Protein AF-0000000066299983 (afdb_homodimer)

Foldseek 3Di:
DQLLVLCVVCLVVDDPLLVLLNCQCNVCVLQLLLDDLQRSCVSSVHDDSVSVVVNVVVVVDDDVNVVSQSSLVNVCPDPVCQAPVPDDPPDDPVRVVVSLVVLLVVQLVVLVVVWDVVLLVVVLVLQVQAQEEEFEDEDLSLVLSVVLQVLLVLLPHHYHYDHDLVVLVVVLVPDAQSHEYEYEDALLAPPSSLVSLQSCVVRNHAYEYEYQDCPHSSVVSHPGYRHGPHCCSRNHPPCDSSSVSSNVSSVVSSVVNCVVDVSSVVSNVVSVVVVCVVDD/DQLLVLCVVCLVVDDPLLVLLNCQCVVCVLQLLLDDLQRSCVSSVHDDSVSVVVNVVVVVDDDVNRVSQSSLVNVCPDPCCQAPVPDDPPDDPVRVVVSLVVLLVVQLVVLVVVWDVVLLVVVLVLQVQAQEEEFEDEDLSLVLSVVLQVLLVLLPHHYHYDHDLVVLVVVLVPDAQSHEYEYEDAQLAPPSSLVSLQSCVVRNHAYEYEYQDCPHSSVVSHPGYRHGPHPCSRRHPPCDSSSVSSNVSSVVSSVVNCVVDVSSVVSNVVSVVVVCVVDD

pLDDT: mean 91.36, std 10.84, range [41.91, 98.94]

InterPro domains:
  IPR000281 Helix-turn-helix protein RpiR [PF01418] (1-76)
  IPR000281 Helix-turn-helix protein RpiR [PS51071] (1-78)
  IPR001347 SIS domain [PF01380] (127-254)
  IPR001347 SIS domain [PS51464] (123-263)
  IPR009057 Homedomain-like superfamily [SSF46689] (1-76)
  IPR035472 RpiR-like, SIS domain [cd05013] (118-256)
  IPR036388 Winged helix-like DNA-binding domain superfamily [G3DSA:1.10.10.10] (1-78)
  IPR046348 SIS domain superfamily [SSF53697] (91-270)
  IPR047640 HTH-type transcriptional regulator RpiR-like [PTHR30514] (1-279)

Solvent-accessible surface area (backbone atoms only — not comparable to full-atom values): 28500 Å² total; per-residue (Å²): 123,50,46,64,60,49,49,65,74,43,45,85,75,44,51,73,64,40,42,33,42,49,51,45,38,72,73,36,52,69,61,47,42,45,44,48,65,62,51,49,18,57,74,30,68,45,93,38,53,63,58,52,52,52,44,45,42,72,72,72,40,91,24,61,39,37,48,34,54,32,42,48,58,53,66,49,85,47,73,47,41,51,75,36,75,87,44,55,78,80,51,50,72,64,56,45,42,50,50,48,54,49,50,40,41,48,30,43,52,46,18,63,75,64,49,58,60,67,52,51,52,53,47,43,52,49,60,71,66,31,65,34,38,38,28,31,21,55,70,59,29,25,22,45,23,46,32,47,33,53,54,45,38,36,40,66,45,49,54,41,68,45,74,43,70,68,58,43,49,56,51,57,72,72,56,51,51,51,28,28,41,37,41,35,32,58,66,20,33,45,44,68,60,34,52,52,35,48,52,33,47,76,57,58,21,50,26,39,31,40,22,45,32,78,80,22,68,33,39,74,46,33,79,37,69,50,51,48,46,39,71,43,65,27,77,27,85,70,58,60,56,51,48,49,42,52,44,50,53,51,49,33,46,51,49,52,52,38,54,72,27,73,65,19,44,54,33,34,52,53,43,50,55,60,54,21,73,52,26,70,124,52,46,64,60,50,49,64,72,42,45,87,75,42,52,73,63,41,40,34,42,50,52,46,39,73,72,37,51,69,61,49,38,49,43,48,66,60,50,48,20,58,72,31,68,43,94,39,53,62,56,52,52,52,44,44,42,73,73,73,39,91,23,63,38,37,48,34,55,33,42,47,58,53,66,49,84,47,74,46,42,49,75,37,76,85,45,56,75,82,52,48,72,65,55,45,42,50,50,48,54,51,51,40,42,48,30,43,52,46,18,63,75,62,50,56,61,67,50,52,52,54,48,45,52,49,60,71,67,30,64,33,38,39,28,32,21,56,70,60,29,25,23,46,24,48,32,47,34,54,53,46,37,37,39,64,45,48,56,41,69,47,73,43,70,69,58,44,50,55,53,58,73,72,56,50,52,52,30,29,41,38,41,35,32,60,66,20,32,44,44,68,61,34,51,51,36,46,52,35,47,76,56,58,21,49,27,39,30,42,22,47,32,77,79,20,69,33,39,74,47,34,78,37,70,49,52,46,45,40,74,46,68,26,76,24,84,71,58,61,56,50,48,50,42,52,44,50,52,51,50,34,47,51,50,52,51,40,50,72,28,74,66,19,42,53,33,33,51,53,43,51,53,60,54,21,73,53,26,70

Structure (mmCIF, N/CA/C/O backbone):
data_AF-0000000066299983-model_v1
#
loop_
_entity.id
_entity.type
_entity.pdbx_description
1 polymer 'Uncharacterized HTH-type transcriptional regulator TM_0326'
#
loop_
_atom_site.group_PDB
_atom_site.id
_atom_site.type_symbol
_atom_site.label_atom_id
_atom_site.label_alt_id
_atom_site.label_comp_id
_atom_site.label_asym_id
_atom_site.label_entity_id
_atom_site.label_seq_id
_atom_site.pdbx_PDB_ins_code
_atom_site.Cartn_x
_atom_site.Cartn_y
_atom_site.Cartn_z
_atom_site.occupancy
_atom_site.B_iso_or_equiv
_atom_site.auth_seq_id
_atom_site.auth_comp_id
_atom_site.auth_asym_id
_atom_site.auth_atom_id
_atom_site.pdbx_PDB_model_num
ATOM 1 N N . MET A 1 1 ? -15.492 -26.672 -10.977 1 78.12 1 MET A N 1
ATOM 2 C CA . MET A 1 1 ? -14.773 -27.922 -11.195 1 78.12 1 MET A CA 1
ATOM 3 C C . MET A 1 1 ? -13.961 -28.312 -9.969 1 78.12 1 MET A C 1
ATOM 5 O O . MET A 1 1 ? -13.281 -27.469 -9.375 1 78.12 1 MET A O 1
ATOM 9 N N . ASP A 1 2 ? -14.195 -29.5 -9.469 1 88.81 2 ASP A N 1
ATOM 10 C CA . ASP A 1 2 ? -13.367 -30.062 -8.414 1 88.81 2 ASP A CA 1
ATOM 11 C C . ASP A 1 2 ? -12.156 -30.797 -8.992 1 88.81 2 ASP A C 1
ATOM 13 O O . ASP A 1 2 ? -12.289 -31.922 -9.484 1 88.81 2 ASP A O 1
ATOM 17 N N . VAL A 1 3 ? -11.031 -30.219 -8.883 1 92.81 3 VAL A N 1
ATOM 18 C CA . VAL A 1 3 ? -9.844 -30.703 -9.562 1 92.81 3 VAL A CA 1
ATOM 19 C C . VAL A 1 3 ? -9.391 -32.031 -8.93 1 92.81 3 VAL A C 1
ATOM 21 O O . VAL A 1 3 ? -8.914 -32.906 -9.625 1 92.81 3 VAL A O 1
ATOM 24 N N . ILE A 1 4 ? -9.578 -32.156 -7.664 1 93.94 4 ILE A N 1
ATOM 25 C CA . ILE A 1 4 ? -9.18 -33.375 -6.984 1 93.94 4 ILE A CA 1
ATOM 26 C C . ILE A 1 4 ? -10.023 -34.531 -7.496 1 93.94 4 ILE A C 1
ATOM 28 O O . ILE A 1 4 ? -9.492 -35.594 -7.809 1 93.94 4 ILE A O 1
ATOM 32 N N . GLN A 1 5 ? -11.297 -34.281 -7.574 1 93.44 5 GLN A N 1
ATOM 33 C CA . GLN A 1 5 ? -12.203 -35.312 -8.094 1 93.44 5 GLN A CA 1
ATOM 34 C C . GLN A 1 5 ? -11.867 -35.656 -9.547 1 93.44 5 GLN A C 1
ATOM 36 O O . GLN A 1 5 ? -11.891 -36.812 -9.938 1 93.44 5 GLN A O 1
ATOM 41 N N . ARG A 1 6 ? -11.555 -34.719 -10.281 1 95.06 6 ARG A N 1
ATOM 42 C CA . ARG A 1 6 ? -11.219 -34.906 -11.688 1 95.06 6 ARG A CA 1
ATOM 43 C C . ARG A 1 6 ? -9.938 -35.719 -11.836 1 95.06 6 ARG A C 1
ATOM 45 O O . ARG A 1 6 ? -9.844 -36.594 -12.711 1 95.06 6 ARG A O 1
ATOM 52 N N . ILE A 1 7 ? -8.984 -35.438 -11 1 96.31 7 ILE A N 1
ATOM 53 C CA . ILE A 1 7 ? -7.719 -36.156 -11.008 1 96.31 7 ILE A CA 1
ATOM 54 C C . ILE A 1 7 ? -7.969 -37.625 -10.695 1 96.31 7 ILE A C 1
ATOM 56 O O . ILE A 1 7 ? -7.441 -38.5 -11.367 1 96.31 7 ILE A O 1
ATOM 60 N N . LYS A 1 8 ? -8.789 -37.875 -9.75 1 95.94 8 LYS A N 1
ATOM 61 C CA . LYS A 1 8 ? -9.102 -39.25 -9.352 1 95.94 8 LYS A CA 1
ATOM 62 C C . LYS A 1 8 ? -9.844 -40 -10.453 1 95.94 8 LYS A C 1
ATOM 64 O O . LYS A 1 8 ? -9.57 -41.188 -10.711 1 95.94 8 LYS A O 1
ATOM 69 N N . GLU A 1 9 ? -10.688 -39.344 -11.086 1 95.31 9 GLU A N 1
ATOM 70 C CA . GLU A 1 9 ? -11.5 -39.938 -12.148 1 95.31 9 GLU A CA 1
ATOM 71 C C . GLU A 1 9 ? -10.648 -40.281 -13.367 1 95.31 9 GLU A C 1
ATOM 73 O O . GLU A 1 9 ? -10.891 -41.281 -14.047 1 95.31 9 GLU A O 1
ATOM 78 N N . LYS A 1 10 ? -9.648 -39.5 -13.602 1 95.81 10 LYS A N 1
ATOM 79 C CA . LYS A 1 10 ? -8.852 -39.656 -14.812 1 95.81 10 LYS A CA 1
ATOM 80 C C . LYS A 1 10 ? -7.551 -40.406 -14.531 1 95.81 10 LYS A C 1
ATOM 82 O O . LYS A 1 10 ? -6.742 -40.625 -15.438 1 95.81 10 LYS A O 1
ATOM 87 N N . TYR A 1 11 ? -7.391 -40.812 -13.367 1 96.62 11 TYR A N 1
ATOM 88 C CA . TYR A 1 11 ? -6.105 -41.344 -12.914 1 96.62 11 TYR A CA 1
ATOM 89 C C . TYR A 1 11 ? -5.645 -42.5 -13.812 1 96.62 11 TYR A C 1
ATOM 91 O O . TYR A 1 11 ? -4.477 -42.562 -14.203 1 96.62 11 TYR A O 1
ATOM 99 N N . ASP A 1 12 ? -6.531 -43.344 -14.219 1 96.06 12 ASP A N 1
ATOM 100 C CA . ASP A 1 12 ? -6.176 -44.531 -14.969 1 96.06 12 ASP A CA 1
ATOM 101 C C . ASP A 1 12 ? -5.793 -44.188 -16.406 1 96.06 12 ASP A C 1
ATOM 103 O O . ASP A 1 12 ? -5.168 -45 -17.094 1 96.06 12 ASP A O 1
ATOM 107 N N . GLU A 1 13 ? -6.18 -43.031 -16.812 1 96.62 13 GLU A N 1
ATOM 108 C CA . GLU A 1 13 ? -5.879 -42.594 -18.172 1 96.62 13 GLU A CA 1
ATOM 109 C C . GLU A 1 13 ? -4.516 -41.906 -18.25 1 96.62 13 GLU A C 1
ATOM 111 O O . GLU A 1 13 ? -3.98 -41.688 -19.328 1 96.62 13 GLU A O 1
ATOM 116 N N . PHE A 1 14 ? -3.93 -41.719 -17.125 1 96.62 14 PHE A N 1
ATOM 117 C CA . PHE A 1 14 ? -2.699 -40.938 -17.062 1 96.62 14 PHE A CA 1
ATOM 118 C C . PHE A 1 14 ? -1.501 -41.781 -17.469 1 96.62 14 PHE A C 1
ATOM 120 O O . PHE A 1 14 ? -1.485 -43 -17.25 1 96.62 14 PHE A O 1
ATOM 127 N N . THR A 1 15 ? -0.572 -41.125 -18.156 1 95.94 15 THR A N 1
ATOM 128 C CA . THR A 1 15 ? 0.737 -41.719 -18.359 1 95.94 15 THR A CA 1
ATOM 129 C C . THR A 1 15 ? 1.479 -41.875 -17.047 1 95.94 15 THR A C 1
ATOM 131 O O . THR A 1 15 ? 1.013 -41.406 -16 1 95.94 15 THR A O 1
ATOM 134 N N . ASN A 1 16 ? 2.602 -42.594 -17.062 1 95.88 16 ASN A N 1
ATOM 135 C CA . ASN A 1 16 ? 3.387 -42.781 -15.852 1 95.88 16 ASN A CA 1
ATOM 136 C C . ASN A 1 16 ? 3.803 -41.438 -15.242 1 95.88 16 ASN A C 1
ATOM 138 O O . ASN A 1 16 ? 3.719 -41.25 -14.031 1 95.88 16 ASN A O 1
ATOM 142 N N . ALA A 1 17 ? 4.258 -40.562 -16.062 1 95.94 17 ALA A N 1
ATOM 143 C CA . ALA A 1 17 ? 4.656 -39.25 -15.602 1 95.94 17 ALA A CA 1
ATOM 144 C C . ALA A 1 17 ? 3.48 -38.5 -14.977 1 95.94 17 ALA A C 1
ATOM 146 O O . ALA A 1 17 ? 3.621 -37.875 -13.93 1 95.94 17 ALA A O 1
ATOM 147 N N . GLU A 1 18 ? 2.359 -38.594 -15.602 1 96.88 18 GLU A N 1
ATOM 148 C CA . GLU A 1 18 ? 1.162 -37.906 -15.117 1 96.88 18 GLU A CA 1
ATOM 149 C C . GLU A 1 18 ? 0.682 -38.531 -13.797 1 96.88 18 GLU A C 1
ATOM 151 O O . GLU A 1 18 ? 0.182 -37.812 -12.93 1 96.88 18 GLU A O 1
ATOM 156 N N . LYS A 1 19 ? 0.812 -39.812 -13.625 1 97.5 19 LYS A N 1
ATOM 157 C CA . LYS A 1 19 ? 0.452 -40.469 -12.367 1 97.5 19 LYS A CA 1
ATOM 158 C C . LYS A 1 19 ? 1.352 -39.969 -11.234 1 97.5 19 LYS A C 1
ATOM 160 O O . LYS A 1 19 ? 0.884 -39.781 -10.109 1 97.5 19 LYS A O 1
ATOM 165 N N . LYS A 1 20 ? 2.557 -39.812 -11.547 1 97.62 20 LYS A N 1
ATOM 166 C CA . LYS A 1 20 ? 3.479 -39.281 -10.539 1 97.62 20 LYS A CA 1
ATOM 167 C C . LYS A 1 20 ? 3.059 -37.875 -10.078 1 97.62 20 LYS A C 1
ATOM 169 O O . LYS A 1 20 ? 3.084 -37.594 -8.883 1 97.62 20 LYS A O 1
ATOM 174 N N . ILE A 1 21 ? 2.756 -37.062 -11.047 1 97.94 21 ILE A N 1
ATOM 175 C CA . ILE A 1 21 ? 2.309 -35.688 -10.75 1 97.94 21 ILE A CA 1
ATOM 176 C C . ILE A 1 21 ? 1.025 -35.75 -9.922 1 97.94 21 ILE A C 1
ATOM 178 O O . ILE A 1 21 ? 0.913 -35.062 -8.898 1 97.94 21 ILE A O 1
ATOM 182 N N . ALA A 1 22 ? 0.069 -36.562 -10.375 1 97.44 22 ALA A N 1
ATOM 183 C CA . ALA A 1 22 ? -1.199 -36.75 -9.672 1 97.44 22 ALA A CA 1
ATOM 184 C C . ALA A 1 22 ? -0.972 -37.188 -8.234 1 97.44 22 ALA A C 1
ATOM 186 O O . ALA A 1 22 ? -1.563 -36.625 -7.301 1 97.44 22 ALA A O 1
ATOM 187 N N . ASP A 1 23 ? -0.122 -38.156 -8.039 1 97.69 23 ASP A N 1
ATOM 188 C CA . ASP A 1 23 ? 0.171 -38.688 -6.711 1 97.69 23 ASP A CA 1
ATOM 189 C C . ASP A 1 23 ? 0.781 -37.594 -5.816 1 97.69 23 ASP A C 1
ATOM 191 O O . ASP A 1 23 ? 0.455 -37.5 -4.629 1 97.69 23 ASP A O 1
ATOM 195 N N . THR A 1 24 ? 1.665 -36.875 -6.418 1 97.38 24 THR A N 1
ATOM 196 C CA . THR A 1 24 ? 2.311 -35.781 -5.676 1 97.38 24 THR A CA 1
ATOM 197 C C . THR A 1 24 ? 1.284 -34.75 -5.223 1 97.38 24 THR A C 1
ATOM 199 O O . THR A 1 24 ? 1.322 -34.281 -4.082 1 97.38 24 THR A O 1
ATOM 202 N N . ILE A 1 25 ? 0.386 -34.344 -6.074 1 96.69 25 ILE A N 1
ATOM 203 C CA . ILE A 1 25 ? -0.655 -33.375 -5.781 1 96.69 25 ILE A CA 1
ATOM 204 C C . ILE A 1 25 ? -1.586 -33.906 -4.699 1 96.69 25 ILE A C 1
ATOM 206 O O . ILE A 1 25 ? -1.885 -33.219 -3.727 1 96.69 25 ILE A O 1
ATOM 210 N N . LEU A 1 26 ? -2.01 -35.156 -4.867 1 96.19 26 LEU A N 1
ATOM 211 C CA . LEU A 1 26 ? -2.98 -35.781 -3.961 1 96.19 26 LEU A CA 1
ATOM 212 C C . LEU A 1 26 ? -2.371 -36 -2.582 1 96.19 26 LEU A C 1
ATOM 214 O O . LEU A 1 26 ? -3.078 -35.969 -1.572 1 96.19 26 LEU A O 1
ATOM 218 N N . SER A 1 27 ? -1.091 -36.188 -2.533 1 95.81 27 SER A N 1
ATOM 219 C CA . SER A 1 27 ? -0.407 -36.438 -1.271 1 95.81 27 SER A CA 1
ATOM 220 C C . SER A 1 27 ? -0.272 -35.156 -0.441 1 95.81 27 SER A C 1
ATOM 222 O O . SER A 1 27 ? -0.23 -35.219 0.789 1 95.81 27 SER A O 1
ATOM 224 N N . ASP A 1 28 ? -0.124 -34 -1.1 1 93.81 28 ASP A N 1
ATOM 225 C CA . ASP A 1 28 ? 0.059 -32.75 -0.394 1 93.81 28 ASP A CA 1
ATOM 226 C C . ASP A 1 28 ? -0.515 -31.578 -1.196 1 93.81 28 ASP A C 1
ATOM 228 O O . ASP A 1 28 ? 0.221 -30.672 -1.611 1 93.81 28 ASP A O 1
ATOM 232 N N . PRO A 1 29 ? -1.835 -31.547 -1.311 1 91.25 29 PRO A N 1
ATOM 233 C CA . PRO A 1 29 ? -2.449 -30.484 -2.115 1 91.25 29 PRO A CA 1
ATOM 234 C C . PRO A 1 29 ? -2.127 -29.094 -1.596 1 91.25 29 PRO A C 1
ATOM 236 O O . PRO A 1 29 ? -1.908 -28.172 -2.387 1 91.25 29 PRO A O 1
ATOM 239 N N . LYS A 1 30 ? -2.033 -28.938 -0.341 1 85.06 30 LYS A N 1
ATOM 240 C CA . LYS A 1 30 ? -1.735 -27.625 0.236 1 85.06 30 LYS A CA 1
ATOM 241 C C . LYS A 1 30 ? -0.338 -27.156 -0.159 1 85.06 30 LYS A C 1
ATOM 243 O O . LYS A 1 30 ? -0.146 -26 -0.515 1 85.06 30 LYS A O 1
ATOM 248 N N . GLY A 1 31 ? 0.594 -28.094 -0.088 1 86.69 31 GLY A N 1
ATOM 249 C CA . GLY A 1 31 ? 1.954 -27.766 -0.492 1 86.69 31 GLY A CA 1
ATOM 250 C C . GLY A 1 31 ? 2.068 -27.391 -1.955 1 86.69 31 GLY A C 1
ATOM 251 O O . GLY A 1 31 ? 2.875 -26.531 -2.316 1 86.69 31 GLY A O 1
ATOM 252 N N . ILE A 1 32 ? 1.241 -27.984 -2.754 1 89.62 32 ILE A N 1
ATOM 253 C CA . ILE A 1 32 ? 1.291 -27.734 -4.188 1 89.62 32 ILE A CA 1
ATOM 254 C C . ILE A 1 32 ? 0.756 -26.328 -4.48 1 89.62 32 ILE A C 1
ATOM 256 O O . ILE A 1 32 ? 1.274 -25.625 -5.355 1 89.62 32 ILE A O 1
ATOM 260 N N . ILE A 1 33 ? -0.232 -25.969 -3.777 1 85.38 33 ILE A N 1
ATOM 261 C CA . ILE A 1 33 ? -0.812 -24.641 -3.955 1 85.38 33 ILE A CA 1
ATOM 262 C C . ILE A 1 33 ? 0.264 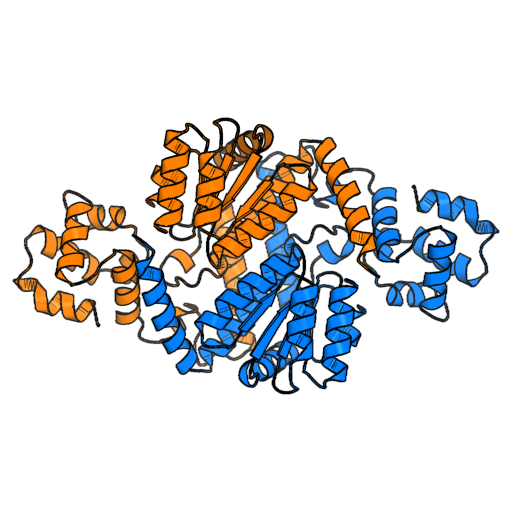-23.578 -3.748 1 85.38 33 ILE A C 1
ATOM 264 O O . ILE A 1 33 ? 0.267 -22.547 -4.426 1 85.38 33 ILE A O 1
ATOM 268 N N . GLU A 1 34 ? 1.255 -23.922 -3.014 1 80.12 34 GLU A N 1
ATOM 269 C CA . GLU A 1 34 ? 2.307 -22.969 -2.672 1 80.12 34 GLU A CA 1
ATOM 270 C C . GLU A 1 34 ? 3.529 -23.156 -3.566 1 80.12 34 GLU A C 1
ATOM 272 O O . GLU A 1 34 ? 4.5 -22.391 -3.463 1 80.12 34 GLU A O 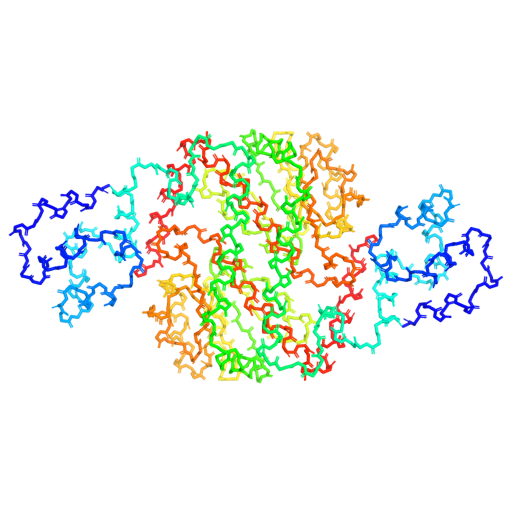1
ATOM 277 N N . SER A 1 35 ? 3.414 -24.031 -4.387 1 83.81 35 SER A N 1
ATOM 278 C CA . SER A 1 35 ? 4.586 -24.422 -5.164 1 83.81 35 SER A CA 1
ATOM 279 C C . SER A 1 35 ? 4.562 -23.781 -6.551 1 83.81 35 SER A C 1
ATOM 281 O O . SER A 1 35 ? 3.494 -23.438 -7.062 1 83.81 35 SER A O 1
ATOM 283 N N . SER A 1 36 ? 5.762 -23.594 -7.078 1 85 36 SER A N 1
ATOM 284 C CA . SER A 1 36 ? 5.879 -23.266 -8.492 1 85 36 SER A CA 1
ATOM 285 C C . SER A 1 36 ? 5.727 -24.5 -9.367 1 85 36 SER A C 1
ATOM 287 O O . SER A 1 36 ? 5.711 -25.625 -8.859 1 85 36 SER A O 1
ATOM 289 N N . ILE A 1 37 ? 5.578 -24.203 -10.617 1 89.38 37 ILE A N 1
ATOM 290 C CA . ILE A 1 37 ? 5.473 -25.328 -11.555 1 89.38 37 ILE A CA 1
ATOM 291 C C . ILE A 1 37 ? 6.773 -26.125 -11.555 1 89.38 37 ILE A C 1
ATOM 293 O O . ILE A 1 37 ? 6.754 -27.344 -11.695 1 89.38 37 ILE A O 1
ATOM 297 N N . SER A 1 38 ? 7.887 -25.438 -11.312 1 88.31 38 SER A N 1
ATOM 298 C CA . SER A 1 38 ? 9.18 -26.109 -11.219 1 88.31 38 SER A CA 1
ATOM 299 C C . SER A 1 38 ? 9.258 -26.984 -9.977 1 88.31 38 SER A C 1
ATOM 301 O O . SER A 1 38 ? 9.75 -28.125 -10.039 1 88.31 38 SER A O 1
ATOM 303 N N . ASP A 1 39 ? 8.758 -26.531 -8.898 1 89.75 39 ASP A N 1
ATOM 304 C CA . ASP A 1 39 ? 8.734 -27.297 -7.656 1 89.75 39 ASP A CA 1
ATOM 305 C C . ASP A 1 39 ? 7.918 -28.578 -7.82 1 89.75 39 ASP A C 1
ATOM 307 O O . ASP A 1 39 ? 8.32 -29.641 -7.348 1 89.75 39 ASP A O 1
ATOM 311 N N . LEU A 1 40 ? 6.766 -28.375 -8.445 1 93.56 40 LEU A N 1
ATOM 312 C CA . LEU A 1 40 ? 5.918 -29.531 -8.641 1 93.56 40 LEU A CA 1
ATOM 313 C C . LEU A 1 40 ? 6.602 -30.562 -9.531 1 93.56 40 LEU A C 1
ATOM 315 O O . LEU A 1 40 ? 6.547 -31.766 -9.258 1 93.56 40 LEU A O 1
ATOM 319 N N . SER A 1 41 ? 7.223 -30.094 -10.594 1 95.19 41 SER A N 1
ATOM 320 C CA . SER A 1 41 ? 7.953 -31 -11.484 1 95.19 41 SER A CA 1
ATOM 321 C C . SER A 1 41 ? 9.039 -31.75 -10.727 1 95.19 41 SER A C 1
ATOM 323 O O . SER A 1 41 ? 9.195 -32.969 -10.906 1 95.19 41 SER A O 1
ATOM 325 N N . GLU A 1 42 ? 9.734 -31.094 -9.906 1 94.25 42 GLU A N 1
ATOM 326 C CA . GLU A 1 42 ? 10.82 -31.688 -9.141 1 94.25 42 GLU A CA 1
ATOM 327 C C . GLU A 1 42 ? 10.289 -32.688 -8.102 1 94.25 42 GLU A C 1
ATOM 329 O O . GLU A 1 42 ? 10.797 -33.812 -7.984 1 94.25 42 GLU A O 1
ATOM 334 N N . LYS A 1 43 ? 9.281 -32.281 -7.402 1 94.88 43 LYS A N 1
ATOM 335 C CA . LYS A 1 43 ? 8.688 -33.125 -6.367 1 94.88 43 LYS A CA 1
ATOM 336 C C . LYS A 1 43 ? 8.109 -34.406 -6.969 1 94.88 43 LYS A C 1
ATOM 338 O O . LYS A 1 43 ? 8.164 -35.469 -6.344 1 94.88 43 LYS A O 1
ATOM 343 N N . ALA A 1 44 ? 7.559 -34.281 -8.148 1 96.5 44 ALA A N 1
ATOM 344 C CA . ALA A 1 44 ? 6.93 -35.406 -8.812 1 96.5 44 ALA A CA 1
ATOM 345 C C . ALA A 1 44 ? 7.969 -36.281 -9.492 1 96.5 44 ALA A C 1
ATOM 347 O O . ALA A 1 44 ? 7.676 -37.438 -9.875 1 96.5 44 ALA A O 1
ATOM 348 N N . GLY A 1 45 ? 9.164 -35.812 -9.633 1 95.56 45 GLY A N 1
ATOM 349 C CA . GLY A 1 45 ? 10.234 -36.594 -10.266 1 95.56 45 GLY A CA 1
ATOM 350 C C . GLY A 1 45 ? 10.031 -36.75 -11.758 1 95.56 45 GLY A C 1
ATOM 351 O O . GLY A 1 45 ? 10.328 -37.812 -12.312 1 95.56 45 GLY A O 1
ATOM 352 N N . VAL A 1 46 ? 9.477 -35.781 -12.305 1 94.44 46 VAL A N 1
ATOM 353 C CA . VAL A 1 46 ? 9.266 -35.875 -13.75 1 94.44 46 VAL A CA 1
ATOM 354 C C . VAL A 1 46 ? 10.32 -35.031 -14.469 1 94.44 46 VAL A C 1
ATOM 356 O O . VAL A 1 46 ? 11.055 -34.25 -13.844 1 94.44 46 VAL A O 1
ATOM 359 N N . LYS A 1 47 ? 10.406 -35.156 -15.688 1 86.56 47 LYS A N 1
ATOM 360 C CA . LYS A 1 47 ? 11.555 -34.719 -16.484 1 86.56 47 LYS A CA 1
ATOM 361 C C . LYS A 1 47 ? 11.586 -33.219 -16.594 1 86.56 47 LYS A C 1
ATOM 363 O O . LYS A 1 47 ? 12.664 -32.594 -16.641 1 86.56 47 LYS A O 1
ATOM 368 N N . SER A 1 48 ? 10.461 -32.656 -16.781 1 89.75 48 SER A N 1
ATOM 369 C CA . SER A 1 48 ? 10.477 -31.203 -17.031 1 89.75 48 SER A CA 1
ATOM 370 C C . SER A 1 48 ? 9.148 -30.562 -16.641 1 89.75 48 SER A C 1
ATOM 372 O O . SER A 1 48 ? 8.195 -31.266 -16.297 1 89.75 48 SER A O 1
ATOM 374 N N . GLU A 1 49 ? 9.141 -29.219 -16.625 1 92.38 49 GLU A N 1
ATOM 375 C CA . GLU A 1 49 ? 7.918 -28.453 -16.391 1 92.38 49 GLU A CA 1
ATOM 376 C C . GLU A 1 49 ? 6.867 -28.75 -17.469 1 92.38 49 GLU A C 1
ATOM 378 O O . GLU A 1 49 ? 5.668 -28.641 -17.203 1 92.38 49 GLU A O 1
ATOM 383 N N . ALA A 1 50 ? 7.316 -29.234 -18.641 1 93.25 50 ALA A N 1
ATOM 384 C CA . ALA A 1 50 ? 6.418 -29.578 -19.734 1 93.25 50 ALA A CA 1
ATOM 385 C C . ALA A 1 50 ? 5.473 -30.703 -19.344 1 93.25 50 ALA A C 1
ATOM 387 O O . ALA A 1 50 ? 4.316 -30.734 -19.781 1 93.25 50 ALA A O 1
ATOM 388 N N . SER A 1 51 ? 5.949 -31.625 -18.547 1 95.19 51 SER A N 1
ATOM 389 C CA . SER A 1 51 ? 5.109 -32.719 -18.078 1 95.19 51 SER A CA 1
ATOM 390 C C . SER A 1 51 ? 3.947 -32.219 -17.234 1 95.19 51 SER A C 1
ATOM 392 O O . SER A 1 51 ? 2.83 -32.719 -17.328 1 95.19 51 SER A O 1
ATOM 394 N N . VAL A 1 52 ? 4.25 -31.172 -16.469 1 96.12 52 VAL A N 1
ATOM 395 C CA . VAL A 1 52 ? 3.209 -30.562 -15.633 1 96.12 52 VAL A CA 1
ATOM 396 C C . VAL A 1 52 ? 2.209 -29.812 -16.516 1 96.12 52 VAL A C 1
ATOM 398 O O . VAL A 1 52 ? 1.004 -29.844 -16.25 1 96.12 52 VAL A O 1
ATOM 401 N N . VAL A 1 53 ? 2.732 -29.203 -17.562 1 94.75 53 VAL A N 1
ATOM 402 C CA . VAL A 1 53 ? 1.885 -28.484 -18.5 1 94.75 53 VAL A CA 1
ATOM 403 C C . VAL A 1 53 ? 0.918 -29.453 -19.172 1 94.75 53 VAL A C 1
ATOM 405 O O . VAL A 1 53 ? -0.284 -29.188 -19.25 1 94.75 53 VAL A O 1
ATOM 408 N N . LYS A 1 54 ? 1.431 -30.547 -19.578 1 95.31 54 LYS A N 1
ATOM 409 C CA . LYS A 1 54 ? 0.598 -31.562 -20.219 1 95.31 54 LYS A CA 1
ATOM 410 C C . LYS A 1 54 ? -0.448 -32.094 -19.25 1 95.31 54 LYS A C 1
ATOM 412 O O . LYS A 1 54 ? -1.587 -32.375 -19.641 1 95.31 54 LYS A O 1
ATOM 417 N N . PHE A 1 55 ? -0.076 -32.219 -18.078 1 96.38 55 PHE A N 1
ATOM 418 C CA . PHE A 1 55 ? -0.936 -32.781 -17.031 1 96.38 55 PHE A CA 1
ATOM 419 C C . PHE A 1 55 ? -2.164 -31.906 -16.812 1 96.38 55 PHE A C 1
ATOM 421 O O . PHE A 1 55 ? -3.297 -32.375 -16.891 1 96.38 55 PHE A O 1
ATOM 428 N N . TYR A 1 56 ? -1.892 -30.547 -16.547 1 94.94 56 TYR A N 1
ATOM 429 C CA . TYR A 1 56 ? -3.07 -29.75 -16.234 1 94.94 56 TYR A CA 1
ATOM 430 C C . TYR A 1 56 ? -3.885 -29.469 -17.484 1 94.94 56 TYR A C 1
ATOM 432 O O . TYR A 1 56 ? -5.09 -29.203 -17.406 1 94.94 56 TYR A O 1
ATOM 440 N N . LYS A 1 57 ? -3.26 -29.5 -18.703 1 94.88 57 LYS A N 1
ATOM 441 C CA . LYS A 1 57 ? -4.012 -29.375 -19.938 1 94.88 57 LYS A CA 1
ATOM 442 C C . LYS A 1 57 ? -4.961 -30.547 -20.141 1 94.88 57 LYS A C 1
ATOM 444 O O . LYS A 1 57 ? -6.07 -30.391 -20.641 1 94.88 57 LYS A O 1
ATOM 449 N N . LYS A 1 58 ? -4.5 -31.656 -19.766 1 95 58 LYS A N 1
ATOM 450 C CA . LYS A 1 58 ? -5.336 -32.844 -19.844 1 95 58 LYS A CA 1
ATOM 451 C C . LYS A 1 58 ? -6.562 -32.719 -18.953 1 95 58 LYS A C 1
ATOM 453 O O . LYS A 1 58 ? -7.598 -33.344 -19.219 1 95 58 LYS A O 1
ATOM 458 N N . LEU A 1 59 ? -6.402 -31.969 -17.938 1 95.44 59 LEU A N 1
ATOM 459 C CA . LEU A 1 59 ? -7.523 -31.719 -17.047 1 95.44 59 LEU A CA 1
ATOM 460 C C . LEU A 1 59 ? -8.406 -30.594 -17.562 1 95.44 59 LEU A C 1
ATOM 462 O O . LEU A 1 59 ? -9.406 -30.234 -16.953 1 95.44 59 LEU A O 1
ATOM 466 N N . GLY A 1 60 ? -7.984 -29.953 -18.688 1 93.06 60 GLY A N 1
ATOM 467 C CA . GLY A 1 60 ? -8.766 -28.906 -19.312 1 93.06 60 GLY A CA 1
ATOM 468 C C . GLY A 1 60 ? -8.422 -27.516 -18.797 1 93.06 60 GLY A C 1
ATOM 469 O O . GLY A 1 60 ? -9.234 -26.594 -18.891 1 93.06 60 GLY A O 1
ATOM 470 N N . LEU A 1 61 ? -7.281 -27.422 -18.203 1 94.06 61 LEU A N 1
ATOM 471 C CA . LEU A 1 61 ? -6.91 -26.141 -17.609 1 94.06 61 LEU A CA 1
ATOM 472 C C . LEU A 1 61 ? -5.879 -25.422 -18.469 1 94.06 61 LEU A C 1
ATOM 474 O O . LEU A 1 61 ? -5.109 -26.062 -19.188 1 94.06 61 LEU A O 1
ATOM 478 N N . ASN A 1 62 ? -5.828 -24.094 -18.328 1 90.81 62 ASN A N 1
ATOM 479 C CA . 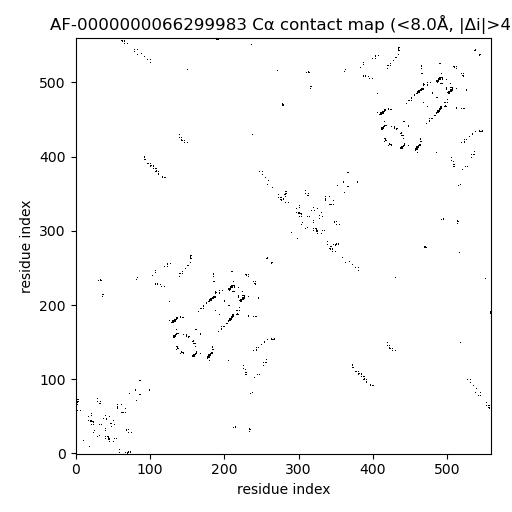ASN A 1 62 ? -5.043 -23.297 -19.266 1 90.81 62 ASN A CA 1
ATOM 480 C C . ASN A 1 62 ? -3.744 -22.812 -18.641 1 90.81 62 ASN A C 1
ATOM 482 O O . ASN A 1 62 ? -2.83 -22.375 -19.344 1 90.81 62 ASN A O 1
ATOM 486 N N . SER A 1 63 ? -3.727 -22.828 -17.359 1 91.94 63 SER A N 1
ATOM 487 C CA . SER A 1 63 ? -2.523 -22.359 -16.688 1 91.94 63 SER A CA 1
ATOM 488 C C . SER A 1 63 ? -2.322 -23.094 -15.359 1 91.94 63 SER A C 1
ATOM 490 O O . SER A 1 63 ? -3.26 -23.688 -14.82 1 91.94 63 SER A O 1
ATOM 492 N N . PHE A 1 64 ? -1.107 -23.125 -14.945 1 91.94 64 PHE A N 1
ATOM 493 C CA . PHE A 1 64 ? -0.825 -23.703 -13.641 1 91.94 64 PHE A CA 1
ATOM 494 C C . PHE A 1 64 ? -1.497 -22.906 -12.531 1 91.94 64 PHE A C 1
ATOM 496 O O . PHE A 1 64 ? -1.941 -23.469 -11.531 1 91.94 64 PHE A O 1
ATOM 503 N N . GLN A 1 65 ? -1.581 -21.578 -12.75 1 89.69 65 GLN A N 1
ATOM 504 C CA . GLN A 1 65 ? -2.26 -20.75 -11.758 1 89.69 65 GLN A CA 1
ATOM 505 C C . GLN A 1 65 ? -3.738 -21.109 -11.656 1 89.69 65 GLN A C 1
ATOM 507 O O . GLN A 1 65 ? -4.297 -21.141 -10.562 1 89.69 65 GLN A O 1
ATOM 512 N N . GLN A 1 66 ? -4.312 -21.281 -12.781 1 89.88 66 GLN A N 1
ATOM 513 C CA . GLN A 1 66 ? -5.703 -21.719 -12.766 1 89.88 66 GLN A CA 1
ATOM 514 C C . GLN A 1 66 ? -5.852 -23.047 -12.016 1 89.88 66 GLN A C 1
ATOM 516 O O . GLN A 1 66 ? -6.797 -23.219 -11.242 1 89.88 66 GLN A O 1
ATOM 521 N N . PHE A 1 67 ? -4.973 -23.984 -12.273 1 93.62 67 PHE A N 1
ATOM 522 C CA . PHE A 1 67 ? -4.973 -25.266 -11.57 1 93.62 67 PHE A CA 1
ATOM 523 C C . PHE A 1 67 ? -4.902 -25.047 -10.062 1 93.62 67 PHE A C 1
ATOM 525 O O . PHE A 1 67 ? -5.668 -25.656 -9.305 1 93.62 67 PHE A O 1
ATOM 532 N N . LYS A 1 68 ? -4.02 -24.156 -9.648 1 90.12 68 LYS A N 1
ATOM 533 C CA . LYS A 1 68 ? -3.822 -23.906 -8.227 1 90.12 68 LYS A CA 1
ATOM 534 C C . LYS A 1 68 ? -5.078 -23.297 -7.602 1 90.12 68 LYS A C 1
ATOM 536 O O . LYS A 1 68 ? -5.438 -23.641 -6.473 1 90.12 68 LYS A O 1
ATOM 541 N N . VAL A 1 69 ? -5.664 -22.391 -8.289 1 86.94 69 VAL A N 1
ATOM 542 C CA . VAL A 1 69 ? -6.883 -21.766 -7.789 1 86.94 69 VAL A CA 1
ATOM 543 C C . VAL A 1 69 ? -7.965 -22.812 -7.586 1 86.94 69 VAL A C 1
ATOM 545 O O . VAL A 1 69 ? -8.617 -22.844 -6.539 1 86.94 69 VAL A O 1
ATOM 548 N N . LEU A 1 70 ? -8.141 -23.672 -8.523 1 88.62 70 LEU A N 1
ATOM 549 C CA . LEU A 1 70 ? -9.156 -24.703 -8.445 1 88.62 70 LEU A CA 1
ATOM 550 C C . LEU A 1 70 ? -8.805 -25.734 -7.383 1 88.62 70 LEU A C 1
ATOM 552 O O . LEU A 1 70 ? -9.688 -26.266 -6.703 1 88.62 70 LEU A O 1
ATOM 556 N N . LEU A 1 71 ? -7.512 -26 -7.301 1 90.56 71 LEU A N 1
ATOM 557 C CA . LEU A 1 71 ? -7.059 -26.906 -6.258 1 90.56 71 LEU A CA 1
ATOM 558 C C . LEU A 1 71 ? -7.383 -26.359 -4.875 1 90.56 71 LEU A C 1
ATOM 560 O O . LEU A 1 71 ? -7.848 -27.094 -4 1 90.56 71 LEU A O 1
ATOM 564 N N . ALA A 1 72 ? -7.141 -25.125 -4.703 1 84.62 72 ALA A N 1
ATOM 565 C CA . ALA A 1 72 ? -7.445 -24.469 -3.43 1 84.62 72 ALA A CA 1
ATOM 566 C C . ALA A 1 72 ? -8.938 -24.547 -3.113 1 84.62 72 ALA A C 1
ATOM 568 O O . ALA A 1 72 ? -9.32 -24.75 -1.96 1 84.62 72 ALA A O 1
ATOM 569 N N . GLN A 1 73 ? -9.695 -24.344 -4.082 1 82.38 73 GLN A N 1
ATOM 570 C CA . GLN A 1 73 ? -11.141 -24.422 -3.906 1 82.38 73 GLN A CA 1
ATOM 571 C C . GLN A 1 73 ? -11.578 -25.828 -3.518 1 82.38 73 GLN A C 1
ATOM 573 O O . GLN A 1 73 ? -12.516 -26 -2.74 1 82.38 73 GLN A O 1
ATOM 578 N N . SER A 1 74 ? -10.906 -26.75 -4.055 1 85 74 SER A N 1
ATOM 579 C CA . SER A 1 74 ? -11.266 -28.141 -3.818 1 85 74 SER A CA 1
ATOM 580 C C . SER A 1 74 ? -10.969 -28.547 -2.383 1 85 74 SER A C 1
ATOM 582 O O . SER A 1 74 ? -11.656 -29.406 -1.817 1 85 74 SER A O 1
ATOM 584 N N . ILE A 1 75 ? -10.008 -28.016 -1.811 1 81.19 75 ILE A N 1
ATOM 585 C CA . ILE A 1 75 ? -9.594 -28.469 -0.489 1 81.19 75 ILE A CA 1
ATOM 586 C C . ILE A 1 75 ? -10.219 -27.578 0.584 1 81.19 75 ILE A C 1
ATOM 588 O O . ILE A 1 75 ? -10.211 -27.938 1.768 1 81.19 75 ILE A O 1
ATOM 592 N N . SER A 1 76 ? -10.453 -26.344 0.262 1 71.5 76 SER A N 1
ATOM 593 C CA . SER A 1 76 ? -10.969 -25.391 1.252 1 71.5 76 SER A CA 1
ATOM 594 C C . SER A 1 76 ? -12.406 -25.734 1.644 1 71.5 76 SER A C 1
ATOM 596 O O . SER A 1 76 ? -13.266 -25.891 0.778 1 71.5 76 SER A O 1
ATOM 598 N N . ARG A 1 77 ? -12.539 -26.5 2.75 1 59.84 77 ARG A N 1
ATOM 599 C CA . ARG A 1 77 ? -13.828 -26.875 3.334 1 59.84 77 ARG A CA 1
ATOM 600 C C . ARG A 1 77 ? -14.625 -25.625 3.715 1 59.84 77 ARG A C 1
ATOM 602 O O . ARG A 1 77 ? -15.859 -25.641 3.684 1 59.84 77 ARG A O 1
ATOM 609 N N . ALA A 1 78 ? -13.852 -24.625 4.258 1 58.47 78 ALA A N 1
ATOM 610 C CA . ALA A 1 78 ? -14.562 -23.422 4.684 1 58.47 78 ALA A CA 1
ATOM 611 C C . ALA A 1 78 ? -14.156 -22.219 3.834 1 58.47 78 ALA A C 1
ATOM 613 O O . ALA A 1 78 ? -12.969 -21.922 3.709 1 58.47 78 ALA A O 1
ATOM 614 N N . PRO A 1 79 ? -15.172 -21.688 3.094 1 55.91 79 PRO A N 1
ATOM 615 C CA . PRO A 1 79 ? -14.977 -20.625 2.109 1 55.91 79 PRO A CA 1
ATOM 616 C C . PRO A 1 79 ? -14.086 -19.5 2.631 1 55.91 79 PRO A C 1
ATOM 618 O O . PRO A 1 79 ? -13.297 -18.938 1.872 1 55.91 79 PRO A O 1
ATOM 621 N N . LEU A 1 80 ? -14.195 -19.344 3.998 1 55.34 80 LEU A N 1
ATOM 622 C CA . LEU A 1 80 ? -13.508 -18.172 4.531 1 55.34 80 LEU A CA 1
ATOM 623 C C . LEU A 1 80 ? -12.008 -18.422 4.613 1 55.34 80 LEU A C 1
ATOM 625 O O . LEU A 1 80 ? -11.211 -17.469 4.586 1 55.34 80 LEU A O 1
ATOM 629 N N . GLU A 1 81 ? -11.656 -19.656 4.766 1 55.78 81 GLU A N 1
ATOM 630 C CA . GLU A 1 81 ? -10.242 -19.984 4.895 1 55.78 81 GLU A CA 1
ATOM 631 C C . GLU A 1 81 ? -9.461 -19.547 3.658 1 55.78 81 GLU A C 1
ATOM 633 O O . GLU A 1 81 ? -8.242 -19.359 3.723 1 55.78 81 GLU A O 1
ATOM 638 N N . ILE A 1 82 ? -10.305 -19.297 2.758 1 51.91 82 ILE A N 1
ATOM 639 C CA . ILE A 1 82 ? -9.719 -18.875 1.493 1 51.91 82 ILE A CA 1
ATOM 640 C C . ILE A 1 82 ? -9.211 -17.438 1.614 1 51.91 82 ILE A C 1
ATOM 642 O O . ILE A 1 82 ? -8.188 -17.078 1.023 1 51.91 82 ILE A O 1
ATOM 646 N N . VAL A 1 83 ? -9.914 -16.625 2.395 1 54.59 83 VAL A N 1
ATOM 647 C CA . VAL A 1 83 ? -9.516 -15.219 2.504 1 54.59 83 VAL A CA 1
ATOM 648 C C . VAL A 1 83 ? -8.367 -15.086 3.502 1 54.59 83 VAL A C 1
ATOM 650 O O . VAL A 1 83 ? -7.348 -14.453 3.207 1 54.59 83 VAL A O 1
ATOM 653 N N . TYR A 1 84 ? -8.586 -15.703 4.703 1 62.97 84 TYR A N 1
ATOM 654 C CA . TYR A 1 84 ? -7.562 -15.68 5.738 1 62.97 84 TYR A CA 1
ATOM 655 C C . TYR A 1 84 ? -7.574 -16.969 6.547 1 62.97 84 TYR A C 1
ATOM 657 O O . TYR A 1 84 ? -8.586 -17.312 7.168 1 62.97 84 TYR A O 1
ATOM 665 N N . GLU A 1 85 ? -6.48 -17.688 6.402 1 61.81 85 GLU A N 1
ATOM 666 C CA . GLU A 1 85 ? -6.402 -19.047 6.961 1 61.81 85 GLU A CA 1
ATOM 667 C C . GLU A 1 85 ? -6.824 -19.062 8.422 1 61.81 85 GLU A C 1
ATOM 669 O O . GLU A 1 85 ? -7.449 -20.016 8.883 1 61.81 85 GLU A O 1
ATOM 674 N N . ASP A 1 86 ? -6.629 -18 9.016 1 70.06 86 ASP A N 1
ATOM 675 C CA . ASP A 1 86 ? -6.809 -18.078 10.461 1 70.06 86 ASP A CA 1
ATOM 676 C C . ASP A 1 86 ? -8.109 -17.391 10.883 1 70.06 86 ASP A C 1
ATOM 678 O O . ASP A 1 86 ? -8.359 -17.219 12.078 1 70.06 86 ASP A O 1
ATOM 682 N N . VAL A 1 87 ? -8.883 -17.047 9.914 1 78.31 87 VAL A N 1
ATOM 683 C CA . VAL A 1 87 ? -10.117 -16.359 10.273 1 78.31 87 VAL A CA 1
ATOM 684 C C . VAL A 1 87 ? -11.297 -17.312 10.133 1 78.31 87 VAL A C 1
ATOM 686 O O . VAL A 1 87 ? -11.398 -18.062 9.148 1 78.31 87 VAL A O 1
ATOM 689 N N . SER A 1 88 ? -12.023 -17.406 11.133 1 77.06 88 SER A N 1
ATOM 690 C CA . SER A 1 88 ? -13.227 -18.219 11.156 1 77.06 88 SER A CA 1
ATOM 691 C C . SER A 1 88 ? -14.484 -17.359 11.094 1 77.06 88 SER A C 1
ATOM 693 O O . SER A 1 88 ? -14.469 -16.203 11.523 1 77.06 88 SER A O 1
ATOM 695 N N . SER A 1 89 ? -15.555 -17.922 10.57 1 77.88 89 SER A N 1
ATOM 696 C CA . SER A 1 89 ? -16.828 -17.219 10.508 1 77.88 89 SER A CA 1
ATOM 697 C C . SER A 1 89 ? -17.375 -16.938 11.906 1 77.88 89 SER A C 1
ATOM 699 O O . SER A 1 89 ? -18.25 -16.094 12.078 1 77.88 89 SER A O 1
ATOM 701 N N . GLU A 1 90 ? -16.828 -17.578 12.844 1 83.94 90 GLU A N 1
ATOM 702 C CA . GLU A 1 90 ? -17.312 -17.422 14.211 1 83.94 90 GLU A CA 1
ATOM 703 C C . GLU A 1 90 ? -16.562 -16.328 14.953 1 83.94 90 GLU A C 1
ATOM 705 O O . GLU A 1 90 ? -16.969 -15.898 16.031 1 83.94 90 GLU A O 1
ATOM 710 N N . ASP A 1 91 ? -15.539 -15.883 14.344 1 90.44 91 ASP A N 1
ATOM 711 C CA . ASP A 1 91 ? -14.734 -14.859 15 1 90.44 91 ASP A CA 1
ATOM 712 C C . ASP A 1 91 ? -15.492 -13.531 15.078 1 90.44 91 ASP A C 1
ATOM 714 O O . ASP A 1 91 ? -16.188 -13.156 14.133 1 90.44 91 ASP A O 1
ATOM 718 N N . ASP A 1 92 ? -15.367 -12.93 16.188 1 94.19 92 ASP A N 1
ATOM 719 C CA . ASP A 1 92 ? -15.961 -11.602 16.297 1 94.19 92 ASP A CA 1
ATOM 720 C C . ASP A 1 92 ? -15.047 -10.547 15.68 1 94.19 92 ASP A C 1
ATOM 722 O O . ASP A 1 92 ? -13.945 -10.859 15.227 1 94.19 92 ASP A O 1
ATOM 726 N N . THR A 1 93 ? -15.516 -9.352 15.633 1 95.81 93 THR A N 1
ATOM 727 C CA . THR A 1 93 ? -14.82 -8.25 14.977 1 95.81 93 THR A CA 1
ATOM 728 C C . THR A 1 93 ? -13.445 -8.039 15.594 1 95.81 93 THR A C 1
ATOM 730 O O . THR A 1 93 ? -12.453 -7.887 14.875 1 95.81 93 THR A O 1
ATOM 733 N N . LYS A 1 94 ? -13.383 -8.031 16.891 1 96.38 94 LYS A N 1
ATOM 734 C CA . LYS A 1 94 ? -12.117 -7.828 17.594 1 96.38 94 LYS A CA 1
ATOM 735 C C . LYS A 1 94 ? -11.109 -8.914 17.234 1 96.38 94 LYS A C 1
ATOM 737 O O . LYS A 1 94 ? -9.953 -8.617 16.922 1 96.38 94 LYS A O 1
ATOM 742 N N . THR A 1 95 ? -11.555 -10.133 17.266 1 95.25 95 THR A N 1
ATOM 743 C CA . THR A 1 95 ? -10.688 -11.273 16.984 1 95.25 95 THR A CA 1
ATOM 744 C C . THR A 1 95 ? -10.172 -11.219 15.547 1 95.25 95 THR A C 1
ATOM 746 O O . THR A 1 95 ? -8.977 -11.414 15.305 1 95.25 95 THR A O 1
ATOM 749 N N . ILE A 1 96 ? -11.023 -10.93 14.609 1 93.81 96 ILE A N 1
ATOM 750 C CA . ILE A 1 96 ? -10.625 -10.852 13.211 1 93.81 96 ILE A CA 1
ATOM 751 C C . ILE A 1 96 ? -9.633 -9.703 13.023 1 93.81 96 ILE A C 1
ATOM 753 O O . ILE A 1 96 ? -8.617 -9.859 12.336 1 93.81 96 ILE A O 1
ATOM 757 N N . THR A 1 97 ? -9.891 -8.547 13.656 1 95.75 97 THR A N 1
ATOM 758 C CA . THR A 1 97 ? -8.984 -7.402 13.586 1 95.75 97 THR A CA 1
ATOM 759 C C . THR A 1 97 ? -7.59 -7.785 14.078 1 95.75 97 THR A C 1
ATOM 761 O O . THR A 1 97 ? -6.594 -7.547 13.391 1 95.75 97 THR A O 1
ATOM 764 N N . GLU A 1 98 ? -7.516 -8.453 15.188 1 95.31 98 GLU A N 1
ATOM 765 C CA . GLU A 1 98 ? -6.242 -8.859 15.773 1 95.31 98 GLU A CA 1
ATOM 766 C C . GLU A 1 98 ? -5.508 -9.844 14.875 1 95.31 98 GLU A C 1
ATOM 768 O O . GLU A 1 98 ? -4.289 -9.734 14.695 1 95.31 98 GLU A O 1
ATOM 773 N N . LYS A 1 99 ? -6.223 -10.773 14.328 1 92.19 99 LYS A N 1
ATOM 774 C CA . LYS A 1 99 ? -5.617 -11.781 13.461 1 92.19 99 LYS A CA 1
ATOM 775 C C . LYS A 1 99 ? -4.996 -11.141 12.227 1 92.19 99 LYS A C 1
ATOM 777 O O . LYS A 1 99 ? -3.885 -11.5 11.82 1 92.19 99 LYS A O 1
ATOM 782 N N . ILE A 1 100 ? -5.695 -10.156 11.625 1 93.56 100 ILE A N 1
ATOM 783 C CA . ILE A 1 100 ? -5.207 -9.5 10.422 1 93.56 100 ILE A CA 1
ATOM 784 C C . ILE A 1 100 ? -3.947 -8.695 10.742 1 93.56 100 ILE A C 1
ATOM 786 O O . ILE A 1 100 ? -2.941 -8.797 10.031 1 93.56 100 ILE A O 1
ATOM 790 N N . PHE A 1 101 ? -4.008 -7.91 11.805 1 95.44 101 PHE A N 1
ATOM 791 C CA . PHE A 1 101 ? -2.859 -7.105 12.211 1 95.44 101 PHE A CA 1
ATOM 792 C C . PHE A 1 101 ? -1.662 -7.996 12.523 1 95.44 101 PHE A C 1
ATOM 794 O O . PHE A 1 101 ? -0.552 -7.742 12.055 1 95.44 101 PHE A O 1
ATOM 801 N N . LYS A 1 102 ? -1.86 -9.062 13.266 1 93.44 102 LYS A N 1
ATOM 802 C CA . LYS A 1 102 ? -0.772 -9.938 13.695 1 93.44 102 LYS A CA 1
ATOM 803 C C . LYS A 1 102 ? -0.208 -10.727 12.516 1 93.44 102 LYS A C 1
ATOM 805 O O . LYS A 1 102 ? 0.997 -10.984 12.453 1 93.44 102 LYS A O 1
ATOM 810 N N . ALA A 1 103 ? -1.104 -11.125 11.594 1 91.25 103 ALA A N 1
ATOM 811 C CA . ALA A 1 103 ? -0.633 -11.805 10.391 1 91.25 103 ALA A CA 1
ATOM 812 C C . ALA A 1 103 ? 0.27 -10.898 9.562 1 91.25 103 ALA A C 1
ATOM 814 O O . ALA A 1 103 ? 1.25 -11.352 8.969 1 91.25 103 ALA A O 1
ATOM 815 N N . THR A 1 104 ? -0.106 -9.641 9.5 1 94.25 104 THR A N 1
ATOM 816 C CA . THR A 1 104 ? 0.695 -8.664 8.766 1 94.25 104 THR A CA 1
ATOM 817 C C . THR A 1 104 ? 2.064 -8.492 9.422 1 94.25 104 THR A C 1
ATOM 819 O O . THR A 1 104 ? 3.088 -8.492 8.734 1 94.25 104 THR A O 1
ATOM 822 N N . VAL A 1 105 ? 2.078 -8.406 10.742 1 95.44 105 VAL A N 1
ATOM 823 C CA . VAL A 1 105 ? 3.322 -8.273 11.492 1 95.44 105 VAL A CA 1
ATOM 824 C C . VAL A 1 105 ? 4.207 -9.492 11.242 1 95.44 105 VAL A C 1
ATOM 826 O O . VAL A 1 105 ? 5.406 -9.359 10.992 1 95.44 105 VAL A O 1
ATOM 829 N N . ARG A 1 106 ? 3.629 -10.641 11.281 1 93.19 106 ARG A N 1
ATOM 830 C CA . ARG A 1 106 ? 4.379 -11.875 11.055 1 93.19 106 ARG A CA 1
ATOM 831 C C . ARG A 1 106 ? 5 -11.891 9.656 1 93.19 106 ARG A C 1
ATOM 833 O O . ARG A 1 106 ? 6.16 -12.266 9.5 1 93.19 106 ARG A O 1
ATOM 840 N N . ALA A 1 107 ? 4.215 -11.508 8.672 1 92.81 107 ALA A N 1
ATOM 841 C CA . ALA A 1 107 ? 4.707 -11.484 7.297 1 92.81 107 ALA A CA 1
ATOM 842 C C . ALA A 1 107 ? 5.902 -10.547 7.156 1 92.81 107 ALA A C 1
ATOM 844 O O . ALA A 1 107 ? 6.879 -10.875 6.477 1 92.81 107 ALA A O 1
ATOM 845 N N . ILE A 1 108 ? 5.812 -9.383 7.809 1 96.19 108 ILE A N 1
ATOM 846 C CA . ILE A 1 108 ? 6.883 -8.391 7.754 1 96.19 108 ILE A CA 1
ATOM 847 C C . ILE A 1 108 ? 8.141 -8.961 8.406 1 96.19 108 ILE A C 1
ATOM 849 O O . ILE A 1 108 ? 9.227 -8.906 7.828 1 96.19 108 ILE A O 1
ATOM 853 N N . LEU A 1 109 ? 7.984 -9.586 9.547 1 96.38 109 LEU A N 1
ATOM 854 C CA . LEU A 1 109 ? 9.133 -10.094 10.297 1 96.38 109 LEU A CA 1
ATOM 855 C C . LEU A 1 109 ? 9.727 -11.32 9.602 1 96.38 109 LEU A C 1
ATOM 857 O O . LEU A 1 109 ? 10.945 -11.484 9.562 1 96.38 109 LEU A O 1
ATOM 861 N N . ASP A 1 110 ? 8.891 -12.172 9.055 1 94.12 110 ASP A N 1
ATOM 862 C CA . ASP A 1 110 ? 9.375 -13.328 8.305 1 94.12 110 ASP A CA 1
ATOM 863 C C . ASP A 1 110 ? 10.227 -12.891 7.113 1 94.12 110 ASP A C 1
ATOM 865 O O . ASP A 1 110 ? 11.258 -13.5 6.824 1 94.12 110 ASP A O 1
ATOM 869 N N . THR A 1 111 ? 9.766 -11.867 6.41 1 96 111 THR A N 1
ATOM 870 C CA . THR A 1 111 ? 10.508 -11.375 5.25 1 96 111 THR A CA 1
ATOM 871 C C . THR A 1 111 ? 11.828 -10.75 5.684 1 96 111 THR A C 1
ATOM 873 O O . THR A 1 111 ? 12.859 -10.961 5.039 1 96 111 THR A O 1
ATOM 876 N N . LEU A 1 112 ? 11.797 -9.984 6.797 1 96.88 112 LEU A N 1
ATOM 877 C CA . LEU A 1 112 ? 13.023 -9.383 7.309 1 96.88 112 LEU A CA 1
ATOM 878 C C . LEU A 1 112 ? 14.086 -10.438 7.559 1 96.88 112 LEU A C 1
ATOM 880 O O . LEU A 1 112 ? 15.266 -10.234 7.242 1 96.88 112 LEU A O 1
ATOM 884 N N . ASN A 1 113 ? 13.656 -11.578 8.094 1 94.62 113 ASN A N 1
ATOM 885 C CA . ASN A 1 113 ? 14.57 -12.664 8.453 1 94.62 113 ASN A CA 1
ATOM 886 C C . ASN A 1 113 ? 15.102 -13.383 7.211 1 94.62 113 ASN A C 1
ATOM 888 O O . ASN A 1 113 ? 16.141 -14.047 7.27 1 94.62 113 ASN A O 1
ATOM 892 N N . TRP A 1 114 ? 14.43 -13.211 6.133 1 91.94 114 TRP A N 1
ATOM 893 C CA . TRP A 1 114 ? 14.75 -13.969 4.926 1 91.94 114 TRP A CA 1
ATOM 894 C C . TRP A 1 114 ? 15.461 -13.086 3.906 1 91.94 114 TRP A C 1
ATOM 896 O O . TRP A 1 114 ? 16.109 -13.586 2.98 1 91.94 114 TRP A O 1
ATOM 906 N N . LEU A 1 115 ? 15.367 -11.852 4.051 1 94.31 115 LEU A N 1
ATOM 907 C CA . LEU A 1 115 ? 15.812 -10.875 3.057 1 94.31 115 LEU A CA 1
ATOM 908 C C . LEU A 1 115 ? 17.328 -10.898 2.912 1 94.31 115 LEU A C 1
ATOM 910 O O . LEU A 1 115 ? 18.047 -10.898 3.91 1 94.31 115 LEU A O 1
ATOM 914 N N . ASP A 1 116 ? 17.797 -11.008 1.691 1 95 116 ASP A N 1
ATOM 915 C CA . ASP A 1 116 ? 19.219 -10.945 1.372 1 95 116 ASP A CA 1
ATOM 916 C C . ASP A 1 116 ? 19.703 -9.492 1.289 1 95 116 ASP A C 1
ATOM 918 O O . ASP A 1 116 ? 19.391 -8.789 0.323 1 95 116 ASP A O 1
ATOM 922 N N . ILE A 1 117 ? 20.547 -9.094 2.188 1 97.06 117 ILE A N 1
ATOM 923 C CA . ILE A 1 117 ? 21 -7.715 2.305 1 97.06 117 ILE A CA 1
ATOM 924 C C . ILE A 1 117 ? 21.812 -7.336 1.07 1 97.06 117 ILE A C 1
ATOM 926 O O . ILE A 1 117 ? 21.766 -6.191 0.609 1 97.06 117 ILE A O 1
ATOM 930 N N . ASP A 1 118 ? 22.562 -8.289 0.534 1 97.56 118 ASP A N 1
ATOM 931 C CA . ASP A 1 118 ? 23.328 -8.023 -0.68 1 97.56 118 ASP A CA 1
ATOM 932 C C . ASP A 1 118 ? 22.406 -7.652 -1.84 1 97.56 118 ASP A C 1
ATOM 934 O O . ASP A 1 118 ? 22.75 -6.805 -2.666 1 97.56 118 ASP A O 1
ATOM 938 N N . SER A 1 119 ? 21.297 -8.32 -1.928 1 98 119 SER A N 1
ATOM 939 C CA . SER A 1 119 ? 20.328 -8 -2.967 1 98 119 SER A CA 1
ATOM 940 C C . SER A 1 119 ? 19.766 -6.586 -2.789 1 98 119 SER A C 1
ATOM 942 O O . SER A 1 119 ? 19.531 -5.883 -3.77 1 98 119 SER A O 1
ATOM 944 N N . ILE A 1 120 ? 19.609 -6.184 -1.509 1 98.31 120 ILE A N 1
ATOM 945 C CA . ILE A 1 120 ? 19.172 -4.82 -1.217 1 98.31 120 ILE A CA 1
ATOM 946 C C . ILE A 1 120 ? 20.219 -3.828 -1.69 1 98.31 120 ILE A C 1
ATOM 948 O O . ILE A 1 120 ? 19.906 -2.842 -2.359 1 98.31 120 ILE A O 1
ATOM 952 N N . GLU A 1 121 ? 21.453 -4.129 -1.395 1 97.94 121 GLU A N 1
ATOM 953 C CA . GLU A 1 121 ? 22.547 -3.25 -1.78 1 97.94 121 GLU A CA 1
ATOM 954 C C . GLU A 1 121 ? 22.656 -3.123 -3.297 1 97.94 121 GLU A C 1
ATOM 956 O O . GLU A 1 121 ? 22.812 -2.02 -3.824 1 97.94 121 GLU A O 1
ATOM 961 N N . ARG A 1 122 ? 22.578 -4.203 -3.953 1 98.38 122 ARG A N 1
ATOM 962 C CA . ARG A 1 122 ? 22.641 -4.195 -5.41 1 98.38 122 ARG A CA 1
ATOM 963 C C . ARG A 1 122 ? 21.484 -3.393 -5.996 1 98.38 122 ARG A C 1
ATOM 965 O O . ARG A 1 122 ? 21.656 -2.668 -6.98 1 98.38 122 ARG A O 1
ATOM 972 N N . THR A 1 123 ? 20.328 -3.543 -5.406 1 98.75 123 THR A N 1
ATOM 973 C CA . THR A 1 123 ? 19.156 -2.801 -5.863 1 98.75 123 THR A CA 1
ATOM 974 C C . THR A 1 123 ? 19.375 -1.3 -5.691 1 98.75 123 THR A C 1
ATOM 976 O O . THR A 1 123 ? 19.078 -0.519 -6.602 1 98.75 123 THR A O 1
ATOM 979 N N . VAL A 1 124 ? 19.891 -0.891 -4.551 1 98.25 124 VAL A N 1
ATOM 980 C CA . VAL A 1 124 ? 20.156 0.519 -4.285 1 98.25 124 VAL A CA 1
ATOM 981 C C . VAL A 1 124 ? 21.125 1.068 -5.34 1 98.25 124 VAL A C 1
ATOM 983 O O . VAL A 1 124 ? 20.922 2.174 -5.852 1 98.25 124 VAL A O 1
ATOM 986 N N . ASP A 1 125 ? 22.109 0.31 -5.684 1 98.31 125 ASP A N 1
ATOM 987 C CA . ASP A 1 125 ? 23.062 0.723 -6.695 1 98.31 125 ASP A CA 1
ATOM 988 C C . ASP A 1 125 ? 22.391 0.891 -8.055 1 98.31 125 ASP A C 1
ATOM 990 O O . ASP A 1 125 ? 22.688 1.846 -8.781 1 98.31 125 ASP A O 1
ATOM 994 N N . LEU A 1 126 ? 21.516 -0 -8.391 1 98.69 126 LEU A N 1
ATOM 995 C CA . LEU A 1 126 ? 20.797 0.088 -9.656 1 98.69 126 LEU A CA 1
ATOM 996 C C . LEU A 1 126 ? 19.906 1.327 -9.695 1 98.69 126 LEU A C 1
ATOM 998 O O . LEU A 1 126 ? 19.844 2.021 -10.711 1 98.69 126 LEU A O 1
ATOM 1002 N N . PHE A 1 127 ? 19.234 1.584 -8.578 1 98.62 127 PHE A N 1
ATOM 1003 C CA . PHE A 1 127 ? 18.391 2.77 -8.484 1 98.62 127 PHE A CA 1
ATOM 1004 C C . PHE A 1 127 ? 19.219 4.039 -8.633 1 98.62 127 PHE A C 1
ATOM 1006 O O . PHE A 1 127 ? 18.828 4.973 -9.328 1 98.62 127 PHE A O 1
ATOM 1013 N N . LYS A 1 128 ? 20.328 4.066 -7.953 1 97.38 128 LYS A N 1
ATOM 1014 C CA . LYS A 1 128 ? 21.203 5.238 -7.945 1 97.38 128 LYS A CA 1
ATOM 1015 C C . LYS A 1 128 ? 21.688 5.578 -9.352 1 97.38 128 LYS A C 1
ATOM 1017 O O . LYS A 1 128 ? 21.75 6.754 -9.727 1 97.38 128 LYS A O 1
ATOM 1022 N N . ASN A 1 129 ? 21.922 4.621 -10.125 1 96.88 129 ASN A N 1
ATOM 1023 C CA . ASN A 1 129 ? 22.594 4.816 -11.406 1 96.88 129 ASN A CA 1
ATOM 1024 C C . ASN A 1 129 ? 21.594 4.902 -12.555 1 96.88 129 ASN A C 1
ATOM 1026 O O . ASN A 1 129 ? 21.953 5.27 -13.672 1 96.88 129 ASN A O 1
ATOM 1030 N N . ALA A 1 130 ? 20.344 4.637 -12.305 1 98.19 130 ALA A N 1
ATOM 1031 C CA . ALA A 1 130 ? 19.328 4.602 -13.359 1 98.19 130 ALA A CA 1
ATOM 1032 C C . ALA A 1 130 ? 19 6.008 -13.844 1 98.19 130 ALA A C 1
ATOM 1034 O O . ALA A 1 130 ? 18.812 6.922 -13.039 1 98.19 130 ALA A O 1
ATOM 1035 N N . GLN A 1 131 ? 18.938 6.145 -15.156 1 97.75 131 GLN A N 1
ATOM 1036 C CA . GLN A 1 131 ? 18.469 7.395 -15.734 1 97.75 131 GLN A CA 1
ATOM 1037 C C . GLN A 1 131 ? 16.969 7.582 -15.508 1 97.75 131 GLN A C 1
ATOM 1039 O O . GLN A 1 131 ? 16.516 8.672 -15.148 1 97.75 131 GLN A O 1
ATOM 1044 N N . ARG A 1 132 ? 16.266 6.582 -15.82 1 98.12 132 ARG A N 1
ATOM 1045 C CA . ARG A 1 132 ? 14.844 6.488 -15.539 1 98.12 132 ARG A CA 1
ATOM 1046 C C . ARG A 1 132 ? 14.516 5.184 -14.82 1 98.12 132 ARG A C 1
ATOM 1048 O O . ARG A 1 132 ? 15.133 4.148 -15.086 1 98.12 132 ARG A O 1
ATOM 1055 N N . ILE A 1 133 ? 13.609 5.273 -13.898 1 98.88 133 ILE A N 1
ATOM 1056 C CA . ILE A 1 133 ? 13.109 4.09 -13.211 1 98.88 133 ILE A CA 1
ATOM 1057 C C . ILE A 1 133 ? 11.656 3.842 -13.594 1 98.88 133 ILE A C 1
ATOM 1059 O O . ILE A 1 133 ? 10.797 4.699 -13.391 1 98.88 133 ILE A O 1
ATOM 1063 N N . ILE A 1 134 ? 11.367 2.699 -14.203 1 98.88 134 ILE A N 1
ATOM 1064 C CA . ILE A 1 134 ? 10.031 2.34 -14.656 1 98.88 134 ILE A CA 1
ATOM 1065 C C . ILE A 1 134 ? 9.422 1.316 -13.703 1 98.88 134 ILE A C 1
ATOM 1067 O O . ILE A 1 134 ? 9.883 0.175 -13.625 1 98.88 134 ILE A O 1
ATOM 1071 N N . PHE A 1 135 ? 8.398 1.733 -12.984 1 98.88 135 PHE A N 1
ATOM 1072 C CA . PHE A 1 135 ? 7.688 0.85 -12.07 1 98.88 135 PHE A CA 1
ATOM 1073 C C . PHE A 1 135 ? 6.477 0.222 -12.75 1 98.88 135 PHE A C 1
ATOM 1075 O O . PHE A 1 135 ? 5.633 0.929 -13.305 1 98.88 135 PHE A O 1
ATOM 1082 N N . ILE A 1 136 ? 6.367 -1.117 -12.688 1 98.75 136 ILE A N 1
ATOM 1083 C CA . ILE A 1 136 ? 5.207 -1.758 -13.297 1 98.75 136 ILE A CA 1
ATOM 1084 C C . ILE A 1 136 ? 4.617 -2.783 -12.336 1 98.75 136 ILE A C 1
ATOM 1086 O O . ILE A 1 136 ? 5.344 -3.377 -11.531 1 98.75 136 ILE A O 1
ATOM 1090 N N . GLY A 1 137 ? 3.414 -3.004 -12.391 1 97.75 137 GLY A N 1
ATOM 1091 C CA . GLY A 1 137 ? 2.566 -3.941 -11.672 1 97.75 137 GLY A CA 1
ATOM 1092 C C . GLY A 1 137 ? 1.095 -3.799 -12.016 1 97.75 137 GLY A C 1
ATOM 1093 O O . GLY A 1 137 ? 0.68 -2.789 -12.586 1 97.75 137 GLY A O 1
ATOM 1094 N N . PHE A 1 138 ? 0.368 -4.781 -11.734 1 96.31 138 PHE A N 1
ATOM 1095 C CA . PHE A 1 138 ? -1.058 -4.742 -12.031 1 96.31 138 PHE A CA 1
ATOM 1096 C C . PHE A 1 138 ? -1.884 -5.039 -10.789 1 96.31 138 PHE A C 1
ATOM 1098 O O . PHE A 1 138 ? -1.431 -5.754 -9.891 1 96.31 138 PHE A O 1
ATOM 1105 N N . ALA A 1 139 ? -3.078 -4.441 -10.703 1 94 139 ALA A N 1
ATOM 1106 C CA . ALA A 1 139 ? -4.035 -4.641 -9.625 1 94 139 ALA A CA 1
ATOM 1107 C C . ALA A 1 139 ? -3.414 -4.293 -8.273 1 94 139 ALA A C 1
ATOM 1109 O O . ALA A 1 139 ? -2.922 -3.182 -8.07 1 94 139 ALA A O 1
ATOM 1110 N N . ALA A 1 140 ? -3.283 -5.277 -7.375 1 94.12 140 ALA A N 1
ATOM 1111 C CA . ALA A 1 140 ? -2.705 -4.984 -6.066 1 94.12 140 ALA A CA 1
ATOM 1112 C C . ALA A 1 140 ? -1.26 -4.516 -6.199 1 94.12 140 ALA A C 1
ATOM 1114 O O . ALA A 1 140 ? -0.819 -3.629 -5.465 1 94.12 140 ALA A O 1
ATOM 1115 N N . SER A 1 141 ? -0.557 -5.094 -7.141 1 96.75 141 SER A N 1
ATOM 1116 C CA . SER A 1 141 ? 0.839 -4.727 -7.355 1 96.75 141 SER A CA 1
ATOM 1117 C C . SER A 1 141 ? 0.958 -3.34 -7.98 1 96.75 141 SER A C 1
ATOM 1119 O O . SER A 1 141 ? 1.983 -2.672 -7.832 1 96.75 141 SER A O 1
ATOM 1121 N N . ALA A 1 142 ? -0.108 -2.941 -8.719 1 97.94 142 ALA A N 1
ATOM 1122 C CA . ALA A 1 142 ? -0.116 -1.592 -9.281 1 97.94 142 ALA A CA 1
ATOM 1123 C C . ALA A 1 142 ? -0.133 -0.542 -8.172 1 97.94 142 ALA A C 1
ATOM 1125 O O . ALA A 1 142 ? 0.467 0.527 -8.312 1 97.94 142 ALA A O 1
ATOM 1126 N N . ALA A 1 143 ? -0.86 -0.845 -7.102 1 97.81 143 ALA A N 1
ATOM 1127 C CA . ALA A 1 143 ? -0.882 0.07 -5.965 1 97.81 1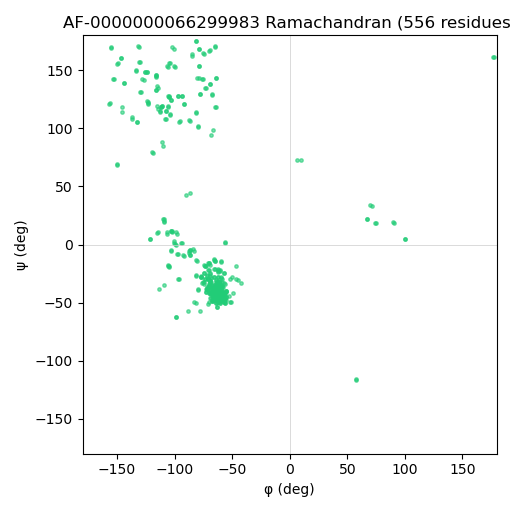43 ALA A CA 1
ATOM 1128 C C . ALA A 1 143 ? 0.516 0.249 -5.379 1 97.81 143 ALA A C 1
ATOM 1130 O O . ALA A 1 143 ? 0.917 1.366 -5.043 1 97.81 143 ALA A O 1
ATOM 1131 N N . VAL A 1 144 ? 1.247 -0.82 -5.289 1 98.25 144 VAL A N 1
ATOM 1132 C CA . VAL A 1 144 ? 2.611 -0.793 -4.77 1 98.25 144 VAL A CA 1
ATOM 1133 C C . VAL A 1 144 ? 3.508 0.007 -5.711 1 98.25 144 VAL A C 1
ATOM 1135 O O . VAL A 1 144 ? 4.277 0.864 -5.27 1 98.25 144 VAL A O 1
ATOM 1138 N N . ALA A 1 145 ? 3.346 -0.256 -7 1 98.75 145 ALA A N 1
ATOM 1139 C CA . ALA A 1 145 ? 4.156 0.425 -8.008 1 98.75 145 ALA A CA 1
ATOM 1140 C C . ALA A 1 145 ? 3.861 1.922 -8.031 1 98.75 145 ALA A C 1
ATOM 1142 O O . ALA A 1 145 ? 4.773 2.74 -8.164 1 98.75 145 ALA A O 1
ATOM 1143 N N . PHE A 1 146 ? 2.625 2.25 -7.891 1 98.38 146 PHE A N 1
ATOM 1144 C CA . PHE A 1 146 ? 2.207 3.646 -7.887 1 98.38 146 PHE A CA 1
ATOM 1145 C C . PHE A 1 146 ? 2.785 4.383 -6.684 1 98.38 146 PHE A C 1
ATOM 1147 O O . PHE A 1 146 ? 3.254 5.516 -6.805 1 98.38 146 PHE A O 1
ATOM 1154 N N . ASP A 1 147 ? 2.721 3.787 -5.57 1 97.88 147 ASP A N 1
ATOM 1155 C CA . ASP A 1 147 ? 3.303 4.383 -4.371 1 97.88 147 ASP A CA 1
ATOM 1156 C C . ASP A 1 147 ? 4.801 4.625 -4.547 1 97.88 147 ASP A C 1
ATOM 1158 O O . ASP A 1 147 ? 5.316 5.668 -4.145 1 97.88 147 ASP A O 1
ATOM 1162 N N . ALA A 1 148 ? 5.469 3.627 -5.105 1 98.31 148 ALA A N 1
ATOM 1163 C CA . ALA A 1 148 ? 6.902 3.756 -5.352 1 98.31 148 ALA A CA 1
ATOM 1164 C C . ALA A 1 148 ? 7.195 4.914 -6.305 1 98.31 148 ALA A C 1
ATOM 1166 O O . ALA A 1 148 ? 8.078 5.73 -6.043 1 98.31 148 ALA A O 1
ATOM 1167 N N . PHE A 1 149 ? 6.41 4.934 -7.344 1 98.31 149 PHE A N 1
ATOM 1168 C CA . PHE A 1 149 ? 6.527 6.027 -8.305 1 98.31 149 PHE A CA 1
ATOM 1169 C C . PHE A 1 149 ? 6.461 7.375 -7.594 1 98.31 149 PHE A C 1
ATOM 1171 O O . PHE A 1 149 ? 7.332 8.227 -7.793 1 98.31 149 PHE A O 1
ATOM 1178 N N . HIS A 1 150 ? 5.523 7.523 -6.797 1 95.81 150 HIS A N 1
ATOM 1179 C CA . HIS A 1 150 ? 5.332 8.766 -6.062 1 95.81 150 HIS A CA 1
ATOM 1180 C C . HIS A 1 150 ? 6.508 9.047 -5.133 1 95.81 150 HIS A C 1
ATOM 1182 O O . HIS A 1 150 ? 7.066 10.148 -5.141 1 95.81 150 HIS A O 1
ATOM 1188 N N . LYS A 1 151 ? 6.922 8.109 -4.379 1 95.06 151 LYS A N 1
ATOM 1189 C CA . LYS A 1 151 ? 7.938 8.281 -3.346 1 95.06 151 LYS A CA 1
ATOM 1190 C C . LYS A 1 151 ? 9.305 8.586 -3.961 1 95.06 151 LYS A C 1
ATOM 1192 O O . LYS A 1 151 ? 9.984 9.523 -3.539 1 95.06 151 LYS A O 1
ATOM 1197 N N . PHE A 1 152 ? 9.672 7.836 -4.902 1 97.38 152 PHE A N 1
ATOM 1198 C CA . PHE A 1 152 ? 11.008 7.992 -5.473 1 97.38 152 PHE A CA 1
ATOM 1199 C C . PHE A 1 152 ? 11.109 9.273 -6.285 1 97.38 152 PHE A C 1
ATOM 1201 O O . PHE A 1 152 ? 12.18 9.875 -6.391 1 97.38 152 PHE A O 1
ATOM 1208 N N . THR A 1 153 ? 9.961 9.711 -6.879 1 97.25 153 THR A N 1
ATOM 1209 C CA . THR A 1 153 ? 9.93 11.008 -7.551 1 97.25 153 THR A CA 1
ATOM 1210 C C . THR A 1 153 ? 10.242 12.133 -6.566 1 97.25 153 THR A C 1
ATOM 1212 O O . THR A 1 153 ? 10.906 13.102 -6.922 1 97.25 153 THR A O 1
ATOM 1215 N N . ARG A 1 154 ? 9.867 12.008 -5.309 1 93.5 154 ARG A N 1
ATOM 1216 C CA . ARG A 1 154 ? 10.008 13.047 -4.297 1 93.5 154 ARG A CA 1
ATOM 1217 C C . ARG A 1 154 ? 11.469 13.25 -3.92 1 93.5 154 ARG A C 1
ATOM 1219 O O . ARG A 1 154 ? 11.844 14.312 -3.414 1 93.5 154 ARG A O 1
ATOM 1226 N N . ILE A 1 155 ? 12.273 12.227 -4.168 1 93.31 155 ILE A N 1
ATOM 1227 C CA . ILE A 1 155 ? 13.688 12.383 -3.82 1 93.31 155 ILE A CA 1
ATOM 1228 C C . ILE A 1 155 ? 14.5 12.664 -5.082 1 93.31 155 ILE A C 1
ATOM 1230 O O . ILE A 1 155 ? 15.727 12.523 -5.078 1 93.31 155 ILE A O 1
ATOM 1234 N N . GLY A 1 156 ? 13.828 12.953 -6.219 1 96 156 GLY A N 1
ATOM 1235 C CA . GLY A 1 156 ? 14.477 13.492 -7.398 1 96 156 GLY A CA 1
ATOM 1236 C C . GLY A 1 156 ? 14.758 12.445 -8.461 1 96 156 GLY A C 1
ATOM 1237 O O . GLY A 1 156 ? 15.406 12.734 -9.469 1 96 156 GLY A O 1
ATOM 1238 N N . LYS A 1 157 ? 14.312 11.227 -8.258 1 97.56 157 LYS A N 1
ATOM 1239 C CA . LYS A 1 157 ? 14.477 10.219 -9.297 1 97.56 157 LYS A CA 1
ATOM 1240 C C . LYS A 1 157 ? 13.492 10.438 -10.438 1 97.56 157 LYS A C 1
ATOM 1242 O O . LYS A 1 157 ? 12.352 10.844 -10.211 1 97.56 157 LYS A O 1
ATOM 1247 N N . ASN A 1 158 ? 13.945 10.203 -11.625 1 98.06 158 ASN A N 1
ATOM 1248 C CA . ASN A 1 158 ? 13.062 10.211 -12.789 1 98.06 158 ASN A CA 1
ATOM 1249 C C . ASN A 1 158 ? 12.281 8.906 -12.906 1 98.06 158 ASN A C 1
ATOM 1251 O O . ASN A 1 158 ? 12.812 7.906 -13.398 1 98.06 158 ASN A O 1
ATOM 1255 N N . CYS A 1 159 ? 11.047 8.977 -12.508 1 98.56 159 CYS A N 1
ATOM 1256 C CA . CYS A 1 159 ? 10.266 7.75 -12.414 1 98.56 159 CYS A CA 1
ATOM 1257 C C . CYS A 1 159 ? 9.094 7.77 -13.383 1 98.56 159 CYS A C 1
ATOM 1259 O O . CYS A 1 159 ? 8.547 8.828 -13.68 1 98.56 159 CYS A O 1
ATOM 1261 N N . LEU A 1 160 ? 8.75 6.645 -13.906 1 98.56 160 LEU A N 1
ATOM 1262 C CA . LEU A 1 160 ? 7.551 6.387 -14.688 1 98.56 160 LEU A CA 1
ATOM 1263 C C . LEU A 1 160 ? 6.734 5.25 -14.078 1 98.56 160 LEU A C 1
ATOM 1265 O O . LEU A 1 160 ? 7.293 4.363 -13.43 1 98.56 160 LEU A O 1
ATOM 1269 N N . PHE A 1 161 ? 5.453 5.363 -14.25 1 98.44 161 PHE A N 1
ATOM 1270 C CA . PHE A 1 161 ? 4.52 4.328 -13.82 1 98.44 161 PHE A CA 1
ATOM 1271 C C . PHE A 1 161 ? 3.359 4.207 -14.805 1 98.44 161 PHE A C 1
ATOM 1273 O O . PHE A 1 161 ? 2.889 5.207 -15.344 1 98.44 161 PHE A O 1
ATOM 1280 N N . SER A 1 162 ? 3.006 2.955 -15.039 1 97.12 162 SER A N 1
ATOM 1281 C CA . SER A 1 162 ? 1.724 2.699 -15.688 1 97.12 162 SER A CA 1
ATOM 1282 C C . SER A 1 162 ? 1.178 1.326 -15.312 1 97.12 162 SER A C 1
ATOM 1284 O O . SER A 1 162 ? 1.944 0.383 -15.102 1 97.12 162 SER A O 1
ATOM 1286 N N . ASN A 1 163 ? -0.111 1.273 -15.148 1 95.88 163 ASN A N 1
ATOM 1287 C CA . ASN A 1 163 ? -0.769 -0.023 -15.031 1 95.88 163 ASN A CA 1
ATOM 1288 C C . ASN A 1 163 ? -1.6 -0.35 -16.266 1 95.88 163 ASN A C 1
ATOM 1290 O O . ASN A 1 163 ? -2.557 -1.123 -16.188 1 95.88 163 ASN A O 1
ATOM 1294 N N . ASP A 1 164 ? -1.274 0.345 -17.391 1 96.88 164 ASP A N 1
ATOM 1295 C CA . ASP A 1 164 ? -1.823 0.081 -18.719 1 96.88 164 ASP A CA 1
ATOM 1296 C C . ASP A 1 164 ? -0.792 -0.602 -19.609 1 96.88 164 ASP A C 1
ATOM 1298 O O . ASP A 1 164 ? 0.245 -0.017 -19.922 1 96.88 164 ASP A O 1
ATOM 1302 N N . GLU A 1 165 ? -1.181 -1.798 -20.016 1 97.19 165 GLU A N 1
ATOM 1303 C CA . GLU A 1 165 ? -0.225 -2.623 -20.734 1 97.19 165 GLU A CA 1
ATOM 1304 C C . GLU A 1 165 ? 0.253 -1.922 -22.016 1 97.19 165 GLU A C 1
ATOM 1306 O O . GLU A 1 165 ? 1.415 -2.057 -22.391 1 97.19 165 GLU A O 1
ATOM 1311 N N . HIS A 1 166 ? -0.65 -1.168 -22.656 1 96.94 166 HIS A N 1
ATOM 1312 C CA . HIS A 1 166 ? -0.287 -0.473 -23.891 1 96.94 166 HIS A CA 1
ATOM 1313 C C . HIS A 1 166 ? 0.684 0.669 -23.609 1 96.94 166 HIS A C 1
ATOM 1315 O O . HIS A 1 166 ? 1.619 0.896 -24.391 1 96.94 166 HIS A O 1
ATOM 1321 N N . ILE A 1 167 ? 0.495 1.346 -22.547 1 97.81 167 ILE A N 1
ATOM 1322 C CA . ILE A 1 167 ? 1.382 2.441 -22.172 1 97.81 167 ILE A CA 1
ATOM 1323 C C . ILE A 1 167 ? 2.744 1.885 -21.766 1 97.81 167 ILE A C 1
ATOM 1325 O O . ILE A 1 167 ? 3.783 2.43 -22.141 1 97.81 167 ILE A O 1
ATOM 1329 N N . ILE A 1 168 ? 2.748 0.769 -21 1 98.12 168 ILE A N 1
ATOM 1330 C CA . ILE A 1 168 ? 3.998 0.144 -20.578 1 98.12 168 ILE A CA 1
ATOM 1331 C C . ILE A 1 168 ? 4.793 -0.29 -21.812 1 98.12 168 ILE A C 1
ATOM 1333 O O . ILE A 1 168 ? 6.004 -0.059 -21.891 1 98.12 168 ILE A O 1
ATOM 1337 N N . ALA A 1 169 ? 4.07 -0.872 -22.766 1 97.44 169 ALA A N 1
ATOM 1338 C CA . ALA A 1 169 ? 4.723 -1.295 -24 1 97.44 169 ALA A CA 1
ATOM 1339 C C . ALA A 1 169 ? 5.367 -0.11 -24.703 1 97.44 169 ALA A C 1
ATOM 1341 O O . ALA A 1 169 ? 6.488 -0.215 -25.219 1 97.44 169 ALA A O 1
ATOM 1342 N N . ALA A 1 170 ? 4.652 0.996 -24.781 1 97.12 170 ALA A N 1
ATOM 1343 C CA . ALA A 1 170 ? 5.164 2.201 -25.422 1 97.12 170 ALA A CA 1
ATOM 1344 C C . ALA A 1 170 ? 6.387 2.742 -24.688 1 97.12 170 ALA A C 1
ATOM 1346 O O . ALA A 1 170 ? 7.363 3.162 -25.312 1 97.12 170 ALA A O 1
ATOM 1347 N N . ILE A 1 171 ? 6.375 2.738 -23.375 1 97.5 171 ILE A N 1
ATOM 1348 C CA . ILE A 1 171 ? 7.492 3.199 -22.547 1 97.5 171 ILE A CA 1
ATOM 1349 C C . ILE A 1 171 ? 8.719 2.326 -22.812 1 97.5 171 ILE A C 1
ATOM 1351 O O . ILE A 1 171 ? 9.812 2.84 -23.047 1 97.5 171 ILE A O 1
ATOM 1355 N N . LEU A 1 172 ? 8.508 1.031 -22.828 1 96.88 172 LEU A N 1
ATOM 1356 C CA . LEU A 1 172 ? 9.609 0.094 -22.984 1 96.88 172 LEU A CA 1
ATOM 1357 C C . LEU A 1 172 ? 10.188 0.161 -24.391 1 96.88 172 LEU A C 1
ATOM 1359 O O . LEU A 1 172 ? 11.383 -0.056 -24.594 1 96.88 172 LEU A O 1
ATOM 1363 N N . ALA A 1 173 ? 9.312 0.478 -25.375 1 95.5 173 ALA A N 1
ATOM 1364 C CA . ALA A 1 173 ? 9.758 0.565 -26.75 1 95.5 173 ALA A CA 1
ATOM 1365 C C . ALA A 1 173 ? 10.812 1.656 -26.938 1 95.5 173 ALA A C 1
ATOM 1367 O O . ALA A 1 173 ? 11.633 1.595 -27.844 1 95.5 173 ALA A O 1
ATOM 1368 N N . THR A 1 174 ? 10.867 2.635 -26.078 1 95.25 174 THR A N 1
ATOM 1369 C CA . THR A 1 174 ? 11.805 3.744 -26.203 1 95.25 174 THR A CA 1
ATOM 1370 C C . THR A 1 174 ? 12.805 3.734 -25.047 1 95.25 174 THR A C 1
ATOM 1372 O O . THR A 1 174 ? 13.492 4.727 -24.812 1 95.25 174 THR A O 1
ATOM 1375 N N . ALA A 1 175 ? 12.812 2.682 -24.266 1 96 175 ALA A N 1
ATOM 1376 C CA . ALA A 1 175 ? 13.719 2.572 -23.125 1 96 175 ALA A CA 1
ATOM 1377 C C . ALA A 1 175 ? 15.148 2.289 -23.594 1 96 175 ALA A C 1
ATOM 1379 O O . ALA A 1 175 ? 15.391 2.053 -24.781 1 96 175 ALA A O 1
ATOM 1380 N N . SER A 1 176 ? 16.125 2.494 -22.719 1 96.69 176 SER A N 1
ATOM 1381 C CA . SER A 1 176 ? 17.531 2.273 -22.984 1 96.69 176 SER A CA 1
ATOM 1382 C C . SER A 1 176 ? 18.188 1.451 -21.875 1 96.69 176 SER A C 1
ATOM 1384 O O . SER A 1 176 ? 17.594 1.261 -20.812 1 96.69 176 SER A O 1
ATOM 1386 N N . PRO A 1 177 ? 19.391 1.002 -22.047 1 97.75 177 PRO A N 1
ATOM 1387 C CA . PRO A 1 177 ? 20.094 0.203 -21.031 1 97.75 177 PRO A CA 1
ATOM 1388 C C . PRO A 1 177 ? 20.391 0.989 -19.766 1 97.75 177 PRO A C 1
ATOM 1390 O O . PRO A 1 177 ? 20.75 0.401 -18.734 1 97.75 177 PRO A O 1
ATOM 1393 N N . SER A 1 178 ? 20.234 2.303 -19.828 1 98.19 178 SER A N 1
ATOM 1394 C CA . SER A 1 178 ? 20.484 3.137 -18.656 1 98.19 178 SER A CA 1
ATOM 1395 C C . SER A 1 178 ? 19.25 3.244 -17.766 1 98.19 178 SER A C 1
ATOM 1397 O O . SER A 1 178 ? 19.312 3.797 -16.672 1 98.19 178 SER A O 1
ATOM 1399 N N . ASP A 1 179 ? 18.109 2.734 -18.281 1 98.69 179 ASP A N 1
ATOM 1400 C CA . ASP A 1 179 ? 16.875 2.719 -17.484 1 98.69 179 ASP A CA 1
ATOM 1401 C C . ASP A 1 179 ? 16.828 1.493 -16.578 1 98.69 179 ASP A C 1
ATOM 1403 O O . ASP A 1 179 ? 17.625 0.575 -16.719 1 98.69 179 ASP A O 1
ATOM 1407 N N . LEU A 1 180 ? 15.977 1.521 -15.602 1 98.88 180 LEU A N 1
ATOM 1408 C CA . LEU A 1 180 ? 15.75 0.416 -14.68 1 98.88 180 LEU A CA 1
ATOM 1409 C C . LEU A 1 180 ? 14.281 0.014 -14.664 1 98.88 180 LEU A C 1
ATOM 1411 O O . LEU A 1 180 ? 13.398 0.865 -14.508 1 98.88 180 LEU A O 1
ATOM 1415 N N . LEU A 1 181 ? 13.984 -1.234 -14.945 1 98.94 181 LEU A N 1
ATOM 1416 C CA . LEU A 1 181 ? 12.641 -1.766 -14.773 1 98.94 181 LEU A CA 1
ATOM 1417 C C . LEU A 1 181 ? 12.461 -2.383 -13.391 1 98.94 181 LEU A C 1
ATOM 1419 O O . LEU A 1 181 ? 13.242 -3.252 -12.992 1 98.94 181 LEU A O 1
ATOM 1423 N N . VAL A 1 182 ? 11.539 -1.896 -12.633 1 98.94 182 VAL A N 1
ATOM 1424 C CA . VAL A 1 182 ? 11.156 -2.482 -11.352 1 98.94 182 VAL A CA 1
ATOM 1425 C C . VAL A 1 182 ? 9.781 -3.146 -11.484 1 98.94 182 VAL A C 1
ATOM 1427 O O . VAL A 1 182 ? 8.758 -2.463 -11.555 1 98.94 182 VAL A O 1
ATOM 1430 N N . ALA A 1 183 ? 9.766 -4.453 -11.484 1 98.81 183 ALA A N 1
ATOM 1431 C CA . ALA A 1 183 ? 8.555 -5.238 -11.68 1 98.81 183 ALA A CA 1
ATOM 1432 C C . ALA A 1 183 ? 8.047 -5.797 -10.352 1 98.81 183 ALA A C 1
ATOM 1434 O O . ALA A 1 183 ? 8.773 -6.496 -9.641 1 98.81 183 ALA A O 1
ATOM 1435 N N . ILE A 1 184 ? 6.824 -5.496 -10.039 1 98.31 184 ILE A N 1
ATOM 1436 C CA . ILE A 1 184 ? 6.195 -5.977 -8.812 1 98.31 184 ILE A CA 1
ATOM 1437 C C . ILE A 1 184 ? 5.102 -6.988 -9.156 1 98.31 184 ILE A C 1
ATOM 1439 O O . ILE A 1 184 ? 4.164 -6.672 -9.898 1 98.31 184 ILE A O 1
ATOM 1443 N N . SER A 1 185 ? 5.234 -8.164 -8.695 1 95 185 SER A N 1
ATOM 1444 C CA . SER A 1 185 ? 4.285 -9.242 -8.93 1 95 185 SER A CA 1
ATOM 1445 C C . SER A 1 185 ? 4.375 -10.305 -7.84 1 95 185 SER A C 1
ATOM 1447 O O . SER A 1 185 ? 5.422 -10.93 -7.656 1 95 185 SER A O 1
ATOM 1449 N N . HIS A 1 186 ? 3.309 -10.547 -7.168 1 91.38 186 HIS A N 1
ATOM 1450 C CA . HIS A 1 186 ? 3.34 -11.461 -6.031 1 91.38 186 HIS A CA 1
ATOM 1451 C C . HIS A 1 186 ? 3.684 -12.875 -6.473 1 91.38 186 HIS A C 1
ATOM 1453 O O . HIS A 1 186 ? 4.613 -13.484 -5.941 1 91.38 186 HIS A O 1
ATOM 1459 N N . THR A 1 187 ? 3 -13.383 -7.461 1 88.19 187 THR A N 1
ATOM 1460 C CA . THR A 1 187 ? 3.225 -14.758 -7.887 1 88.19 187 THR A CA 1
ATOM 1461 C C . THR A 1 187 ? 4.438 -14.852 -8.812 1 88.19 187 THR A C 1
ATOM 1463 O O . THR A 1 187 ? 5.008 -15.93 -8.992 1 88.19 187 THR A O 1
ATOM 1466 N N . GLY A 1 188 ? 4.715 -13.734 -9.5 1 93.69 188 GLY A N 1
ATOM 1467 C CA . GLY A 1 188 ? 5.77 -13.727 -10.5 1 93.69 188 GLY A CA 1
ATOM 1468 C C . GLY A 1 188 ? 5.383 -14.438 -11.781 1 93.69 188 GLY A C 1
ATOM 1469 O O . GLY A 1 188 ? 6.246 -14.805 -12.578 1 93.69 188 GLY A O 1
ATOM 1470 N N . GLU A 1 189 ? 4.059 -14.594 -11.914 1 93.12 189 GLU A N 1
ATOM 1471 C CA . GLU A 1 189 ? 3.607 -15.391 -13.047 1 93.12 189 GLU A CA 1
ATOM 1472 C C . GLU A 1 189 ? 2.678 -14.586 -13.953 1 93.12 189 GLU A C 1
ATOM 1474 O O . GLU A 1 189 ? 2.084 -15.133 -14.883 1 93.12 189 GLU A O 1
ATOM 1479 N N . THR A 1 190 ? 2.484 -13.297 -13.672 1 95.06 190 THR A N 1
ATOM 1480 C CA . THR A 1 190 ? 1.644 -12.461 -14.531 1 95.06 190 THR A CA 1
ATOM 1481 C C . THR A 1 190 ? 2.252 -12.336 -15.922 1 95.06 190 THR A C 1
ATOM 1483 O O . THR A 1 190 ? 3.33 -11.766 -16.094 1 95.06 190 THR A O 1
ATOM 1486 N N . ILE A 1 191 ? 1.54 -12.805 -16.906 1 95.94 191 ILE A N 1
ATOM 1487 C CA . ILE A 1 191 ? 2.059 -13 -18.25 1 95.94 191 ILE A CA 1
ATOM 1488 C C . ILE A 1 191 ? 2.619 -11.68 -18.781 1 95.94 191 ILE A C 1
ATOM 1490 O O . ILE A 1 191 ? 3.756 -11.633 -19.25 1 95.94 191 ILE A O 1
ATOM 1494 N N . SER A 1 192 ? 1.857 -10.602 -18.703 1 97.5 192 SER A N 1
ATOM 1495 C CA . SER A 1 192 ? 2.291 -9.32 -19.25 1 97.5 192 SER A CA 1
ATOM 1496 C C . SER A 1 192 ? 3.549 -8.812 -18.547 1 97.5 192 SER A C 1
ATOM 1498 O O . SER A 1 192 ? 4.461 -8.297 -19.188 1 97.5 192 SER A O 1
ATOM 1500 N N . VAL A 1 193 ? 3.643 -8.977 -17.266 1 98.31 193 VAL A N 1
ATOM 1501 C CA . VAL A 1 193 ? 4.801 -8.508 -16.516 1 98.31 193 VAL A CA 1
ATOM 1502 C C . VAL A 1 193 ? 6.039 -9.305 -16.922 1 98.31 193 VAL A C 1
ATOM 1504 O O . VAL A 1 193 ? 7.113 -8.727 -17.109 1 98.31 193 VAL A O 1
ATOM 1507 N N . VAL A 1 194 ? 5.852 -10.617 -17.031 1 97.88 194 VAL A N 1
ATOM 1508 C CA . VAL A 1 194 ? 6.941 -11.484 -17.469 1 97.88 194 VAL A CA 1
ATOM 1509 C C . VAL A 1 194 ? 7.406 -11.07 -18.859 1 97.88 194 VAL A C 1
ATOM 1511 O O . VAL A 1 194 ? 8.609 -10.945 -19.109 1 97.88 194 VAL A O 1
ATOM 1514 N N . ASN A 1 195 ? 6.445 -10.812 -19.719 1 98.06 195 ASN A N 1
ATOM 1515 C CA . ASN A 1 195 ? 6.773 -10.406 -21.078 1 98.06 195 ASN A CA 1
ATOM 1516 C C . ASN A 1 195 ? 7.535 -9.078 -21.094 1 98.06 195 ASN A C 1
ATOM 1518 O O . ASN A 1 195 ? 8.469 -8.906 -21.891 1 98.06 195 ASN A O 1
ATOM 1522 N N . PHE A 1 196 ? 7.137 -8.148 -20.266 1 98.56 196 PHE A N 1
ATOM 1523 C CA . PHE A 1 196 ? 7.824 -6.863 -20.188 1 98.56 196 PHE A CA 1
ATOM 1524 C C . PHE A 1 196 ? 9.242 -7.043 -19.656 1 98.56 196 PHE A C 1
ATOM 1526 O O . PHE A 1 196 ? 10.172 -6.383 -20.125 1 98.56 196 PHE A O 1
ATOM 1533 N N . ALA A 1 197 ? 9.414 -7.898 -18.688 1 98.56 197 ALA A N 1
ATOM 1534 C CA . ALA A 1 197 ? 10.75 -8.188 -18.172 1 98.56 197 ALA A CA 1
ATOM 1535 C C . ALA A 1 197 ? 11.633 -8.82 -19.234 1 98.56 197 ALA A C 1
ATOM 1537 O O . ALA A 1 197 ? 12.82 -8.492 -19.344 1 98.56 197 ALA A O 1
ATOM 1538 N N . LYS A 1 198 ? 11.062 -9.758 -19.969 1 97.88 198 LYS A N 1
ATOM 1539 C CA . LYS A 1 198 ? 11.781 -10.383 -21.062 1 97.88 198 LYS A CA 1
ATOM 1540 C C . LYS A 1 198 ? 12.266 -9.336 -22.078 1 97.88 198 LYS A C 1
ATOM 1542 O O . LYS A 1 198 ? 13.414 -9.367 -22.5 1 97.88 198 LYS A O 1
ATOM 1547 N N . LYS A 1 199 ? 11.344 -8.484 -22.422 1 97.44 199 LYS A N 1
ATOM 1548 C CA . LYS A 1 199 ? 11.68 -7.418 -23.344 1 97.44 199 LYS A CA 1
ATOM 1549 C C . LYS A 1 199 ? 12.805 -6.539 -22.797 1 97.44 199 LYS A C 1
ATOM 1551 O O . LYS A 1 199 ? 13.711 -6.152 -23.531 1 97.44 199 LYS A O 1
ATOM 1556 N N . ALA A 1 200 ? 12.742 -6.168 -21.547 1 98.25 200 ALA A N 1
ATOM 1557 C CA . ALA A 1 200 ? 13.781 -5.363 -20.906 1 98.25 200 ALA A CA 1
ATOM 1558 C C . ALA A 1 200 ? 15.141 -6.047 -21.016 1 98.25 200 ALA A C 1
ATOM 1560 O O . ALA A 1 200 ? 16.141 -5.398 -21.312 1 98.25 200 ALA A O 1
ATOM 1561 N N . LYS A 1 201 ? 15.172 -7.32 -20.797 1 96.81 201 LYS A N 1
ATOM 1562 C CA . LYS A 1 201 ? 16.406 -8.078 -20.875 1 96.81 201 LYS A CA 1
ATOM 1563 C C . LYS A 1 201 ? 16.984 -8.055 -22.297 1 96.81 201 LYS A C 1
ATOM 1565 O O . LYS A 1 201 ? 18.203 -7.941 -22.469 1 96.81 201 LYS A O 1
ATOM 1570 N N . GLU A 1 202 ? 16.078 -8.18 -23.203 1 95.69 202 GLU A N 1
ATOM 1571 C CA . GLU A 1 202 ? 16.516 -8.117 -24.594 1 95.69 202 GLU A CA 1
ATOM 1572 C C . GLU A 1 202 ? 17.188 -6.785 -24.906 1 95.69 202 GLU A C 1
ATOM 1574 O O . GLU A 1 202 ? 18.094 -6.719 -25.75 1 95.69 202 GLU A O 1
ATOM 1579 N N . MET A 1 203 ? 16.812 -5.797 -24.219 1 95.62 203 MET A N 1
ATOM 1580 C CA . MET A 1 203 ? 17.344 -4.453 -24.422 1 95.62 203 MET A CA 1
ATOM 1581 C C . MET A 1 203 ? 18.516 -4.188 -23.469 1 95.62 203 MET A C 1
ATOM 1583 O O . MET A 1 203 ? 19.016 -3.064 -23.406 1 95.62 203 MET A O 1
ATOM 1587 N N . LYS A 1 204 ? 18.875 -5.145 -22.672 1 97.31 204 LYS A N 1
ATOM 1588 C CA . LYS A 1 204 ? 19.969 -5.074 -21.703 1 97.31 204 LYS A CA 1
ATOM 1589 C C . LYS A 1 204 ? 19.656 -4.078 -20.594 1 97.31 204 LYS A C 1
ATOM 1591 O O . LYS A 1 204 ? 20.562 -3.471 -20.016 1 97.31 204 LYS A O 1
ATOM 1596 N N . MET A 1 205 ? 18.406 -3.805 -20.406 1 98.06 205 MET A N 1
ATOM 1597 C CA . MET A 1 205 ? 17.938 -2.994 -19.281 1 98.06 205 MET A CA 1
ATOM 1598 C C . MET A 1 205 ? 17.906 -3.814 -18 1 98.06 205 MET A C 1
ATOM 1600 O O . MET A 1 205 ? 17.359 -4.922 -17.984 1 98.06 205 MET A O 1
ATOM 1604 N N . PRO A 1 206 ? 18.5 -3.309 -16.906 1 98.75 206 PRO A N 1
ATOM 1605 C CA . PRO A 1 206 ? 18.422 -4.074 -15.648 1 98.75 206 PRO A CA 1
ATOM 1606 C C . PRO A 1 206 ? 16.984 -4.207 -15.133 1 98.75 206 PRO A C 1
ATOM 1608 O O . PRO A 1 206 ? 16.188 -3.273 -15.258 1 98.75 206 PRO A O 1
ATOM 1611 N N . VAL A 1 207 ? 16.719 -5.352 -14.57 1 98.88 207 VAL A N 1
ATOM 1612 C CA . VAL A 1 207 ? 15.398 -5.66 -14.031 1 98.88 207 VAL A CA 1
ATOM 1613 C C . VAL A 1 207 ? 15.516 -6.039 -12.555 1 98.88 207 VAL A C 1
ATOM 1615 O O . VAL A 1 207 ? 16.266 -6.953 -12.203 1 98.88 207 VAL A O 1
ATOM 1618 N N . VAL A 1 208 ? 14.828 -5.281 -11.695 1 98.88 208 VAL A N 1
ATOM 1619 C CA . VAL A 1 208 ? 14.617 -5.656 -10.297 1 98.88 208 VAL A CA 1
ATOM 1620 C C . VAL A 1 208 ? 13.188 -6.145 -10.102 1 98.88 208 VAL A C 1
ATOM 1622 O O . VAL A 1 208 ? 12.234 -5.465 -10.5 1 98.88 208 VAL A O 1
ATOM 1625 N N . THR A 1 209 ? 13.062 -7.285 -9.539 1 98.62 209 THR A N 1
ATOM 1626 C CA . THR A 1 209 ? 11.742 -7.855 -9.297 1 98.62 209 THR A CA 1
ATOM 1627 C C . THR A 1 209 ? 11.484 -8 -7.797 1 98.62 209 THR A C 1
ATOM 1629 O O . THR A 1 209 ? 12.359 -8.445 -7.051 1 98.62 209 THR A O 1
ATOM 1632 N N . ILE A 1 210 ? 10.344 -7.574 -7.391 1 98.12 210 ILE A N 1
ATOM 1633 C CA . ILE A 1 210 ? 9.82 -7.867 -6.062 1 98.12 210 ILE A CA 1
ATOM 1634 C C . ILE A 1 210 ? 8.68 -8.875 -6.164 1 98.12 210 ILE A C 1
ATOM 1636 O O . ILE A 1 210 ? 7.645 -8.586 -6.773 1 98.12 210 ILE A O 1
ATOM 1640 N N . THR A 1 211 ? 8.891 -10.07 -5.605 1 94.94 211 THR A N 1
ATOM 1641 C CA . THR A 1 211 ? 7.945 -11.164 -5.812 1 94.94 211 THR A CA 1
ATOM 1642 C C . THR A 1 211 ? 7.879 -12.055 -4.574 1 94.94 211 THR A C 1
ATOM 1644 O O . THR A 1 211 ? 8.711 -11.945 -3.676 1 94.94 211 THR A O 1
ATOM 1647 N N . GLY A 1 212 ? 6.785 -12.797 -4.52 1 90.88 212 GLY A N 1
ATOM 1648 C CA . GLY A 1 212 ? 6.66 -13.766 -3.443 1 90.88 212 GLY A CA 1
ATOM 1649 C C . GLY A 1 212 ? 7.293 -15.102 -3.768 1 90.88 212 GLY A C 1
ATOM 1650 O O . GLY A 1 212 ? 7.398 -15.977 -2.9 1 90.88 212 GLY A O 1
ATOM 1651 N N . ASN A 1 213 ? 7.805 -15.289 -5.004 1 88.5 213 ASN A N 1
ATOM 1652 C CA . ASN A 1 213 ? 8.352 -16.562 -5.445 1 88.5 213 ASN A CA 1
ATOM 1653 C C . ASN A 1 213 ? 9.656 -16.375 -6.215 1 88.5 213 ASN A C 1
ATOM 1655 O O . ASN A 1 213 ? 9.641 -16.031 -7.391 1 88.5 213 ASN A O 1
ATOM 1659 N N . ARG A 1 214 ? 10.742 -16.766 -5.621 1 90.88 214 ARG A N 1
ATOM 1660 C CA . ARG A 1 214 ? 12.07 -16.578 -6.203 1 90.88 214 ARG A CA 1
ATOM 1661 C C . ARG A 1 214 ? 12.266 -17.516 -7.398 1 90.88 214 ARG A C 1
ATOM 1663 O O . ARG A 1 214 ? 13.18 -17.312 -8.203 1 90.88 214 ARG A O 1
ATOM 1670 N N . LYS A 1 215 ? 11.445 -18.5 -7.508 1 88.81 215 LYS A N 1
ATOM 1671 C CA . LYS A 1 215 ? 11.586 -19.469 -8.594 1 88.81 215 LYS A CA 1
ATOM 1672 C C . LYS A 1 215 ? 10.547 -19.219 -9.688 1 88.81 215 LYS A C 1
ATOM 1674 O O . LYS A 1 215 ? 10.359 -20.062 -10.57 1 88.81 215 LYS A O 1
ATOM 1679 N N . SER A 1 216 ? 9.922 -18.125 -9.602 1 90.94 216 SER A N 1
ATOM 1680 C CA . SER A 1 216 ? 8.883 -17.797 -10.57 1 90.94 216 SER A CA 1
ATOM 1681 C C . SER A 1 216 ? 9.469 -17.531 -11.953 1 90.94 216 SER A C 1
ATOM 1683 O O . SER A 1 216 ? 10.68 -17.359 -12.094 1 90.94 216 SER A O 1
ATOM 1685 N N . THR A 1 217 ? 8.602 -17.484 -12.945 1 93.5 217 THR A N 1
ATOM 1686 C CA . THR A 1 217 ? 9.008 -17.172 -14.312 1 93.5 217 THR A CA 1
ATOM 1687 C C . THR A 1 217 ? 9.602 -15.766 -14.375 1 93.5 217 THR A C 1
ATOM 1689 O O . THR A 1 217 ? 10.633 -15.555 -15.023 1 93.5 217 THR A O 1
ATOM 1692 N N . LEU A 1 218 ? 9.008 -14.82 -13.711 1 96.75 218 LEU A N 1
ATOM 1693 C CA . LEU A 1 218 ? 9.484 -13.438 -13.688 1 96.75 218 LEU A CA 1
ATOM 1694 C C . LEU A 1 218 ? 10.898 -13.359 -13.125 1 96.75 218 LEU A C 1
ATOM 1696 O O . LEU A 1 218 ? 11.727 -12.602 -13.633 1 96.75 218 LEU A O 1
ATOM 1700 N N . ALA A 1 219 ? 11.133 -14.148 -12.102 1 96.12 219 ALA A N 1
ATOM 1701 C CA . ALA A 1 219 ? 12.43 -14.141 -11.438 1 96.12 219 ALA A CA 1
ATOM 1702 C C . ALA A 1 219 ? 13.539 -14.555 -12.398 1 96.12 219 ALA A C 1
ATOM 1704 O O . ALA A 1 219 ? 14.672 -14.07 -12.297 1 96.12 219 ALA A O 1
ATOM 1705 N N . LYS A 1 220 ? 13.203 -15.43 -13.312 1 95.06 220 LYS A N 1
ATOM 1706 C CA . LYS A 1 220 ? 14.188 -15.938 -14.273 1 95.06 220 LYS A CA 1
ATOM 1707 C C . LYS A 1 220 ? 14.68 -14.82 -15.188 1 95.06 220 LYS A C 1
ATOM 1709 O O . LYS A 1 220 ? 15.773 -14.914 -15.758 1 95.06 220 LYS A O 1
ATOM 1714 N N . TYR A 1 221 ? 13.953 -13.781 -15.32 1 97.69 221 TYR A N 1
ATOM 1715 C CA . TYR A 1 221 ? 14.312 -12.688 -16.219 1 97.69 221 TYR A CA 1
ATOM 1716 C C . TYR A 1 221 ? 14.719 -11.445 -15.43 1 97.69 221 TYR A C 1
ATOM 1718 O O . TYR A 1 221 ? 14.664 -10.328 -15.945 1 97.69 221 TYR A O 1
ATOM 1726 N N . SER A 1 222 ? 15.117 -11.57 -14.195 1 98.38 222 SER A N 1
ATOM 1727 C CA . SER A 1 222 ? 15.445 -10.438 -13.328 1 98.38 222 SER A CA 1
ATOM 1728 C C . SER A 1 222 ? 16.922 -10.461 -12.93 1 98.38 222 SER A C 1
ATOM 1730 O O . SER A 1 222 ? 17.5 -11.531 -12.75 1 98.38 222 SER A O 1
ATOM 1732 N N . ASP A 1 223 ? 17.531 -9.336 -12.812 1 98.5 223 ASP A N 1
ATOM 1733 C CA . ASP A 1 223 ? 18.906 -9.219 -12.344 1 98.5 223 ASP A CA 1
ATOM 1734 C C . ASP A 1 223 ? 18.984 -9.32 -10.82 1 98.5 223 ASP A C 1
ATOM 1736 O O . ASP A 1 223 ? 19.969 -9.836 -10.273 1 98.5 223 ASP A O 1
ATOM 1740 N N . VAL A 1 224 ? 18.047 -8.766 -10.133 1 98.62 224 VAL A N 1
ATOM 1741 C CA . VAL A 1 224 ? 17.906 -8.867 -8.688 1 98.62 224 VAL A CA 1
ATOM 1742 C C . VAL A 1 224 ? 16.469 -9.266 -8.328 1 98.62 224 VAL A C 1
ATOM 1744 O O . VAL A 1 224 ? 15.523 -8.75 -8.914 1 98.62 224 VAL A O 1
ATOM 1747 N N . VAL A 1 225 ? 16.344 -10.227 -7.504 1 97.94 225 VAL A N 1
ATOM 1748 C CA . VAL A 1 225 ? 15.055 -10.648 -6.992 1 97.94 225 VAL A CA 1
ATOM 1749 C C . VAL A 1 225 ? 14.961 -10.352 -5.496 1 97.94 225 VAL A C 1
ATOM 1751 O O . VAL A 1 225 ? 15.781 -10.828 -4.711 1 97.94 225 VAL A O 1
ATOM 1754 N N . LEU A 1 226 ? 14.094 -9.469 -5.156 1 98 226 LEU A N 1
ATOM 1755 C CA . LEU A 1 226 ? 13.719 -9.242 -3.764 1 98 226 LEU A CA 1
ATOM 1756 C C . LEU A 1 226 ? 12.461 -10.023 -3.402 1 98 226 LEU A C 1
ATOM 1758 O O . LEU A 1 226 ? 11.352 -9.641 -3.775 1 98 226 LEU A O 1
ATOM 1762 N N . ALA A 1 227 ? 12.656 -11.07 -2.652 1 93.62 227 ALA A N 1
ATOM 1763 C CA . ALA A 1 227 ? 11.562 -12 -2.381 1 93.62 227 ALA A CA 1
ATOM 1764 C C . ALA A 1 227 ? 10.906 -11.695 -1.035 1 93.62 227 ALA A C 1
ATOM 1766 O O . ALA A 1 227 ? 11.594 -11.5 -0.032 1 93.62 227 ALA A O 1
ATOM 1767 N N . THR A 1 228 ? 9.609 -11.547 -1.069 1 92.38 228 THR A N 1
ATOM 1768 C CA . THR A 1 228 ? 8.852 -11.523 0.175 1 92.38 228 THR A CA 1
ATOM 1769 C C . THR A 1 228 ? 8.641 -12.938 0.709 1 92.38 228 THR A C 1
ATOM 1771 O O . THR A 1 228 ? 8.758 -13.914 -0.036 1 92.38 228 THR A O 1
ATOM 1774 N N . ASN A 1 229 ? 8.477 -13.039 1.97 1 84.25 229 ASN A N 1
ATOM 1775 C CA . ASN A 1 229 ? 8.164 -14.312 2.611 1 84.25 229 ASN A CA 1
ATOM 1776 C C . ASN A 1 229 ? 6.828 -14.266 3.344 1 84.25 229 ASN A C 1
ATOM 1778 O O . ASN A 1 229 ? 6.789 -14.07 4.559 1 84.25 229 ASN A O 1
ATOM 1782 N N . THR A 1 230 ? 5.809 -14.398 2.559 1 76.69 230 THR A N 1
ATOM 1783 C CA . THR A 1 230 ? 4.469 -14.336 3.131 1 76.69 230 THR A CA 1
ATOM 1784 C C . THR A 1 230 ? 3.75 -15.672 2.982 1 76.69 230 THR A C 1
ATOM 1786 O O . THR A 1 230 ? 3.984 -16.406 2.02 1 76.69 230 THR A O 1
ATOM 1789 N N . LYS A 1 231 ? 3.125 -16.047 4.027 1 62.19 231 LYS A N 1
ATOM 1790 C CA . LYS A 1 231 ? 2.322 -17.266 3.969 1 62.19 231 LYS A CA 1
ATOM 1791 C C . LYS A 1 231 ? 1.242 -17.172 2.895 1 62.19 231 LYS A C 1
ATOM 1793 O O . LYS A 1 231 ? 0.775 -18.188 2.375 1 62.19 231 LYS A O 1
ATOM 1798 N N . GLU A 1 232 ? 0.804 -15.898 2.666 1 54.97 232 GLU A N 1
ATOM 1799 C CA . GLU A 1 232 ? -0.208 -15.672 1.638 1 54.97 232 GLU A CA 1
ATOM 1800 C C . GLU A 1 232 ? 0.211 -16.281 0.306 1 54.97 232 GLU A C 1
ATOM 1802 O O . GLU A 1 232 ? -0.637 -16.688 -0.49 1 54.97 232 GLU A O 1
ATOM 1807 N N . THR A 1 233 ? 1.594 -16.062 -0.101 1 46 233 THR A N 1
ATOM 1808 C CA . THR A 1 233 ? 2.016 -16.656 -1.369 1 46 233 THR A CA 1
ATOM 1809 C C . THR A 1 233 ? 1.554 -18.109 -1.474 1 46 233 THR A C 1
ATOM 1811 O O . THR A 1 233 ? 1.449 -18.656 -2.574 1 46 233 THR A O 1
ATOM 1814 N N . LYS A 1 234 ? 1.221 -18.719 -0.333 1 42.94 234 LYS A N 1
ATOM 1815 C CA . LYS A 1 234 ? 1.01 -20.172 -0.354 1 42.94 234 LYS A CA 1
ATOM 1816 C C . LYS A 1 234 ? -0.439 -20.5 -0.691 1 42.94 234 LYS A C 1
ATOM 1818 O O . LYS A 1 234 ? -0.7 -21.406 -1.495 1 42.94 234 LYS A O 1
ATOM 1823 N N . ILE A 1 235 ? -1.342 -20.062 -0.023 1 42.47 235 ILE A N 1
ATOM 1824 C CA . ILE A 1 235 ? -2.695 -20.562 -0.258 1 42.47 235 ILE A CA 1
ATOM 1825 C C . ILE A 1 235 ? -3.562 -19.422 -0.82 1 42.47 235 I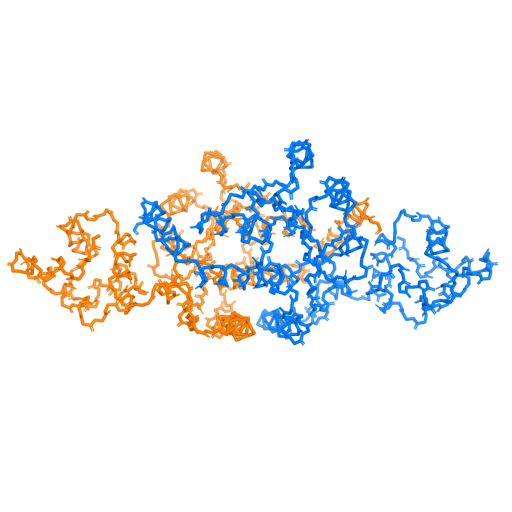LE A C 1
ATOM 1827 O O . ILE A 1 235 ? -4.445 -19.672 -1.646 1 42.47 235 ILE A O 1
ATOM 1831 N N . ARG A 1 236 ? -3.346 -18.062 -0.26 1 47.81 236 ARG A N 1
ATOM 1832 C CA . ARG A 1 236 ? -4.375 -17.031 -0.263 1 47.81 236 ARG A CA 1
ATOM 1833 C C . ARG A 1 236 ? -4.02 -15.906 -1.229 1 47.81 236 ARG A C 1
ATOM 1835 O O . ARG A 1 236 ? -3.039 -15.188 -1.022 1 47.81 236 ARG A O 1
ATOM 1842 N N . THR A 1 237 ? -4.465 -16.094 -2.6 1 50.91 237 THR A N 1
ATOM 1843 C CA . THR A 1 237 ? -4.129 -15.266 -3.756 1 50.91 237 THR A CA 1
ATOM 1844 C C . THR A 1 237 ? -4.516 -13.805 -3.516 1 50.91 237 THR A C 1
ATOM 1846 O O . THR A 1 237 ? -4.453 -12.984 -4.43 1 50.91 237 THR A O 1
ATOM 1849 N N . ASP A 1 238 ? -5.07 -13.398 -2.328 1 60.25 238 ASP A N 1
ATOM 1850 C CA . ASP A 1 238 ? -5.59 -12.039 -2.363 1 60.25 238 ASP A CA 1
ATOM 1851 C C . ASP A 1 238 ? -4.516 -11.031 -1.951 1 60.25 238 ASP A C 1
ATOM 1853 O O . ASP A 1 238 ? -4.828 -9.883 -1.621 1 60.25 238 ASP A O 1
ATOM 1857 N N . ALA A 1 239 ? -3.438 -11.18 -2.381 1 68.69 239 ALA A N 1
ATOM 1858 C CA . ALA A 1 239 ? -2.301 -10.305 -2.105 1 68.69 239 ALA A CA 1
ATOM 1859 C C . ALA A 1 239 ? -2.631 -9.312 -0.994 1 68.69 239 ALA A C 1
ATOM 1861 O O . ALA A 1 239 ? -2.871 -8.133 -1.256 1 68.69 239 ALA A O 1
ATOM 1862 N N . MET A 1 240 ? -2.736 -9.672 0.251 1 84.06 240 MET A N 1
ATOM 1863 C CA . MET A 1 240 ? -2.963 -8.742 1.355 1 84.06 240 MET A CA 1
ATOM 1864 C C . MET A 1 240 ? -1.655 -8.414 2.068 1 84.06 240 MET A C 1
ATOM 1866 O O . MET A 1 240 ? -1.088 -7.34 1.871 1 84.06 240 MET A O 1
ATOM 1870 N N . THR A 1 241 ? -1.111 -9.422 2.604 1 90.38 241 THR A N 1
ATOM 1871 C CA . THR A 1 241 ? 0.109 -9.156 3.357 1 90.38 241 THR A CA 1
ATOM 1872 C C . THR A 1 241 ? 1.293 -8.953 2.414 1 90.38 241 THR A C 1
ATOM 1874 O O . THR A 1 241 ? 2.193 -8.164 2.701 1 90.38 241 THR A O 1
ATOM 1877 N N . SER A 1 242 ? 1.192 -9.57 1.259 1 91.12 242 SER A N 1
ATOM 1878 C CA . SER A 1 242 ? 2.303 -9.516 0.314 1 91.12 242 SER A CA 1
ATOM 1879 C C . SER A 1 242 ? 2.598 -8.078 -0.102 1 91.12 242 SER A C 1
ATOM 1881 O O . SER A 1 242 ? 3.744 -7.629 -0.035 1 91.12 242 SER A O 1
ATOM 1883 N N . ARG A 1 243 ? 1.525 -7.348 -0.518 1 94 243 ARG A N 1
ATOM 1884 C CA . ARG A 1 243 ? 1.739 -5.992 -1.02 1 94 243 ARG A CA 1
ATOM 1885 C C . ARG A 1 243 ? 2.24 -5.07 0.088 1 94 243 ARG A C 1
ATOM 1887 O O . ARG A 1 243 ? 2.984 -4.125 -0.175 1 94 243 ARG A O 1
ATOM 1894 N N . ILE A 1 244 ? 1.882 -5.367 1.366 1 95.94 244 ILE A N 1
ATOM 1895 C CA . ILE A 1 244 ? 2.373 -4.59 2.498 1 95.94 244 ILE A CA 1
ATOM 1896 C C . ILE A 1 244 ? 3.879 -4.789 2.648 1 95.94 244 ILE A C 1
ATOM 1898 O O . ILE A 1 244 ? 4.633 -3.82 2.787 1 95.94 244 ILE A O 1
ATOM 1902 N N . VAL A 1 245 ? 4.289 -6.008 2.578 1 96.25 245 VAL A N 1
ATOM 1903 C CA . VAL A 1 245 ? 5.707 -6.324 2.725 1 96.25 245 VAL A CA 1
ATOM 1904 C C . VAL A 1 245 ? 6.492 -5.73 1.559 1 96.25 245 VAL A C 1
ATOM 1906 O O . VAL A 1 245 ? 7.613 -5.25 1.738 1 96.25 245 VAL A O 1
ATOM 1909 N N . GLN A 1 246 ? 5.934 -5.82 0.371 1 97.44 246 GLN A N 1
ATOM 1910 C CA . GLN A 1 246 ? 6.562 -5.215 -0.8 1 97.44 246 GLN A CA 1
ATOM 1911 C C . GLN A 1 246 ? 6.781 -3.719 -0.594 1 97.44 246 GLN A C 1
ATOM 1913 O O . GLN A 1 246 ? 7.836 -3.188 -0.949 1 97.44 246 GLN A O 1
ATOM 1918 N N . LEU A 1 247 ? 5.82 -3.033 -0.02 1 97.62 247 LEU A N 1
ATOM 1919 C CA . LEU A 1 247 ? 5.938 -1.613 0.291 1 97.62 247 LEU A CA 1
ATOM 1920 C C . LEU A 1 247 ? 7.074 -1.367 1.278 1 97.62 247 LEU A C 1
ATOM 1922 O O . LEU A 1 247 ? 7.824 -0.396 1.142 1 97.62 247 LEU A O 1
ATOM 1926 N N . VAL A 1 248 ? 7.227 -2.225 2.262 1 96.88 248 VAL A N 1
ATOM 1927 C CA . VAL A 1 248 ? 8.273 -2.066 3.268 1 96.88 248 VAL A CA 1
ATOM 1928 C C . VAL A 1 248 ? 9.641 -2.217 2.615 1 96.88 248 VAL A C 1
ATOM 1930 O O . VAL A 1 248 ? 10.578 -1.479 2.939 1 96.88 248 VAL A O 1
ATOM 1933 N N . ILE A 1 249 ? 9.766 -3.152 1.722 1 98 249 ILE A N 1
ATOM 1934 C CA . ILE A 1 249 ? 11.016 -3.348 0.987 1 98 249 ILE A CA 1
ATOM 1935 C C . ILE A 1 249 ? 11.352 -2.084 0.203 1 98 249 ILE A C 1
ATOM 1937 O O . ILE A 1 249 ? 12.492 -1.606 0.246 1 98 249 ILE A O 1
ATOM 1941 N N . LEU A 1 250 ? 10.383 -1.545 -0.477 1 98.12 250 LEU A N 1
ATOM 1942 C CA . LEU A 1 250 ? 10.602 -0.341 -1.272 1 98.12 250 LEU A CA 1
ATOM 1943 C C . LEU A 1 250 ? 10.914 0.853 -0.376 1 98.12 250 LEU A C 1
ATOM 1945 O O . LEU A 1 250 ? 11.727 1.71 -0.738 1 98.12 250 LEU A O 1
ATOM 1949 N N . ASP A 1 251 ? 10.258 0.928 0.832 1 95.81 251 ASP A N 1
ATOM 1950 C CA . ASP A 1 251 ? 10.586 1.967 1.802 1 95.81 251 ASP A CA 1
ATOM 1951 C C . ASP A 1 251 ? 12.047 1.865 2.24 1 95.81 251 ASP A C 1
ATOM 1953 O O . ASP A 1 251 ? 12.695 2.881 2.51 1 95.81 251 ASP A O 1
ATOM 1957 N N . THR A 1 252 ? 12.508 0.658 2.373 1 96 252 THR A N 1
ATOM 1958 C CA . THR A 1 252 ? 13.898 0.424 2.74 1 96 252 THR A CA 1
ATOM 1959 C C . THR A 1 252 ? 14.844 0.975 1.673 1 96 252 THR A C 1
ATOM 1961 O O . THR A 1 252 ? 15.781 1.707 1.985 1 96 252 THR A O 1
ATOM 1964 N N . ILE A 1 253 ? 14.578 0.632 0.39 1 97.38 253 ILE A N 1
ATOM 1965 C CA . ILE A 1 253 ? 15.406 1.108 -0.716 1 97.38 253 ILE A CA 1
ATOM 1966 C C . ILE A 1 253 ? 15.359 2.633 -0.775 1 97.38 253 ILE A C 1
ATOM 1968 O O . ILE A 1 253 ? 16.391 3.287 -0.936 1 97.38 253 ILE A O 1
ATOM 1972 N N . TYR A 1 254 ? 14.18 3.178 -0.604 1 95.94 254 TYR A N 1
ATOM 1973 C CA . TYR A 1 254 ? 13.938 4.617 -0.592 1 95.94 254 TYR A CA 1
ATOM 1974 C C . TYR A 1 254 ? 14.789 5.301 0.475 1 95.94 254 TYR A C 1
ATOM 1976 O O . TYR A 1 254 ? 15.461 6.297 0.198 1 95.94 254 TYR A O 1
ATOM 1984 N N . THR A 1 255 ? 14.75 4.77 1.659 1 92.81 255 THR A N 1
ATOM 1985 C CA . THR A 1 255 ? 15.453 5.348 2.799 1 92.81 255 THR A CA 1
ATOM 1986 C C . THR A 1 255 ? 16.969 5.266 2.604 1 92.81 255 THR A C 1
ATOM 1988 O O . THR A 1 255 ? 17.688 6.203 2.932 1 92.81 255 THR A O 1
ATOM 1991 N N . LEU A 1 256 ? 17.438 4.156 2.104 1 94.38 256 LEU A N 1
ATOM 1992 C CA . LEU A 1 256 ? 18.859 3.986 1.842 1 94.38 256 LEU A CA 1
ATOM 1993 C C . LEU A 1 256 ? 19.344 4.996 0.81 1 94.38 256 LEU A C 1
ATOM 1995 O O . LEU A 1 256 ? 20.422 5.594 0.973 1 94.38 256 LEU A O 1
ATOM 1999 N N . LEU A 1 257 ? 18.578 5.234 -0.272 1 94.31 257 LEU A N 1
ATOM 2000 C CA . LEU A 1 257 ? 18.938 6.223 -1.287 1 94.31 257 LEU A CA 1
ATOM 2001 C C . LEU A 1 257 ? 18.984 7.625 -0.69 1 94.31 257 LEU A C 1
ATOM 2003 O O . LEU A 1 257 ? 19.906 8.383 -0.958 1 94.31 257 LEU A O 1
ATOM 2007 N N . ALA A 1 258 ? 17.969 7.93 0.103 1 89.62 258 ALA A N 1
ATOM 2008 C CA . ALA A 1 258 ? 17.906 9.25 0.726 1 89.62 258 ALA A CA 1
ATOM 2009 C C . ALA A 1 258 ? 19.062 9.461 1.688 1 89.62 258 ALA A C 1
ATOM 2011 O O . ALA A 1 258 ? 19.609 10.562 1.767 1 89.62 258 ALA A O 1
ATOM 2012 N N . ALA A 1 259 ? 19.422 8.414 2.414 1 87.5 259 ALA A N 1
ATOM 2013 C CA . ALA A 1 259 ? 20.484 8.5 3.408 1 87.5 259 ALA A CA 1
ATOM 2014 C C . ALA A 1 259 ? 21.844 8.68 2.738 1 87.5 259 ALA A C 1
ATOM 2016 O O . ALA A 1 259 ? 22.75 9.297 3.311 1 87.5 259 ALA A O 1
ATOM 2017 N N . ARG A 1 260 ? 21.922 8.25 1.562 1 89.12 260 ARG A N 1
ATOM 2018 C CA . ARG A 1 260 ? 23.234 8.203 0.928 1 89.12 260 ARG A CA 1
ATOM 2019 C C . ARG A 1 260 ? 23.406 9.344 -0.07 1 89.12 260 ARG A C 1
ATOM 2021 O O . ARG A 1 260 ? 24.484 9.523 -0.641 1 89.12 260 ARG A O 1
ATOM 2028 N N . ASP A 1 261 ? 22.422 10.125 -0.32 1 88.81 261 ASP A N 1
ATOM 2029 C CA . ASP A 1 261 ? 22.469 11.211 -1.29 1 88.81 261 ASP A CA 1
ATOM 2030 C C . ASP A 1 261 ? 21.891 12.5 -0.702 1 88.81 261 ASP A C 1
ATOM 2032 O O . ASP A 1 261 ? 20.672 12.695 -0.691 1 88.81 261 ASP A O 1
ATOM 2036 N N . PRO A 1 262 ? 22.766 13.438 -0.372 1 85.62 262 PRO A N 1
ATOM 2037 C CA . PRO A 1 262 ? 22.281 14.711 0.18 1 85.62 262 PRO A CA 1
ATOM 2038 C C . PRO A 1 262 ? 21.297 15.414 -0.746 1 85.62 262 PRO A C 1
ATOM 2040 O O . PRO A 1 262 ? 20.406 16.125 -0.275 1 85.62 262 PRO A O 1
ATOM 2043 N N . ARG A 1 263 ? 21.5 15.258 -1.979 1 92.12 263 ARG A N 1
ATOM 2044 C CA . ARG A 1 263 ? 20.578 15.875 -2.926 1 92.12 263 ARG A CA 1
ATOM 2045 C C . ARG A 1 263 ? 19.172 15.312 -2.775 1 92.12 263 ARG A C 1
ATOM 2047 O O . ARG A 1 263 ? 18.188 16 -3.055 1 92.12 263 ARG A O 1
ATOM 2054 N N . ALA A 1 264 ? 19.062 14.07 -2.398 1 90 264 ALA A N 1
ATOM 2055 C CA . ALA A 1 264 ? 17.766 13.438 -2.178 1 90 264 ALA A CA 1
ATOM 2056 C C . ALA A 1 264 ? 17 14.133 -1.052 1 90 264 ALA A C 1
ATOM 2058 O O . ALA A 1 264 ? 15.797 14.375 -1.169 1 90 264 ALA A O 1
ATOM 2059 N N . ILE A 1 265 ? 17.656 14.461 -0.055 1 84.25 265 ILE A N 1
ATOM 2060 C CA . ILE A 1 265 ? 17.047 15.109 1.099 1 84.25 265 ILE A CA 1
ATOM 2061 C C . ILE A 1 265 ? 16.594 16.516 0.718 1 84.25 265 ILE A C 1
ATOM 2063 O O . ILE A 1 265 ? 15.523 16.969 1.131 1 84.25 265 ILE A O 1
ATOM 2067 N N . GLU A 1 266 ? 17.438 17.156 -0.005 1 88.06 266 GLU A N 1
ATOM 2068 C CA . GLU A 1 266 ? 17.062 18.484 -0.488 1 88.06 266 GLU A CA 1
ATOM 2069 C C . GLU A 1 266 ? 15.805 18.438 -1.337 1 88.06 266 GLU A C 1
ATOM 2071 O O . GLU A 1 266 ? 14.906 19.266 -1.17 1 88.06 266 GLU A O 1
ATOM 2076 N N . ASN A 1 267 ? 15.812 17.516 -2.232 1 91.75 267 ASN A N 1
ATOM 2077 C CA . ASN A 1 267 ? 14.648 17.344 -3.092 1 91.75 267 ASN A CA 1
ATOM 2078 C C . ASN A 1 267 ? 13.398 17 -2.283 1 91.75 267 ASN A C 1
ATOM 2080 O O . ASN A 1 267 ? 12.305 17.484 -2.586 1 91.75 267 ASN A O 1
ATOM 2084 N N . LEU A 1 268 ? 13.57 16.188 -1.326 1 88.81 268 LEU A N 1
ATOM 2085 C CA . LEU A 1 268 ? 12.461 15.805 -0.46 1 88.81 268 LEU A CA 1
ATOM 2086 C C . LEU A 1 268 ? 11.891 17.031 0.254 1 88.81 268 LEU A C 1
ATOM 2088 O O . LEU A 1 268 ? 10.672 17.188 0.355 1 88.81 268 LEU A O 1
ATOM 2092 N N . ASN A 1 269 ? 12.719 17.844 0.729 1 85.12 269 ASN A N 1
ATOM 2093 C CA . ASN A 1 269 ? 12.289 19.062 1.411 1 85.12 269 ASN A CA 1
ATOM 2094 C C . ASN A 1 269 ? 11.516 19.984 0.473 1 85.12 269 ASN A C 1
ATOM 2096 O O . ASN A 1 269 ? 10.508 20.562 0.864 1 85.12 269 ASN A O 1
ATOM 2100 N N . LYS A 1 270 ? 12.062 20.109 -0.694 1 88.94 270 LYS A N 1
ATOM 2101 C CA . LYS A 1 270 ? 11.367 20.906 -1.698 1 88.94 270 LYS A CA 1
ATOM 2102 C C . LYS A 1 270 ? 9.977 20.344 -1.976 1 88.94 270 LYS A C 1
ATOM 2104 O O . LYS A 1 270 ? 9 21.094 -2.076 1 88.94 270 LYS A O 1
ATOM 2109 N N . SER A 1 271 ? 9.938 19.047 -2.096 1 89.88 271 SER A N 1
ATOM 2110 C CA . SER A 1 271 ? 8.664 18.375 -2.379 1 89.88 271 SER A CA 1
ATOM 2111 C C . SER A 1 271 ? 7.684 18.562 -1.225 1 89.88 271 SER A C 1
ATOM 2113 O O . SER A 1 271 ? 6.492 18.766 -1.445 1 89.88 271 SER A O 1
ATOM 2115 N N . ARG A 1 272 ? 8.156 18.469 -0.023 1 87.06 272 ARG A N 1
ATOM 2116 C CA . ARG A 1 272 ? 7.316 18.656 1.158 1 87.06 272 ARG A CA 1
ATOM 2117 C C . ARG A 1 272 ? 6.711 20.062 1.185 1 87.06 272 ARG A C 1
ATOM 2119 O O . ARG A 1 272 ? 5.527 20.219 1.482 1 87.06 272 ARG A O 1
ATOM 2126 N N . LEU A 1 273 ? 7.512 20.969 0.927 1 87.31 273 LEU A N 1
ATOM 2127 C CA . LEU A 1 273 ? 7.047 22.359 0.913 1 87.31 273 LEU A CA 1
ATOM 2128 C C . LEU A 1 273 ? 6.008 22.562 -0.182 1 87.31 273 LEU A C 1
ATOM 2130 O O . LEU A 1 273 ? 4.992 23.234 0.04 1 87.31 273 LEU A O 1
ATOM 2134 N N . ALA A 1 274 ? 6.258 22.016 -1.354 1 90.06 274 ALA A N 1
ATOM 2135 C CA . ALA A 1 274 ? 5.328 22.141 -2.471 1 90.06 274 ALA A CA 1
ATOM 2136 C C . ALA A 1 274 ? 3.973 21.531 -2.127 1 90.06 274 ALA A C 1
ATOM 2138 O O . ALA A 1 274 ? 2.928 22.125 -2.402 1 90.06 274 ALA A O 1
ATOM 2139 N N . VAL A 1 275 ? 3.959 20.375 -1.492 1 89.44 275 VAL A N 1
ATOM 2140 C CA . VAL A 1 275 ? 2.732 19.656 -1.183 1 89.44 275 VAL A CA 1
ATOM 2141 C C . VAL A 1 275 ? 1.986 20.359 -0.052 1 89.44 275 VAL A C 1
ATOM 2143 O O . VAL A 1 275 ? 0.755 20.312 0.01 1 89.44 275 VAL A O 1
ATOM 2146 N N . SER A 1 276 ? 2.754 21.031 0.835 1 87.62 276 SER A N 1
ATOM 2147 C CA . SER A 1 276 ? 2.143 21.719 1.968 1 87.62 276 SER A CA 1
ATOM 2148 C C . SER A 1 276 ? 1.202 22.828 1.5 1 87.62 276 SER A C 1
ATOM 2150 O O . SER A 1 276 ? 0.291 23.219 2.23 1 87.62 276 SER A O 1
ATOM 2152 N N . GLU A 1 277 ? 1.365 23.297 0.318 1 88.31 277 GLU A N 1
ATOM 2153 C CA . GLU A 1 277 ? 0.514 24.344 -0.248 1 88.31 277 GLU A CA 1
ATOM 2154 C C . GLU A 1 277 ? -0.886 23.812 -0.542 1 88.31 277 GLU A C 1
ATOM 2156 O O . GLU A 1 277 ? -1.825 24.594 -0.721 1 88.31 277 GLU A O 1
ATOM 2161 N N . LEU A 1 278 ? -1.021 22.5 -0.566 1 90.69 278 LEU A N 1
ATOM 2162 C CA . LEU A 1 278 ? -2.287 21.859 -0.889 1 90.69 278 LEU A CA 1
ATOM 2163 C C . LEU A 1 278 ? -3.023 21.438 0.381 1 90.69 278 LEU A C 1
ATOM 2165 O O . LEU A 1 278 ? -4.051 20.766 0.313 1 90.69 278 LEU A O 1
ATOM 2169 N N . LYS A 1 279 ? -2.518 21.906 1.522 1 90.25 279 LYS A N 1
ATOM 2170 C CA . LYS A 1 279 ? -3.061 21.484 2.812 1 90.25 279 LYS A CA 1
ATOM 2171 C C . LYS A 1 279 ? -3.352 22.688 3.701 1 90.25 279 LYS A C 1
ATOM 2173 O O . LYS A 1 279 ? -2.797 23.766 3.494 1 90.25 279 LYS A O 1
ATOM 2178 N N . TYR A 1 280 ? -4.285 22.453 4.676 1 87.88 280 TYR A N 1
ATOM 2179 C CA . TYR A 1 280 ? -4.543 23.484 5.676 1 87.88 280 TYR A CA 1
ATOM 2180 C C . TYR A 1 280 ? -3.389 23.594 6.664 1 87.88 280 TYR A C 1
ATOM 2182 O O . TYR A 1 280 ? -2.689 22.609 6.918 1 87.88 280 TYR A O 1
ATOM 2190 N N . MET B 1 1 ? 13.641 29.281 4.789 1 78.19 1 MET B N 1
ATOM 2191 C CA . MET B 1 1 ? 13.258 30.109 5.934 1 78.19 1 MET B CA 1
ATOM 2192 C C . MET B 1 1 ? 13.352 29.312 7.23 1 78.19 1 MET B C 1
ATOM 2194 O O . MET B 1 1 ? 12.906 28.156 7.293 1 78.19 1 MET B O 1
ATOM 2198 N N . ASP B 1 2 ? 14.102 29.828 8.172 1 88.75 2 ASP B N 1
ATOM 2199 C CA . ASP B 1 2 ? 14.133 29.25 9.516 1 88.75 2 ASP B CA 1
ATOM 2200 C C . ASP B 1 2 ? 13.031 29.844 10.391 1 88.75 2 ASP B C 1
ATOM 2202 O O . ASP B 1 2 ? 13.148 30.984 10.859 1 88.75 2 ASP B O 1
ATOM 2206 N N . VAL B 1 3 ? 12.055 29.109 10.648 1 92.75 3 VAL B N 1
ATOM 2207 C CA . VAL B 1 3 ? 10.844 29.609 11.297 1 92.75 3 VAL B CA 1
ATOM 2208 C C . VAL B 1 3 ? 11.148 29.953 12.758 1 92.75 3 VAL B C 1
ATOM 2210 O O . VAL B 1 3 ? 10.617 30.922 13.297 1 92.75 3 VAL B O 1
ATOM 2213 N N . ILE B 1 4 ? 12 29.188 13.352 1 94 4 ILE B N 1
ATOM 2214 C CA . ILE B 1 4 ? 12.352 29.453 14.742 1 94 4 ILE B CA 1
ATOM 2215 C C . ILE B 1 4 ? 13.047 30.797 14.859 1 94 4 ILE B C 1
ATOM 2217 O O . ILE B 1 4 ? 12.719 31.609 15.727 1 94 4 ILE B O 1
ATOM 2221 N N . GLN B 1 5 ? 13.977 31 13.961 1 93.38 5 GLN B N 1
ATOM 2222 C CA . GLN B 1 5 ? 14.688 32.281 13.945 1 93.38 5 GLN B CA 1
ATOM 2223 C C . GLN B 1 5 ? 13.727 33.438 13.656 1 93.38 5 GLN B C 1
ATOM 2225 O O . GLN B 1 5 ? 13.836 34.5 14.266 1 93.38 5 GLN B O 1
ATOM 2230 N N . ARG B 1 6 ? 12.852 33.25 12.812 1 95 6 ARG B N 1
ATOM 2231 C CA . ARG B 1 6 ? 11.883 34.281 12.445 1 95 6 ARG B CA 1
ATOM 2232 C C . ARG B 1 6 ? 10.969 34.594 13.617 1 95 6 ARG B C 1
ATOM 2234 O O . ARG B 1 6 ? 10.641 35.781 13.852 1 95 6 ARG B O 1
ATOM 2241 N N . ILE B 1 7 ? 10.562 33.562 14.32 1 96.31 7 ILE B N 1
ATOM 2242 C CA . ILE B 1 7 ? 9.719 33.75 15.492 1 96.31 7 ILE B CA 1
ATOM 2243 C C . ILE B 1 7 ? 10.461 34.594 16.531 1 96.31 7 ILE B C 1
ATOM 2245 O O . ILE B 1 7 ? 9.891 35.531 17.109 1 96.31 7 ILE B O 1
ATOM 2249 N N . LYS B 1 8 ? 11.688 34.312 16.734 1 95.94 8 LYS B N 1
ATOM 2250 C CA . LYS B 1 8 ? 12.492 35.062 17.719 1 95.94 8 LYS B CA 1
ATOM 2251 C C . LYS B 1 8 ? 12.688 36.5 17.297 1 95.94 8 LYS B C 1
ATOM 2253 O O . LYS B 1 8 ? 12.625 37.406 18.141 1 95.94 8 LYS B O 1
ATOM 2258 N N . GLU B 1 9 ? 12.875 36.688 16.078 1 95.25 9 GLU B N 1
ATOM 2259 C CA . GLU B 1 9 ? 13.109 38.031 15.547 1 95.25 9 GLU B CA 1
ATOM 2260 C C . GLU B 1 9 ? 11.859 38.906 15.641 1 95.25 9 GLU B C 1
ATOM 2262 O O . GLU B 1 9 ? 11.945 40.125 15.875 1 95.25 9 GLU B O 1
ATOM 2267 N N . LYS B 1 10 ? 10.742 38.312 15.531 1 95.81 10 LYS B N 1
ATOM 2268 C CA . LYS B 1 10 ? 9.484 39.062 15.469 1 95.81 10 LYS B CA 1
ATOM 2269 C C . LYS B 1 10 ? 8.773 39.062 16.812 1 95.81 10 LYS B C 1
ATOM 2271 O O . LYS B 1 10 ? 7.691 39.625 16.953 1 95.81 10 LYS B O 1
ATOM 2276 N N . TYR B 1 11 ? 9.359 38.469 17.766 1 96.62 11 TYR B N 1
ATOM 2277 C CA . TYR B 1 11 ? 8.695 38.188 19.031 1 96.62 11 TYR B CA 1
ATOM 2278 C C . TYR B 1 11 ? 8.133 39.469 19.625 1 96.62 11 TYR B C 1
ATOM 2280 O O . TYR B 1 11 ? 6.988 39.5 20.094 1 96.62 11 TYR B O 1
ATOM 2288 N N . ASP B 1 12 ? 8.859 40.562 19.547 1 96 12 ASP B N 1
ATOM 2289 C CA . ASP B 1 12 ? 8.469 41.812 20.203 1 96 12 ASP B CA 1
ATOM 2290 C C . ASP B 1 12 ? 7.309 42.469 19.469 1 96 12 ASP B C 1
ATOM 2292 O O . ASP B 1 12 ? 6.637 43.344 20.031 1 96 12 ASP B O 1
ATOM 2296 N N . GLU B 1 13 ? 7.117 42.062 18.266 1 96.56 13 GLU B N 1
ATOM 2297 C CA . GLU B 1 13 ? 6.035 42.625 17.469 1 96.56 13 GLU B CA 1
ATOM 2298 C C . GLU B 1 13 ? 4.727 41.875 17.688 1 96.56 13 GLU B C 1
ATOM 2300 O O . GLU B 1 13 ? 3.66 42.344 17.281 1 96.56 13 GLU B O 1
ATOM 2305 N N . PHE B 1 14 ? 4.793 40.812 18.391 1 96.69 14 PHE B N 1
ATOM 2306 C CA . PHE B 1 14 ? 3.635 39.938 18.547 1 96.69 14 PHE B CA 1
ATOM 2307 C C . PHE B 1 14 ? 2.656 40.5 19.562 1 96.69 14 PHE B C 1
ATOM 2309 O O . PHE B 1 14 ? 3.062 41.188 20.516 1 96.69 14 PHE B O 1
ATOM 2316 N N . THR B 1 15 ? 1.39 40.312 19.281 1 95.94 15 THR B N 1
ATOM 2317 C CA . THR B 1 15 ? 0.368 40.531 20.297 1 95.94 15 THR B CA 1
ATOM 2318 C C . THR B 1 15 ? 0.513 39.531 21.438 1 95.94 15 THR B C 1
ATOM 2320 O O . THR B 1 15 ? 1.327 38.625 21.375 1 95.94 15 THR B O 1
ATOM 2323 N N . ASN B 1 16 ? -0.24 39.75 22.5 1 95.81 16 ASN B N 1
ATOM 2324 C CA . ASN B 1 16 ? -0.185 38.844 23.625 1 95.81 16 ASN B CA 1
ATOM 2325 C C . ASN B 1 16 ? -0.532 37.406 23.219 1 95.81 16 ASN B C 1
ATOM 2327 O O . ASN B 1 16 ? 0.136 36.469 23.625 1 95.81 16 ASN B O 1
ATOM 2331 N N . ALA B 1 17 ? -1.557 37.281 22.453 1 95.94 17 ALA B N 1
ATOM 2332 C CA . ALA B 1 17 ? -1.967 35.969 21.969 1 95.94 17 ALA B CA 1
ATOM 2333 C C . ALA B 1 17 ? -0.865 35.344 21.125 1 95.94 17 ALA B C 1
ATOM 2335 O O . ALA B 1 17 ? -0.581 34.156 21.281 1 95.94 17 ALA B O 1
ATOM 2336 N N . GLU B 1 18 ? -0.265 36.094 20.312 1 96.88 18 GLU B N 1
ATOM 2337 C CA . GLU B 1 18 ? 0.793 35.625 19.438 1 96.88 18 GLU B CA 1
ATOM 2338 C C . GLU B 1 18 ? 2.031 35.219 20.234 1 96.88 18 GLU B C 1
ATOM 2340 O O . GLU B 1 18 ? 2.717 34.25 19.891 1 96.88 18 GLU B O 1
ATOM 2345 N N . LYS B 1 19 ? 2.346 35.938 21.281 1 97.5 19 LYS B N 1
ATOM 2346 C CA . LYS B 1 19 ? 3.465 35.594 22.156 1 97.5 19 LYS B CA 1
ATOM 2347 C C . LYS B 1 19 ? 3.223 34.25 22.859 1 97.5 19 LYS B C 1
ATOM 2349 O O . LYS B 1 19 ? 4.145 33.438 23 1 97.5 19 LYS B O 1
ATOM 2354 N N . LYS B 1 20 ? 2.029 34.062 23.219 1 97.62 20 LYS B N 1
ATOM 2355 C CA . LYS B 1 20 ? 1.686 32.781 23.828 1 97.62 20 LYS B CA 1
ATOM 2356 C C . LYS B 1 20 ? 1.921 31.609 22.875 1 97.62 20 LYS B C 1
ATOM 2358 O O . LYS B 1 20 ? 2.461 30.578 23.25 1 97.62 20 LYS B O 1
ATOM 2363 N N . ILE B 1 21 ? 1.451 31.812 21.672 1 97.94 21 ILE B N 1
ATOM 2364 C CA . ILE B 1 21 ? 1.635 30.797 20.625 1 97.94 21 ILE B CA 1
ATOM 2365 C C . ILE B 1 21 ? 3.125 30.578 20.391 1 97.94 21 ILE B C 1
ATOM 2367 O O . ILE B 1 21 ? 3.592 29.438 20.344 1 97.94 21 ILE B O 1
ATOM 2371 N N . ALA B 1 22 ? 3.863 31.688 20.234 1 97.44 22 ALA B N 1
ATOM 2372 C CA . ALA B 1 22 ? 5.305 31.625 20.016 1 97.44 22 ALA B CA 1
ATOM 2373 C C . ALA B 1 22 ? 5.996 30.859 21.156 1 97.44 22 ALA B C 1
ATOM 2375 O O . ALA B 1 22 ? 6.832 29.984 20.906 1 97.44 22 ALA B O 1
ATOM 2376 N N . ASP B 1 23 ? 5.656 31.172 22.359 1 97.69 23 ASP B N 1
ATOM 2377 C CA . ASP B 1 23 ? 6.254 30.531 23.531 1 97.69 23 ASP B CA 1
ATOM 2378 C C . ASP B 1 23 ? 5.965 29.031 23.531 1 97.69 23 ASP B C 1
ATOM 2380 O O . ASP B 1 23 ? 6.836 28.219 23.875 1 97.69 23 ASP B O 1
ATOM 2384 N N . THR B 1 24 ? 4.746 28.719 23.203 1 97.38 24 THR B N 1
ATOM 2385 C CA . THR B 1 24 ? 4.348 27.328 23.172 1 97.38 24 THR B CA 1
ATOM 2386 C C . THR B 1 24 ? 5.16 26.562 22.125 1 97.38 24 THR B C 1
ATOM 2388 O O . THR B 1 24 ? 5.617 25.453 22.375 1 97.38 24 THR B O 1
ATOM 2391 N N . ILE B 1 25 ? 5.336 27.109 20.953 1 96.62 25 ILE B N 1
ATOM 2392 C CA . ILE B 1 25 ? 6.09 26.516 19.859 1 96.62 25 ILE B CA 1
ATOM 2393 C C . ILE B 1 25 ? 7.551 26.359 20.266 1 96.62 25 ILE B C 1
ATOM 2395 O O . ILE B 1 25 ? 8.141 25.281 20.094 1 96.62 25 ILE B O 1
ATOM 2399 N N . LEU B 1 26 ? 8.125 27.422 20.828 1 96.12 26 LEU B N 1
ATOM 2400 C CA . LEU B 1 26 ? 9.539 27.438 21.172 1 96.12 26 LEU B CA 1
ATOM 2401 C C . LEU B 1 26 ? 9.836 26.484 22.328 1 96.12 26 LEU B C 1
ATOM 2403 O O . LEU B 1 26 ? 10.938 25.922 22.406 1 96.12 26 LEU B O 1
ATOM 2407 N N . SER B 1 27 ? 8.875 26.234 23.156 1 95.81 27 SER B N 1
ATOM 2408 C CA . SER B 1 27 ? 9.055 25.375 24.312 1 95.81 27 SER B CA 1
ATOM 2409 C C . SER B 1 27 ? 9.07 23.906 23.891 1 95.81 27 SER B C 1
ATOM 2411 O O . SER B 1 27 ? 9.703 23.078 24.547 1 95.81 27 SER B O 1
ATOM 2413 N N . ASP B 1 28 ? 8.305 23.531 22.844 1 93.81 28 ASP B N 1
ATOM 2414 C CA . ASP B 1 28 ? 8.219 22.141 22.406 1 93.81 28 ASP B CA 1
ATOM 2415 C C . ASP B 1 28 ? 7.965 22.062 20.906 1 93.81 28 ASP B C 1
ATOM 2417 O O . ASP B 1 28 ? 6.922 21.562 20.469 1 93.81 28 ASP B O 1
ATOM 2421 N N . PRO B 1 29 ? 8.969 22.453 20.125 1 91.12 29 PRO B N 1
ATOM 2422 C CA . PRO B 1 29 ? 8.773 22.438 18.672 1 91.12 29 PRO B CA 1
ATOM 2423 C C . PRO B 1 29 ? 8.43 21.062 18.125 1 91.12 29 PRO B C 1
ATOM 2425 O O . PRO B 1 29 ? 7.605 20.938 17.219 1 91.12 29 PRO B O 1
ATOM 2428 N N . LYS B 1 30 ? 8.984 20.062 18.688 1 85.06 30 LYS B N 1
ATOM 2429 C CA . LYS B 1 30 ? 8.719 18.703 18.203 1 85.06 30 LYS B CA 1
ATOM 2430 C C . LYS B 1 30 ? 7.262 18.312 18.438 1 85.06 30 LYS B C 1
ATOM 2432 O O . LYS B 1 30 ? 6.625 17.719 17.562 1 85.06 30 LYS B O 1
ATOM 2437 N N . GLY B 1 31 ? 6.781 18.672 19.609 1 86.69 31 GLY B N 1
ATOM 2438 C CA . GLY B 1 31 ? 5.387 18.391 19.922 1 86.69 31 GLY B CA 1
ATOM 2439 C C . GLY B 1 31 ? 4.422 19.125 19 1 86.69 31 GLY B C 1
ATOM 2440 O O . GLY B 1 31 ? 3.359 18.594 18.672 1 86.69 31 GLY B O 1
ATOM 2441 N N . ILE B 1 32 ? 4.824 20.281 18.594 1 89.5 32 ILE B N 1
ATOM 2442 C CA . ILE B 1 32 ? 3.957 21.094 17.75 1 89.5 32 ILE B CA 1
ATOM 2443 C C . ILE B 1 32 ? 3.885 20.484 16.344 1 89.5 32 ILE B C 1
ATOM 2445 O O . ILE B 1 32 ? 2.824 20.484 15.719 1 89.5 32 ILE B O 1
ATOM 2449 N N . ILE B 1 33 ? 4.965 20 15.914 1 85.25 33 ILE B N 1
ATOM 2450 C CA . ILE B 1 33 ? 5.008 19.375 14.602 1 85.25 33 ILE B CA 1
ATOM 2451 C C . ILE B 1 33 ? 3.988 18.234 14.539 1 85.25 33 ILE B C 1
ATOM 2453 O O . ILE B 1 33 ? 3.365 18.016 13.5 1 85.25 33 ILE B O 1
ATOM 2457 N N . GLU B 1 34 ? 3.662 17.703 15.641 1 80.25 34 GLU B N 1
ATOM 2458 C CA . GLU B 1 34 ? 2.756 16.562 15.711 1 80.25 34 GLU B CA 1
ATOM 2459 C C . GLU B 1 34 ? 1.336 17 16.047 1 80.25 34 GLU B C 1
ATOM 2461 O O . GLU B 1 34 ? 0.421 16.172 16.109 1 80.25 34 GLU B O 1
ATOM 2466 N N . SER B 1 35 ? 1.203 18.203 16.203 1 83.81 35 SER B N 1
ATOM 2467 C CA . SER B 1 35 ? -0.067 18.703 16.719 1 83.81 35 SER B CA 1
ATOM 2468 C C . SER B 1 35 ? -0.938 19.25 15.594 1 83.81 35 SER B C 1
ATOM 2470 O O . SER B 1 35 ? -0.428 19.641 14.539 1 83.81 35 SER B O 1
ATOM 2472 N N . SER B 1 36 ? -2.234 19.203 15.836 1 84.94 36 SER B N 1
ATOM 2473 C CA . SER B 1 36 ? -3.164 19.938 14.977 1 84.94 36 SER B CA 1
ATOM 2474 C C . SER B 1 36 ? -3.193 21.422 15.336 1 84.94 36 SER B C 1
ATOM 2476 O O . SER B 1 36 ? -2.633 21.828 16.359 1 84.94 36 SER B O 1
ATOM 2478 N N . ILE B 1 37 ? -3.814 22.125 14.445 1 89.31 37 ILE B N 1
ATOM 2479 C CA . ILE B 1 37 ? -3.949 23.562 14.711 1 89.31 37 ILE B CA 1
ATOM 2480 C C . ILE B 1 37 ? -4.801 23.781 15.961 1 89.31 37 ILE B C 1
ATOM 2482 O O . ILE B 1 37 ? -4.559 24.703 16.734 1 89.31 37 ILE B O 1
ATOM 2486 N N . SER B 1 38 ? -5.73 22.859 16.188 1 88.19 38 SER B N 1
ATOM 2487 C CA . SER B 1 38 ? -6.566 22.922 17.391 1 88.19 38 SER B CA 1
ATOM 2488 C C . SER B 1 38 ? -5.746 22.641 18.641 1 88.19 38 SER B C 1
ATOM 2490 O O . SER B 1 38 ? -5.902 23.328 19.656 1 88.19 38 SER B O 1
ATOM 2492 N N . ASP B 1 39 ? -4.891 21.719 18.578 1 89.69 39 ASP B N 1
ATOM 2493 C CA . ASP B 1 39 ? -4.023 21.375 19.703 1 89.69 39 ASP B CA 1
ATOM 2494 C C . ASP B 1 39 ? -3.129 22.562 20.078 1 89.69 39 ASP B C 1
ATOM 2496 O O . ASP B 1 39 ? -2.941 22.844 21.266 1 89.69 39 ASP B O 1
ATOM 2500 N N . LEU B 1 40 ? -2.592 23.141 19.016 1 93.5 40 LEU B N 1
ATOM 2501 C CA . LEU B 1 40 ? -1.716 24.266 19.281 1 93.5 40 LEU B CA 1
ATOM 2502 C C . LEU B 1 40 ? -2.49 25.422 19.938 1 93.5 40 LEU B C 1
ATOM 2504 O O . LEU B 1 40 ? -2 26.047 20.875 1 93.5 40 LEU B O 1
ATOM 2508 N N . SER B 1 41 ? -3.662 25.672 19.422 1 95.12 41 SER B N 1
ATOM 2509 C CA . SER B 1 41 ? -4.5 26.719 20 1 95.12 41 SER B CA 1
ATOM 2510 C C . SER B 1 41 ? -4.793 26.438 21.469 1 95.12 41 SER B C 1
ATOM 2512 O O . SER B 1 41 ? -4.711 27.344 22.312 1 95.12 41 SER B O 1
ATOM 2514 N N . GLU B 1 42 ? -5.082 25.25 21.781 1 94.19 42 GLU B N 1
ATOM 2515 C CA . GLU B 1 42 ? -5.406 24.844 23.141 1 94.19 42 GLU B CA 1
ATOM 2516 C C . GLU B 1 42 ? -4.18 24.922 24.047 1 94.19 42 GLU B C 1
ATOM 2518 O O . GLU B 1 42 ? -4.254 25.469 25.156 1 94.19 42 GLU B O 1
ATOM 2523 N N . LYS B 1 43 ? -3.098 24.422 23.578 1 94.81 43 LYS B N 1
ATOM 2524 C CA . LYS B 1 43 ? -1.857 24.422 24.344 1 94.81 43 LYS B CA 1
ATOM 2525 C C . LYS B 1 43 ? -1.395 25.844 24.641 1 94.81 43 LYS B C 1
ATOM 2527 O O . LYS B 1 43 ? -0.849 26.125 25.719 1 94.81 43 LYS B O 1
ATOM 2532 N N . ALA B 1 44 ? -1.605 26.719 23.688 1 96.5 44 ALA B N 1
ATOM 2533 C CA . ALA B 1 44 ? -1.166 28.094 23.812 1 96.5 44 ALA B CA 1
ATOM 2534 C C . ALA B 1 44 ? -2.152 28.906 24.656 1 96.5 44 ALA B C 1
ATOM 2536 O O . ALA B 1 44 ? -1.836 30.016 25.109 1 96.5 44 ALA B O 1
ATOM 2537 N N . GLY B 1 45 ? -3.305 28.406 24.891 1 95.56 45 GLY B N 1
ATOM 2538 C CA . GLY B 1 45 ? -4.316 29.094 25.672 1 95.56 45 GLY B CA 1
ATOM 2539 C C . GLY B 1 45 ? -4.902 30.297 24.969 1 95.56 45 GLY B C 1
ATOM 2540 O O . GLY B 1 45 ? -5.18 31.312 25.594 1 95.56 45 GLY B O 1
ATOM 2541 N N . VAL B 1 46 ? -4.984 30.172 23.734 1 94.44 46 VAL B N 1
ATOM 2542 C CA . VAL B 1 46 ? -5.559 31.266 22.969 1 94.44 46 VAL B CA 1
ATOM 2543 C C . VAL B 1 46 ? -7.004 30.953 22.609 1 94.44 46 VAL B C 1
ATOM 2545 O O . VAL B 1 46 ? -7.457 29.812 22.781 1 94.44 46 VAL B O 1
ATOM 2548 N N . LYS B 1 47 ? -7.688 31.875 22.156 1 86.44 47 LYS B N 1
ATOM 2549 C CA . LYS B 1 47 ? -9.141 31.844 22.078 1 86.44 47 LYS B CA 1
ATOM 2550 C C . LYS B 1 47 ? -9.617 30.891 20.984 1 86.44 47 LYS B C 1
ATOM 2552 O O . LYS B 1 47 ? -10.656 30.25 21.125 1 86.44 47 LYS B O 1
ATOM 2557 N N . SER B 1 48 ? -8.945 30.906 19.891 1 89.56 48 SER B N 1
ATOM 2558 C CA . SER B 1 48 ? -9.445 30.094 18.781 1 89.56 48 SER B CA 1
ATOM 2559 C C . SER B 1 48 ? -8.32 29.719 17.812 1 89.56 48 SER B C 1
ATOM 2561 O O . SER B 1 48 ? -7.195 30.203 17.969 1 89.56 48 SER B O 1
ATOM 2563 N N . GLU B 1 49 ? -8.656 28.812 16.891 1 92.31 49 GLU B N 1
ATOM 2564 C CA . GLU B 1 49 ? -7.734 28.438 15.828 1 92.31 49 GLU B CA 1
ATOM 2565 C C . GLU B 1 49 ? -7.375 29.641 14.961 1 92.31 49 GLU B C 1
ATOM 2567 O O . GLU B 1 49 ? -6.297 29.688 14.367 1 92.31 49 GLU B O 1
ATOM 2572 N N . ALA B 1 50 ? -8.242 30.672 14.961 1 93.19 50 ALA B N 1
ATOM 2573 C CA . ALA B 1 50 ? -8.016 31.875 14.188 1 93.19 50 ALA B CA 1
ATOM 2574 C C . ALA B 1 50 ? -6.758 32.594 14.656 1 93.19 50 ALA B C 1
ATOM 2576 O O . ALA B 1 50 ? -6.047 33.219 13.859 1 93.19 50 ALA B O 1
ATOM 2577 N N . SER B 1 51 ? -6.492 32.531 15.953 1 95.12 51 SER B N 1
ATOM 2578 C CA . SER B 1 51 ? -5.289 33.188 16.5 1 95.12 51 SER B CA 1
ATOM 2579 C C . SER B 1 51 ? -4.027 32.531 15.93 1 95.12 51 SER B C 1
ATOM 2581 O O . SER B 1 51 ? -3.043 33.219 15.656 1 95.12 51 SER B O 1
ATOM 2583 N N . VAL B 1 52 ? -4.125 31.219 15.734 1 96.06 52 VAL B N 1
ATOM 2584 C CA . VAL B 1 52 ? -2.986 30.5 15.172 1 96.06 52 VAL B CA 1
ATOM 2585 C C . VAL B 1 52 ? -2.83 30.859 13.695 1 96.06 52 VAL B C 1
ATOM 2587 O O . VAL B 1 52 ? -1.709 30.984 13.195 1 96.06 52 VAL B O 1
ATOM 2590 N N . VAL B 1 53 ? -3.955 31.031 13.031 1 94.69 53 VAL B N 1
ATOM 2591 C CA . VAL B 1 53 ? -3.949 31.406 11.625 1 94.69 53 VAL B CA 1
ATOM 2592 C C . VAL B 1 53 ? -3.281 32.781 11.461 1 94.69 53 VAL B C 1
ATOM 2594 O O . VAL B 1 53 ? -2.414 32.938 10.602 1 94.69 53 VAL B O 1
ATOM 2597 N N . LYS B 1 54 ? -3.641 33.656 12.289 1 95.25 54 LYS B N 1
ATOM 2598 C CA . LYS B 1 54 ? -3.053 35 12.242 1 95.25 54 LYS B CA 1
ATOM 2599 C C . LYS B 1 54 ? -1.555 34.938 12.531 1 95.25 54 LYS B C 1
ATOM 2601 O O . LYS B 1 54 ? -0.774 35.688 11.922 1 95.25 54 LYS B O 1
ATOM 2606 N N . PHE B 1 55 ? -1.2 34.125 13.391 1 96.38 55 PHE B N 1
ATOM 2607 C CA . PHE B 1 55 ? 0.186 34 13.828 1 96.38 55 PHE B CA 1
ATOM 2608 C C . PHE B 1 55 ? 1.078 33.562 12.672 1 96.38 55 PHE B C 1
ATOM 2610 O O . PHE B 1 55 ? 2.074 34.219 12.367 1 96.38 55 PHE B O 1
ATOM 2617 N N . TYR B 1 56 ? 0.651 32.375 12.008 1 94.88 56 TYR B N 1
ATOM 2618 C CA . TYR B 1 56 ? 1.574 31.922 10.977 1 94.88 56 TYR B CA 1
ATOM 2619 C C . TYR B 1 56 ? 1.493 32.812 9.734 1 94.88 56 TYR B C 1
ATOM 2621 O O . TYR B 1 56 ? 2.447 32.875 8.953 1 94.88 56 TYR B O 1
ATOM 2629 N N . LYS B 1 57 ? 0.366 33.5 9.508 1 94.81 57 LYS B N 1
ATOM 2630 C CA . LYS B 1 57 ? 0.281 34.469 8.422 1 94.81 57 LYS B CA 1
ATOM 2631 C C . LYS B 1 57 ? 1.239 35.656 8.641 1 94.81 57 LYS B C 1
ATOM 2633 O O . LYS B 1 57 ? 1.826 36.156 7.688 1 94.81 57 LYS B O 1
ATOM 2638 N N . LYS B 1 58 ? 1.342 36.031 9.828 1 94.94 58 LYS B N 1
ATOM 2639 C CA . LYS B 1 58 ? 2.273 37.094 10.18 1 94.94 58 LYS B CA 1
ATOM 2640 C C . LYS B 1 58 ? 3.713 36.688 9.875 1 94.94 58 LYS B C 1
ATOM 2642 O O . LYS B 1 58 ? 4.566 37.562 9.625 1 94.94 58 LYS B O 1
ATOM 2647 N N . LEU B 1 59 ? 3.926 35.438 9.93 1 95.44 59 LEU B N 1
ATOM 2648 C CA . LEU B 1 59 ? 5.25 34.906 9.602 1 95.44 59 LEU B CA 1
ATOM 2649 C C . LEU B 1 59 ? 5.398 34.75 8.094 1 95.44 59 LEU B C 1
ATOM 2651 O O . LEU B 1 59 ? 6.457 34.312 7.613 1 95.44 59 LEU B O 1
ATOM 2655 N N . GLY B 1 60 ? 4.316 35 7.344 1 93 60 GLY B N 1
ATOM 2656 C CA . GLY B 1 60 ? 4.355 34.906 5.891 1 93 60 GLY B CA 1
ATOM 2657 C C . GLY B 1 60 ? 4.008 33.531 5.363 1 93 60 GLY B C 1
ATOM 2658 O O . GLY B 1 60 ? 4.383 33.188 4.246 1 93 60 GLY B O 1
ATOM 2659 N N . LEU B 1 61 ? 3.369 32.781 6.184 1 94.12 61 LEU B N 1
ATOM 2660 C CA . LEU B 1 61 ? 3.062 31.406 5.781 1 94.12 61 LEU B CA 1
ATOM 2661 C C . LEU B 1 61 ? 1.589 31.266 5.41 1 94.12 61 LEU B C 1
ATOM 2663 O O . LEU B 1 61 ? 0.744 32 5.922 1 94.12 61 LEU B O 1
ATOM 2667 N N . ASN B 1 62 ? 1.286 30.25 4.59 1 90.75 62 ASN B N 1
ATOM 2668 C CA . ASN B 1 62 ? -0.046 30.172 4 1 90.75 62 ASN B CA 1
ATOM 2669 C C . ASN B 1 62 ? -0.883 29.078 4.652 1 90.75 62 ASN B C 1
ATOM 2671 O O . ASN B 1 62 ? -2.105 29.047 4.496 1 90.75 62 ASN B O 1
ATOM 2675 N N . SER B 1 63 ? -0.218 28.219 5.285 1 91.81 63 SER B N 1
ATOM 2676 C CA . SER B 1 63 ? -0.944 27.125 5.93 1 91.81 63 SER B CA 1
ATOM 2677 C C . SER B 1 63 ? -0.221 26.641 7.18 1 91.81 63 SER B C 1
ATOM 2679 O O . SER B 1 63 ? 0.972 26.891 7.352 1 91.81 63 SER B O 1
ATOM 2681 N N . PHE B 1 64 ? -0.977 26.062 8.055 1 91.75 64 PHE B N 1
ATOM 2682 C CA . PHE B 1 64 ? -0.365 25.484 9.25 1 91.75 64 PHE B CA 1
ATOM 2683 C C . PHE B 1 64 ? 0.569 24.344 8.875 1 91.75 64 PHE B C 1
ATOM 2685 O O . PHE B 1 64 ? 1.603 24.141 9.516 1 91.75 64 PHE B O 1
ATOM 2692 N N . GLN B 1 65 ? 0.192 23.625 7.793 1 89.5 65 GLN B N 1
ATOM 2693 C CA . GLN B 1 65 ? 1.062 22.547 7.336 1 89.5 65 GLN B CA 1
ATOM 2694 C C . GLN B 1 65 ? 2.404 23.094 6.852 1 89.5 65 GLN B C 1
ATOM 2696 O O . GLN B 1 65 ? 3.451 22.5 7.113 1 89.5 65 GLN B O 1
ATOM 2701 N N . GLN B 1 66 ? 2.309 24.125 6.121 1 89.75 66 GLN B N 1
ATOM 2702 C CA . GLN B 1 66 ? 3.551 24.766 5.695 1 89.75 66 GLN B CA 1
ATOM 2703 C C . GLN B 1 66 ? 4.398 25.172 6.898 1 89.75 66 GLN B C 1
ATOM 2705 O O . GLN B 1 66 ? 5.617 25 6.891 1 89.75 66 GLN B O 1
ATOM 2710 N N . PHE B 1 67 ? 3.781 25.766 7.895 1 93.38 67 PHE B N 1
ATOM 2711 C CA . PHE B 1 67 ? 4.473 26.141 9.125 1 93.38 67 PHE B CA 1
ATOM 2712 C C . PHE B 1 67 ? 5.16 24.922 9.742 1 93.38 67 PHE B C 1
ATOM 2714 O O . PHE B 1 67 ? 6.332 25 10.125 1 93.38 67 PHE B O 1
ATOM 2721 N N . LYS B 1 68 ? 4.453 23.828 9.797 1 90.06 68 LYS B N 1
ATOM 2722 C CA . LYS B 1 68 ? 4.988 22.609 10.406 1 90.06 68 LYS B CA 1
ATOM 2723 C C . LYS B 1 68 ? 6.188 22.078 9.625 1 90.06 68 LYS B C 1
ATOM 2725 O O . LYS B 1 68 ? 7.164 21.609 10.219 1 90.06 68 LYS B O 1
ATOM 2730 N N . VAL B 1 69 ? 6.07 22.094 8.352 1 86.81 69 VAL B N 1
ATOM 2731 C CA . VAL B 1 69 ? 7.16 21.625 7.504 1 86.81 69 VAL B CA 1
ATOM 2732 C C . VAL B 1 69 ? 8.414 22.453 7.762 1 86.81 69 VAL B C 1
ATOM 2734 O O . VAL B 1 69 ? 9.508 21.922 7.938 1 86.81 69 VAL B O 1
ATOM 2737 N N . LEU B 1 70 ? 8.266 23.719 7.805 1 88.5 70 LEU B N 1
ATOM 2738 C CA . LEU B 1 70 ? 9.398 24.625 8.023 1 88.5 70 LEU B CA 1
ATOM 2739 C C . LEU B 1 70 ? 9.93 24.5 9.445 1 88.5 70 LEU B C 1
ATOM 2741 O O . LEU B 1 70 ? 11.133 24.594 9.672 1 88.5 70 LEU B O 1
ATOM 2745 N N . LEU B 1 71 ? 8.992 24.297 10.359 1 90.56 71 LEU B N 1
ATOM 2746 C CA . LEU B 1 71 ? 9.406 24.078 11.742 1 90.56 71 LEU B CA 1
ATOM 2747 C C . LEU B 1 71 ? 10.266 22.828 11.859 1 90.56 71 LEU B C 1
ATOM 2749 O O . LEU B 1 71 ? 11.289 22.828 12.547 1 90.56 71 LEU B O 1
ATOM 2753 N N . ALA B 1 72 ? 9.852 21.797 11.195 1 84.69 72 ALA B N 1
ATOM 2754 C CA . ALA B 1 72 ? 10.609 20.547 11.195 1 84.69 72 ALA B CA 1
ATOM 2755 C C . ALA B 1 72 ? 12.008 20.75 10.617 1 84.69 72 ALA B C 1
ATOM 2757 O O . ALA B 1 72 ? 12.984 20.188 11.109 1 84.69 72 ALA B O 1
ATOM 2758 N N . GLN B 1 73 ? 12.055 21.484 9.602 1 82.44 73 GLN B N 1
ATOM 2759 C CA . GLN B 1 73 ? 13.336 21.781 8.969 1 82.44 73 GLN B CA 1
ATOM 2760 C C . GLN B 1 73 ? 14.242 22.562 9.906 1 82.44 73 GLN B C 1
ATOM 2762 O O . GLN B 1 73 ? 15.461 22.375 9.898 1 82.44 73 GLN B O 1
ATOM 2767 N N . SER B 1 74 ? 13.648 23.391 10.641 1 85.06 74 SER B N 1
ATOM 2768 C CA . SER B 1 74 ? 14.414 24.25 11.531 1 85.06 74 SER B CA 1
ATOM 2769 C C . SER B 1 74 ? 15.031 23.469 12.68 1 85.06 74 SER B C 1
ATOM 2771 O O . SER B 1 74 ? 16.109 23.812 13.172 1 85.06 74 SER B O 1
ATOM 2773 N N . ILE B 1 75 ? 14.422 22.453 13.094 1 81.38 75 ILE B N 1
ATOM 2774 C CA . ILE B 1 75 ? 14.898 21.75 14.273 1 81.38 75 ILE B CA 1
ATOM 2775 C C . ILE B 1 75 ? 15.75 20.547 13.844 1 81.38 75 ILE B C 1
ATOM 2777 O O . ILE B 1 75 ? 16.453 19.953 14.664 1 81.38 75 ILE B O 1
ATOM 2781 N N . SER B 1 76 ? 15.453 19.984 12.688 1 71.88 76 SER B N 1
ATOM 2782 C CA . SER B 1 76 ? 16.156 18.781 12.242 1 71.88 76 SER B CA 1
ATOM 2783 C C . SER B 1 76 ? 17.625 19.094 11.953 1 71.88 76 SER B C 1
ATOM 2785 O O . SER B 1 76 ? 17.938 20.031 11.234 1 71.88 76 SER B O 1
ATOM 2787 N N . ARG B 1 77 ? 18.484 18.766 12.977 1 59.59 77 ARG B N 1
ATOM 2788 C CA . ARG B 1 77 ? 19.938 18.906 12.875 1 59.59 77 ARG B CA 1
ATOM 2789 C C . ARG B 1 77 ? 20.484 18.062 11.734 1 59.59 77 ARG B C 1
ATOM 2791 O O . ARG B 1 77 ? 21.484 18.422 11.117 1 59.59 77 ARG B O 1
ATOM 2798 N N . ALA B 1 78 ? 19.859 16.828 11.672 1 58.31 78 ALA B N 1
ATOM 2799 C CA . ALA B 1 78 ? 20.359 15.945 10.625 1 58.31 78 ALA B CA 1
ATOM 2800 C C . ALA B 1 78 ? 19.281 15.656 9.586 1 58.31 78 ALA B C 1
ATOM 2802 O O . ALA B 1 78 ? 18.156 15.258 9.938 1 58.31 78 ALA B O 1
ATOM 2803 N N . PRO B 1 79 ? 19.578 16.047 8.328 1 55.72 79 PRO B N 1
ATOM 2804 C CA . PRO B 1 79 ? 18.625 15.977 7.223 1 55.72 79 PRO B CA 1
ATOM 2805 C C . PRO B 1 79 ? 17.891 14.641 7.156 1 55.72 79 PRO B C 1
ATOM 2807 O O . PRO B 1 79 ? 16.719 14.594 6.805 1 55.72 79 PRO B O 1
ATOM 2810 N N . LEU B 1 80 ? 18.656 13.617 7.656 1 55.09 80 LEU B N 1
ATOM 2811 C CA . LEU B 1 80 ? 18.094 12.289 7.469 1 55.09 80 LEU B CA 1
ATOM 2812 C C . LEU B 1 80 ? 16.984 12.023 8.477 1 55.09 80 LEU B C 1
ATOM 2814 O O . LEU B 1 80 ? 16.094 11.203 8.227 1 55.09 80 LEU B O 1
ATOM 2818 N N . GLU B 1 81 ? 17.078 12.664 9.602 1 55.81 81 GLU B N 1
ATOM 2819 C CA . GLU B 1 81 ? 16.078 12.445 10.633 1 55.81 81 GLU B CA 1
ATOM 2820 C C . GLU B 1 81 ? 14.68 12.805 10.125 1 55.81 81 GLU B C 1
ATOM 2822 O O . GLU B 1 81 ? 13.68 12.32 10.664 1 55.81 81 GLU B O 1
ATOM 2827 N N . ILE B 1 82 ? 14.828 13.477 9.062 1 52.25 82 ILE B N 1
ATOM 2828 C CA . ILE B 1 82 ? 13.57 13.898 8.453 1 52.25 82 ILE B CA 1
ATOM 2829 C C . ILE B 1 82 ? 12.891 12.711 7.777 1 52.25 82 ILE B C 1
ATOM 2831 O O . ILE B 1 82 ? 11.664 12.617 7.762 1 52.25 82 ILE B O 1
ATOM 2835 N N . VAL B 1 83 ? 13.68 11.828 7.273 1 54.66 83 VAL B N 1
ATOM 2836 C CA . VAL B 1 83 ? 13.07 10.703 6.566 1 54.66 83 VAL B CA 1
ATOM 2837 C C . VAL B 1 83 ? 12.648 9.633 7.566 1 54.66 83 VAL B C 1
ATOM 2839 O O . VAL B 1 83 ? 11.516 9.148 7.527 1 54.66 83 VAL B O 1
ATOM 2842 N N . TYR B 1 84 ? 13.625 9.297 8.453 1 63.16 84 TYR B N 1
ATOM 2843 C CA . TYR B 1 84 ? 13.344 8.305 9.484 1 63.16 84 TYR B CA 1
ATOM 2844 C C . TYR B 1 84 ? 14.094 8.625 10.773 1 63.16 84 TYR B C 1
ATOM 2846 O O . TYR B 1 84 ? 15.32 8.719 10.773 1 63.16 84 TYR B O 1
ATOM 2854 N N . GLU B 1 85 ? 13.297 8.844 11.781 1 61.62 85 GLU B N 1
ATOM 2855 C CA . GLU B 1 85 ? 13.852 9.336 13.039 1 61.62 85 GLU B CA 1
ATOM 2856 C C . GLU B 1 85 ? 15.008 8.453 13.508 1 61.62 85 GLU B C 1
ATOM 2858 O O . GLU B 1 85 ? 15.984 8.953 14.07 1 61.62 85 GLU B O 1
ATOM 2863 N N . ASP B 1 86 ? 14.922 7.281 13.156 1 70 86 ASP B N 1
ATOM 2864 C CA . ASP B 1 86 ? 15.883 6.387 13.805 1 70 86 ASP B CA 1
ATOM 2865 C C . ASP B 1 86 ? 16.984 5.969 12.836 1 70 86 ASP B C 1
ATOM 2867 O O . ASP B 1 86 ? 17.797 5.098 13.148 1 70 86 ASP B O 1
ATOM 2871 N N . VAL B 1 87 ? 17 6.637 11.727 1 78.62 87 VAL B N 1
ATOM 2872 C CA . VAL B 1 87 ? 18.016 6.246 10.758 1 78.62 87 VAL B CA 1
ATOM 2873 C C . VAL B 1 87 ? 19.141 7.289 10.734 1 78.62 87 VAL B C 1
ATOM 2875 O O . VAL B 1 87 ? 18.859 8.492 10.727 1 78.62 87 VAL B O 1
ATOM 2878 N N . SER B 1 88 ? 20.281 6.836 10.875 1 77.38 88 SER B N 1
ATOM 2879 C CA . SER B 1 88 ? 21.469 7.688 10.82 1 77.38 88 SER B CA 1
ATOM 2880 C C . SER B 1 88 ? 22.234 7.465 9.523 1 77.38 88 SER B C 1
ATOM 2882 O O . SER B 1 88 ? 22.172 6.391 8.93 1 77.38 88 SER B O 1
ATOM 2884 N N . SER B 1 89 ? 22.953 8.477 9.109 1 77.88 89 SER B N 1
ATOM 2885 C CA . SER B 1 89 ? 23.781 8.375 7.91 1 77.88 89 SER B CA 1
ATOM 2886 C C . SER B 1 89 ? 24.906 7.352 8.094 1 77.88 89 SER B C 1
ATOM 2888 O O . SER B 1 89 ? 25.484 6.883 7.121 1 77.88 89 SER B O 1
ATOM 2890 N N . GLU B 1 90 ? 25.125 6.984 9.297 1 84 90 GLU B N 1
ATOM 2891 C CA . GLU B 1 90 ? 26.219 6.055 9.586 1 84 90 GLU B CA 1
ATOM 2892 C C . GLU B 1 90 ? 25.719 4.609 9.578 1 84 90 GLU B C 1
ATOM 2894 O O . GLU B 1 90 ? 26.516 3.676 9.586 1 84 90 GLU B O 1
ATOM 2899 N N . ASP B 1 91 ? 24.469 4.484 9.516 1 90.56 91 ASP B N 1
ATOM 2900 C CA . ASP B 1 91 ? 23.922 3.135 9.539 1 90.56 91 ASP B CA 1
ATOM 2901 C C . ASP B 1 91 ? 24.25 2.379 8.258 1 90.56 91 ASP B C 1
ATOM 2903 O O . ASP B 1 91 ? 24.219 2.955 7.164 1 90.56 91 ASP B O 1
ATOM 2907 N N . ASP B 1 92 ? 24.594 1.164 8.445 1 94.31 92 ASP B N 1
ATOM 2908 C CA . ASP B 1 92 ? 24.797 0.344 7.254 1 94.31 92 ASP B CA 1
ATOM 2909 C C . ASP B 1 92 ? 23.469 -0.172 6.703 1 94.31 92 ASP B C 1
ATOM 2911 O O . ASP B 1 92 ? 22.406 0.074 7.293 1 94.31 92 ASP B O 1
ATOM 2915 N N . THR B 1 93 ? 23.531 -0.827 5.594 1 95.81 93 THR B N 1
ATOM 2916 C CA . THR B 1 93 ? 22.344 -1.288 4.883 1 95.81 93 THR B CA 1
ATOM 2917 C C . THR B 1 93 ? 21.5 -2.207 5.766 1 95.81 93 THR B C 1
ATOM 2919 O O . THR B 1 93 ? 20.281 -2.059 5.84 1 95.81 93 THR B O 1
ATOM 2922 N N . LYS B 1 94 ? 22.141 -3.123 6.418 1 96.44 94 LYS B N 1
ATOM 2923 C CA . LYS B 1 94 ? 21.438 -4.066 7.285 1 96.44 94 LYS B CA 1
ATOM 2924 C C . LYS B 1 94 ? 20.703 -3.338 8.406 1 96.44 94 LYS B C 1
ATOM 2926 O O . LYS B 1 94 ? 19.531 -3.615 8.664 1 96.44 94 LYS B O 1
ATOM 2931 N N . THR B 1 95 ? 21.391 -2.424 9.039 1 95.38 95 THR B N 1
ATOM 2932 C CA . THR B 1 95 ? 20.812 -1.675 10.156 1 95.38 95 THR B CA 1
ATOM 2933 C C . THR B 1 95 ? 19.625 -0.849 9.703 1 95.38 95 THR B C 1
ATOM 2935 O O . THR B 1 95 ? 18.578 -0.845 10.352 1 95.38 95 THR B O 1
ATOM 2938 N N . ILE B 1 96 ? 19.75 -0.176 8.594 1 93.88 96 ILE B N 1
ATOM 2939 C CA . ILE B 1 96 ? 18.656 0.641 8.07 1 93.88 96 ILE B CA 1
ATOM 2940 C C . ILE B 1 96 ? 17.469 -0.25 7.719 1 93.88 96 ILE B C 1
ATOM 2942 O O . ILE B 1 96 ? 16.312 0.082 8.031 1 93.88 96 ILE B O 1
ATOM 2946 N N . THR B 1 97 ? 17.719 -1.406 7.078 1 95.81 97 THR B N 1
ATOM 2947 C CA . THR B 1 97 ? 16.656 -2.352 6.734 1 95.81 97 THR B CA 1
ATOM 2948 C C . THR B 1 97 ? 15.891 -2.781 7.98 1 95.81 97 THR B C 1
ATOM 2950 O O . THR B 1 97 ? 14.664 -2.711 8.008 1 95.81 97 THR B O 1
ATOM 2953 N N . GLU B 1 98 ? 16.594 -3.125 9.016 1 95.44 98 GLU B N 1
ATOM 2954 C CA . GLU B 1 98 ? 15.984 -3.576 10.266 1 95.44 98 GLU B CA 1
ATOM 2955 C C . GLU B 1 98 ? 15.156 -2.471 10.898 1 95.44 98 GLU B C 1
ATOM 2957 O O . GLU B 1 98 ? 14.047 -2.721 11.391 1 95.44 98 GLU B O 1
ATOM 2962 N N . LYS B 1 99 ? 15.672 -1.291 10.906 1 92.31 99 LYS B N 1
ATOM 2963 C CA . LYS B 1 99 ? 14.969 -0.16 11.508 1 92.31 99 LYS B CA 1
ATOM 2964 C C . LYS B 1 99 ? 13.648 0.109 10.797 1 92.31 99 LYS B C 1
ATOM 2966 O O . LYS B 1 99 ? 12.625 0.354 11.445 1 92.31 99 LYS B O 1
ATOM 2971 N N . ILE B 1 100 ? 13.656 0.039 9.453 1 93.62 100 ILE B N 1
ATOM 2972 C CA . ILE B 1 100 ? 12.453 0.312 8.672 1 93.62 100 ILE B CA 1
ATOM 2973 C C . ILE B 1 100 ? 11.406 -0.768 8.938 1 93.62 100 ILE B C 1
ATOM 2975 O O . ILE B 1 100 ? 10.242 -0.461 9.203 1 93.62 100 ILE B O 1
ATOM 2979 N N . PHE B 1 101 ? 11.828 -2.029 8.867 1 95.56 101 PHE B N 1
ATOM 2980 C CA . PHE B 1 101 ? 10.914 -3.137 9.117 1 95.56 101 PHE B CA 1
ATOM 2981 C C . PHE B 1 101 ? 10.336 -3.057 10.523 1 95.56 101 PHE B C 1
ATOM 2983 O O . PHE B 1 101 ? 9.117 -3.174 10.711 1 95.56 101 PHE B O 1
ATOM 2990 N N . LYS B 1 102 ? 11.164 -2.801 11.523 1 93.62 102 LYS B N 1
ATOM 2991 C CA . LYS B 1 102 ? 10.727 -2.779 12.914 1 93.62 102 LYS B CA 1
ATOM 2992 C C . LYS B 1 102 ? 9.844 -1.568 13.195 1 93.62 102 LYS B C 1
ATOM 2994 O O . LYS B 1 102 ? 8.898 -1.652 13.984 1 93.62 102 LYS B O 1
ATOM 2999 N N . ALA B 1 103 ? 10.172 -0.436 12.547 1 91.44 103 ALA B N 1
ATOM 3000 C CA . ALA B 1 103 ? 9.32 0.741 12.688 1 91.44 103 ALA B CA 1
ATOM 3001 C C . ALA B 1 103 ? 7.922 0.475 12.141 1 91.44 103 ALA B C 1
ATOM 3003 O O . ALA B 1 103 ? 6.93 0.952 12.695 1 91.44 103 ALA B O 1
ATOM 3004 N N . THR B 1 104 ? 7.879 -0.229 11.039 1 94.31 104 THR B N 1
ATOM 3005 C CA . THR B 1 104 ? 6.598 -0.58 10.438 1 94.31 104 THR B CA 1
ATOM 3006 C C . THR B 1 104 ? 5.793 -1.487 11.367 1 94.31 104 THR B C 1
ATOM 3008 O O . THR B 1 104 ? 4.602 -1.265 11.578 1 94.31 104 THR B O 1
ATOM 3011 N N . VAL B 1 105 ? 6.469 -2.48 11.938 1 95.5 105 VAL B N 1
ATOM 3012 C CA . VAL B 1 105 ? 5.828 -3.4 12.875 1 95.5 105 VAL B CA 1
ATOM 3013 C C . VAL B 1 105 ? 5.289 -2.625 14.07 1 95.5 105 VAL B C 1
ATOM 3015 O O . VAL B 1 105 ? 4.152 -2.844 14.5 1 95.5 105 VAL B O 1
ATOM 3018 N N . ARG B 1 106 ? 6.051 -1.732 14.586 1 93.25 106 ARG B N 1
ATOM 3019 C CA . ARG B 1 106 ? 5.637 -0.932 15.734 1 93.25 106 ARG B CA 1
ATOM 3020 C C . ARG B 1 106 ? 4.395 -0.108 15.406 1 93.25 106 ARG B C 1
ATOM 3022 O O . ARG B 1 106 ? 3.465 -0.029 16.219 1 93.25 106 ARG B O 1
ATOM 3029 N N . ALA B 1 107 ? 4.41 0.519 14.242 1 92.88 107 ALA B N 1
ATOM 3030 C CA . ALA B 1 107 ? 3.273 1.337 13.828 1 92.88 107 ALA B CA 1
ATOM 3031 C C . ALA B 1 107 ? 1.998 0.503 13.742 1 92.88 107 ALA B C 1
ATOM 3033 O O . ALA B 1 107 ? 0.928 0.954 14.156 1 92.88 107 ALA B O 1
ATOM 3034 N N . ILE B 1 108 ? 2.129 -0.704 13.203 1 96.19 108 ILE B N 1
ATOM 3035 C CA . ILE B 1 108 ? 0.986 -1.599 13.062 1 96.19 108 ILE B CA 1
ATOM 3036 C C . ILE B 1 108 ? 0.459 -1.986 14.438 1 96.19 108 ILE B C 1
ATOM 3038 O O . ILE B 1 108 ? -0.742 -1.892 14.703 1 96.19 108 ILE B O 1
ATOM 3042 N N . LEU B 1 109 ? 1.349 -2.326 15.344 1 96.38 109 LEU B N 1
ATOM 3043 C CA . LEU B 1 109 ? 0.945 -2.783 16.672 1 96.38 109 LEU B CA 1
ATOM 3044 C C . LEU B 1 109 ? 0.404 -1.624 17.5 1 96.38 109 LEU B C 1
ATOM 3046 O O . LEU B 1 109 ? -0.566 -1.788 18.25 1 96.38 109 LEU B O 1
ATOM 3050 N N . ASP B 1 110 ? 1.002 -0.466 17.391 1 94.06 110 ASP B N 1
ATOM 3051 C CA . ASP B 1 110 ? 0.499 0.713 18.078 1 94.06 110 ASP B CA 1
ATOM 3052 C C . ASP B 1 110 ? -0.931 1.037 17.656 1 94.06 110 ASP B C 1
ATOM 3054 O O . ASP B 1 110 ? -1.769 1.39 18.484 1 94.06 110 ASP B O 1
ATOM 3058 N N . THR B 1 111 ? -1.195 0.957 16.359 1 96 111 THR B N 1
ATOM 3059 C CA . THR B 1 111 ? -2.533 1.247 15.852 1 96 111 THR B CA 1
ATOM 3060 C C . THR B 1 111 ? -3.531 0.2 16.328 1 96 111 THR B C 1
ATOM 3062 O O . THR B 1 111 ? -4.656 0.535 16.719 1 96 111 THR B O 1
ATOM 3065 N N . LEU B 1 112 ? -3.098 -1.088 16.312 1 96.88 112 LEU B N 1
ATOM 3066 C CA . LEU B 1 112 ? -3.971 -2.154 16.797 1 96.88 112 LEU B CA 1
ATOM 3067 C C . LEU B 1 112 ? -4.434 -1.876 18.219 1 96.88 112 LEU B C 1
ATOM 3069 O O . LEU B 1 112 ? -5.605 -2.086 18.547 1 96.88 112 LEU B O 1
ATOM 3073 N N . ASN B 1 113 ? -3.52 -1.37 19.047 1 94.69 113 ASN B N 1
ATOM 3074 C CA . ASN B 1 113 ? -3.799 -1.117 20.453 1 94.69 113 ASN B CA 1
ATOM 3075 C C . ASN B 1 113 ? -4.703 0.097 20.641 1 94.69 113 ASN B C 1
ATOM 3077 O O . ASN B 1 113 ? -5.348 0.247 21.688 1 94.69 113 ASN B O 1
ATOM 3081 N N . TRP B 1 114 ? -4.777 0.901 19.641 1 91.88 114 TRP B N 1
ATOM 3082 C CA . TRP B 1 114 ? -5.492 2.168 19.75 1 91.88 114 TRP B CA 1
ATOM 3083 C C . TRP B 1 114 ? -6.832 2.104 19.031 1 91.88 114 TRP B C 1
ATOM 3085 O O . TRP B 1 114 ? -7.719 2.926 19.266 1 91.88 114 TRP B O 1
ATOM 3095 N N . LEU B 1 115 ? -6.984 1.191 18.188 1 94.31 115 LEU B N 1
ATOM 3096 C CA . LEU B 1 115 ? -8.109 1.117 17.266 1 94.31 115 LEU B CA 1
ATOM 3097 C C . LEU B 1 115 ? -9.414 0.847 18.016 1 94.31 115 LEU B C 1
ATOM 3099 O O . LEU B 1 115 ? -9.461 -0.032 18.875 1 94.31 115 LEU B O 1
ATOM 3103 N N . ASP B 1 116 ? -10.414 1.65 17.75 1 95 116 ASP B N 1
ATOM 3104 C CA . ASP B 1 116 ? -11.75 1.472 18.312 1 95 116 ASP B CA 1
ATOM 3105 C C . ASP B 1 116 ? -12.547 0.434 17.531 1 95 116 ASP B C 1
ATOM 3107 O O . ASP B 1 116 ? -12.992 0.703 16.406 1 95 116 ASP B O 1
ATOM 3111 N N . ILE B 1 117 ? -12.852 -0.671 18.141 1 97.06 117 ILE B N 1
ATOM 3112 C CA . ILE B 1 117 ? -13.508 -1.799 17.484 1 97.06 117 ILE B CA 1
ATOM 3113 C C . ILE B 1 117 ? -14.914 -1.403 17.062 1 97.06 117 ILE B C 1
ATOM 3115 O O . ILE B 1 117 ? -15.398 -1.838 16.016 1 97.06 117 ILE B O 1
ATOM 3119 N N . ASP B 1 118 ? -15.57 -0.576 17.859 1 97.56 118 ASP B N 1
ATOM 3120 C CA . ASP B 1 118 ? -16.906 -0.107 17.484 1 97.56 118 ASP B CA 1
ATOM 3121 C C . ASP B 1 118 ? -16.875 0.681 16.172 1 97.56 118 ASP B C 1
ATOM 3123 O O . ASP B 1 118 ? -17.797 0.594 15.375 1 97.56 118 ASP B O 1
ATOM 3127 N N . SER B 1 119 ? -15.852 1.476 16.016 1 98 119 SER B N 1
ATOM 3128 C CA . SER B 1 119 ? -15.695 2.221 14.773 1 98 119 SER B CA 1
ATOM 3129 C C . SER B 1 119 ? -15.516 1.283 13.586 1 98 119 SER B C 1
ATOM 3131 O O . SER B 1 119 ? -16.016 1.551 12.492 1 98 119 SER B O 1
ATOM 3133 N N . ILE B 1 120 ? -14.789 0.169 13.82 1 98.25 120 ILE B N 1
ATOM 3134 C CA . ILE B 1 120 ? -14.625 -0.843 12.789 1 98.25 120 ILE B CA 1
ATOM 3135 C C . ILE B 1 120 ? -15.977 -1.449 12.43 1 98.25 120 ILE B C 1
ATOM 3137 O O . ILE B 1 120 ? -16.328 -1.568 11.258 1 98.25 120 ILE B O 1
ATOM 3141 N N . GLU B 1 121 ? -16.734 -1.765 13.438 1 97.94 121 GLU B N 1
ATOM 3142 C CA . GLU B 1 121 ? -18.047 -2.363 13.227 1 97.94 121 GLU B CA 1
ATOM 3143 C C . GLU B 1 121 ? -18.969 -1.42 12.461 1 97.94 121 GLU B C 1
ATOM 3145 O O . GLU B 1 121 ? -19.656 -1.838 11.523 1 97.94 121 GLU B O 1
ATOM 3150 N N . ARG B 1 122 ? -19 -0.218 12.859 1 98.38 122 ARG B N 1
ATOM 3151 C CA . ARG B 1 122 ? -19.812 0.776 12.18 1 98.38 122 ARG B CA 1
ATOM 3152 C C . ARG B 1 122 ? -19.391 0.93 10.719 1 98.38 122 ARG B C 1
ATOM 3154 O O . ARG B 1 122 ? -20.234 1.081 9.836 1 98.38 122 ARG B O 1
ATOM 3161 N N . THR B 1 123 ? -18.109 0.91 10.5 1 98.75 123 THR B N 1
ATOM 3162 C CA . THR B 1 123 ? -17.594 1.017 9.141 1 98.75 123 THR B CA 1
ATOM 3163 C C . THR B 1 123 ? -18.047 -0.169 8.289 1 98.75 123 THR B C 1
ATOM 3165 O O . THR B 1 123 ? -18.5 0.008 7.156 1 98.75 123 THR B O 1
ATOM 3168 N N . VAL B 1 124 ? -17.969 -1.37 8.836 1 98.25 124 VAL B N 1
ATOM 3169 C CA . VAL B 1 124 ? -18.391 -2.572 8.125 1 98.25 124 VAL B CA 1
ATOM 3170 C C . VAL B 1 124 ? -19.875 -2.445 7.746 1 98.25 124 VAL B C 1
ATOM 3172 O O . VAL B 1 124 ? -20.25 -2.785 6.629 1 98.25 124 VAL B O 1
ATOM 3175 N N . ASP B 1 125 ? -20.656 -1.938 8.633 1 98.31 125 ASP B N 1
ATOM 3176 C CA . ASP B 1 125 ? -22.078 -1.748 8.375 1 98.31 125 ASP B CA 1
ATOM 3177 C C . ASP B 1 125 ? -22.312 -0.75 7.238 1 98.31 125 ASP B C 1
ATOM 3179 O O . ASP B 1 125 ? -23.156 -0.961 6.379 1 98.31 125 ASP B O 1
ATOM 3183 N N . LEU B 1 126 ? -21.562 0.3 7.23 1 98.69 126 LEU B N 1
ATOM 3184 C CA . LEU B 1 126 ? -21.672 1.299 6.172 1 98.69 126 LEU B CA 1
ATOM 3185 C C . LEU B 1 126 ? -21.281 0.707 4.82 1 98.69 126 LEU B C 1
ATOM 3187 O O . LEU B 1 126 ? -21.938 0.961 3.812 1 98.69 126 LEU B O 1
ATOM 3191 N N . PHE B 1 127 ? -20.203 -0.071 4.816 1 98.62 127 PHE B N 1
ATOM 3192 C CA . PHE B 1 127 ? -19.781 -0.725 3.584 1 98.62 127 PHE B CA 1
ATOM 3193 C C . PHE B 1 127 ? -20.844 -1.683 3.078 1 98.62 127 PHE B C 1
ATOM 3195 O O . PHE B 1 127 ? -21.125 -1.729 1.878 1 98.62 127 PHE B O 1
ATOM 3202 N N . LYS B 1 128 ? -21.375 -2.455 3.98 1 97.44 128 LYS B N 1
ATOM 3203 C CA . LYS B 1 128 ? -22.375 -3.467 3.633 1 97.44 128 LYS B CA 1
ATOM 3204 C C . LYS B 1 128 ? -23.594 -2.834 2.977 1 97.44 128 LYS B C 1
ATOM 3206 O O . LYS B 1 128 ? -24.141 -3.383 2.018 1 97.44 128 LYS B O 1
ATOM 3211 N N . ASN B 1 129 ? -23.969 -1.714 3.396 1 96.94 129 ASN B N 1
ATOM 3212 C CA . ASN B 1 129 ? -25.234 -1.117 2.998 1 96.94 129 ASN B CA 1
ATOM 3213 C C . ASN B 1 129 ? -25.047 -0.128 1.85 1 96.94 129 ASN B C 1
ATOM 3215 O O . ASN B 1 129 ? -26.031 0.32 1.249 1 96.94 129 ASN B O 1
ATOM 3219 N N . ALA B 1 130 ? -23.844 0.18 1.485 1 98.19 130 ALA B N 1
ATOM 3220 C CA . ALA B 1 130 ? -23.578 1.189 0.463 1 98.19 130 ALA B CA 1
ATOM 3221 C C . ALA B 1 130 ? -23.922 0.665 -0.928 1 98.19 130 ALA B C 1
ATOM 3223 O O . ALA B 1 130 ? -23.578 -0.464 -1.276 1 98.19 130 ALA B O 1
ATOM 3224 N N . GLN B 1 131 ? -24.594 1.498 -1.688 1 97.81 131 GLN B N 1
ATOM 3225 C CA . GLN B 1 131 ? -24.844 1.175 -3.09 1 97.81 131 GLN B CA 1
ATOM 3226 C C . GLN B 1 131 ? -23.547 1.264 -3.904 1 97.81 131 GLN B C 1
ATOM 3228 O O . GLN B 1 131 ? -23.281 0.39 -4.73 1 97.81 131 GLN B O 1
ATOM 3233 N N . ARG B 1 132 ? -22.922 2.336 -3.746 1 98.19 132 ARG B N 1
ATOM 3234 C CA . ARG B 1 132 ? -21.594 2.557 -4.301 1 98.19 132 ARG B CA 1
ATOM 3235 C C . ARG B 1 132 ? -20.609 3.018 -3.219 1 98.19 132 ARG B C 1
ATOM 3237 O O . ARG B 1 132 ? -21 3.744 -2.299 1 98.19 132 ARG B O 1
ATOM 3244 N N . ILE B 1 133 ? -19.406 2.539 -3.32 1 98.88 133 ILE B N 1
ATOM 3245 C CA . ILE B 1 133 ? -18.344 2.98 -2.428 1 98.88 133 ILE B CA 1
ATOM 3246 C C . ILE B 1 133 ? -17.297 3.777 -3.219 1 98.88 133 ILE B C 1
ATOM 3248 O O . ILE B 1 133 ? -16.719 3.268 -4.176 1 98.88 133 ILE B O 1
ATOM 3252 N N . ILE B 1 134 ? -17.109 5.047 -2.873 1 98.88 134 ILE B N 1
ATOM 3253 C CA . ILE B 1 134 ? -16.188 5.938 -3.555 1 98.88 134 ILE B CA 1
ATOM 3254 C C . ILE B 1 134 ? -14.922 6.117 -2.709 1 98.88 134 ILE B C 1
ATOM 3256 O O . ILE B 1 134 ? -14.969 6.723 -1.635 1 98.88 134 ILE B O 1
ATOM 3260 N N . PHE B 1 135 ? -13.82 5.59 -3.197 1 98.88 135 PHE B N 1
ATOM 3261 C CA . PHE B 1 135 ? -12.539 5.727 -2.52 1 98.88 135 PHE B CA 1
ATOM 3262 C C . PHE B 1 135 ? -11.766 6.926 -3.059 1 98.88 135 PHE B C 1
ATOM 3264 O O . PHE B 1 135 ? -11.555 7.043 -4.266 1 98.88 135 PHE B O 1
ATOM 3271 N N . ILE B 1 136 ? -11.312 7.82 -2.156 1 98.75 136 ILE B N 1
ATOM 3272 C CA . ILE B 1 136 ? -10.539 8.969 -2.625 1 98.75 136 ILE B CA 1
ATOM 3273 C C . ILE B 1 136 ? -9.289 9.141 -1.762 1 98.75 136 ILE B C 1
ATOM 3275 O O . ILE B 1 136 ? -9.297 8.797 -0.576 1 98.75 136 ILE B O 1
ATOM 3279 N N . GLY B 1 137 ? -8.289 9.617 -2.281 1 97.69 137 GLY B N 1
ATOM 3280 C CA . GLY B 1 137 ? -6.988 9.961 -1.736 1 97.69 137 GLY B CA 1
ATOM 3281 C C . GLY B 1 137 ? -6.016 10.469 -2.785 1 97.69 137 GLY B C 1
ATOM 3282 O O . GLY B 1 137 ? -6.238 10.289 -3.984 1 97.69 137 GLY B O 1
ATOM 3283 N N . PHE B 1 138 ? -5.031 11.117 -2.348 1 96.31 138 PHE B N 1
ATOM 3284 C CA . PHE B 1 138 ? -4.055 11.656 -3.283 1 96.31 138 PHE B CA 1
ATOM 3285 C C . PHE B 1 138 ? -2.646 11.195 -2.92 1 96.31 138 PHE B C 1
ATOM 3287 O O . PHE B 1 138 ? -2.355 10.938 -1.749 1 96.31 138 PHE B O 1
ATOM 3294 N N . ALA B 1 139 ? -1.784 11.023 -3.936 1 94 139 ALA B N 1
ATOM 3295 C CA . ALA B 1 139 ? -0.382 10.641 -3.789 1 94 139 ALA B CA 1
ATOM 3296 C C . ALA B 1 139 ? -0.251 9.32 -3.041 1 94 139 ALA B C 1
ATOM 3298 O O . ALA B 1 139 ? -0.82 8.305 -3.455 1 94 139 ALA B O 1
ATOM 3299 N N . ALA B 1 140 ? 0.364 9.336 -1.851 1 94.12 140 ALA B N 1
ATOM 3300 C CA . ALA B 1 140 ? 0.525 8.086 -1.111 1 94.12 140 ALA B CA 1
ATOM 3301 C C . ALA B 1 140 ? -0.829 7.496 -0.727 1 94.12 140 ALA B C 1
ATOM 3303 O O . ALA B 1 140 ? -1.014 6.277 -0.755 1 94.12 140 ALA B O 1
ATOM 3304 N N . SER B 1 141 ? -1.757 8.367 -0.406 1 96.81 141 SER B N 1
ATOM 3305 C CA . SER B 1 141 ? -3.09 7.918 -0.02 1 96.81 141 SER B CA 1
ATOM 3306 C C . SER B 1 141 ? -3.863 7.383 -1.222 1 96.81 141 SER B C 1
ATOM 3308 O O . SER B 1 141 ? -4.777 6.574 -1.067 1 96.81 141 SER B O 1
ATOM 3310 N N . ALA B 1 142 ? -3.496 7.902 -2.422 1 97.94 142 ALA B N 1
ATOM 3311 C CA . ALA B 1 142 ? -4.125 7.375 -3.633 1 97.94 142 ALA B CA 1
ATOM 3312 C C . ALA B 1 142 ? -3.781 5.902 -3.834 1 97.94 142 ALA B C 1
ATOM 3314 O O . ALA B 1 142 ? -4.609 5.129 -4.32 1 97.94 142 ALA B O 1
ATOM 3315 N N . ALA B 1 143 ? -2.549 5.543 -3.504 1 97.81 143 ALA B N 1
ATOM 3316 C CA . ALA B 1 143 ? -2.154 4.141 -3.602 1 97.81 143 ALA B CA 1
ATOM 3317 C C . ALA B 1 143 ? -3.018 3.264 -2.697 1 97.81 143 ALA B C 1
ATOM 3319 O O . ALA B 1 143 ? -3.441 2.178 -3.096 1 97.81 143 ALA B O 1
ATOM 3320 N N . VAL B 1 144 ? -3.293 3.74 -1.516 1 98.31 144 VAL B N 1
ATOM 3321 C CA . VAL B 1 144 ? -4.125 3.02 -0.557 1 98.31 144 VAL B CA 1
ATOM 3322 C C . VAL B 1 144 ? -5.551 2.91 -1.091 1 98.31 144 VAL B C 1
ATOM 3324 O O . VAL B 1 144 ? -6.148 1.833 -1.062 1 98.31 144 VAL B O 1
ATOM 3327 N N . ALA B 1 145 ? -6.039 4.031 -1.614 1 98.75 145 ALA B N 1
ATOM 3328 C CA . ALA B 1 145 ? -7.398 4.066 -2.141 1 98.75 145 ALA B CA 1
ATOM 3329 C C . ALA B 1 145 ? -7.547 3.145 -3.348 1 98.75 145 ALA B C 1
ATOM 3331 O O . ALA B 1 145 ? -8.562 2.459 -3.494 1 98.75 145 ALA B O 1
ATOM 3332 N N . PHE B 1 146 ? -6.555 3.133 -4.172 1 98.38 146 PHE B N 1
ATOM 3333 C CA . PHE B 1 146 ? -6.566 2.293 -5.363 1 98.38 146 PHE B CA 1
ATOM 3334 C C . PHE B 1 146 ? -6.578 0.816 -4.98 1 98.38 146 PHE B C 1
ATOM 3336 O O . PHE B 1 146 ? -7.309 0.021 -5.578 1 98.38 146 PHE B O 1
ATOM 3343 N N . ASP B 1 147 ? -5.785 0.455 -4.066 1 97.88 147 ASP B N 1
ATOM 3344 C CA . ASP B 1 147 ? -5.762 -0.925 -3.592 1 97.88 147 ASP B CA 1
ATOM 3345 C C . ASP B 1 147 ? -7.129 -1.339 -3.047 1 97.88 147 ASP B C 1
ATOM 3347 O O . ASP B 1 147 ? -7.594 -2.453 -3.301 1 97.88 147 ASP B O 1
ATOM 3351 N N . ALA B 1 148 ? -7.715 -0.443 -2.266 1 98.31 148 ALA B N 1
ATOM 3352 C CA . ALA B 1 148 ? -9.039 -0.72 -1.711 1 98.31 148 ALA B CA 1
ATOM 3353 C C . ALA B 1 148 ? -10.07 -0.913 -2.82 1 98.31 148 ALA B C 1
ATOM 3355 O O . ALA B 1 148 ? -10.852 -1.865 -2.789 1 98.31 148 ALA B O 1
ATOM 3356 N N . PHE B 1 149 ? -10 -0.001 -3.748 1 98.31 149 PHE B N 1
ATOM 3357 C CA . PHE B 1 149 ? -10.875 -0.102 -4.906 1 98.31 149 PHE B CA 1
ATOM 3358 C C . PHE B 1 149 ? -10.781 -1.486 -5.539 1 98.31 149 PHE B C 1
ATOM 3360 O O . PHE B 1 149 ? -11.805 -2.141 -5.762 1 98.31 149 PHE B O 1
ATOM 3367 N N . HIS B 1 150 ? -9.641 -1.909 -5.762 1 95.88 150 HIS B N 1
ATOM 3368 C CA . HIS B 1 150 ? -9.406 -3.211 -6.375 1 95.88 150 HIS B CA 1
ATOM 3369 C C . HIS B 1 150 ? -9.93 -4.34 -5.492 1 95.88 150 HIS B C 1
ATOM 3371 O O . HIS B 1 150 ? -10.664 -5.211 -5.961 1 95.88 150 HIS B O 1
ATOM 3377 N N . LYS B 1 151 ? -9.625 -4.332 -4.254 1 95.06 151 LYS B N 1
ATOM 3378 C CA . LYS B 1 151 ? -9.938 -5.422 -3.332 1 95.06 151 LYS B CA 1
ATOM 3379 C C . LYS B 1 151 ? -11.445 -5.539 -3.113 1 95.06 151 LYS B C 1
ATOM 3381 O O . LYS B 1 151 ? -12.008 -6.633 -3.193 1 95.06 151 LYS B O 1
ATOM 3386 N N . PHE B 1 152 ? -12.07 -4.465 -2.846 1 97.44 152 PHE B N 1
ATOM 3387 C CA . PHE B 1 152 ? -13.484 -4.512 -2.518 1 97.44 152 PHE B CA 1
ATOM 3388 C C . PHE B 1 152 ? -14.32 -4.836 -3.754 1 97.44 152 PHE B C 1
ATOM 3390 O O . PHE B 1 152 ? -15.391 -5.438 -3.646 1 97.44 152 PHE B O 1
ATOM 3397 N N . THR B 1 153 ? -13.82 -4.43 -4.949 1 97.31 153 THR B N 1
ATOM 3398 C CA . THR B 1 153 ? -14.484 -4.828 -6.188 1 97.31 153 THR B CA 1
ATOM 3399 C C . THR B 1 153 ? -14.492 -6.348 -6.332 1 97.31 153 THR B C 1
ATOM 3401 O O . THR B 1 153 ? -15.461 -6.922 -6.824 1 97.31 153 THR B O 1
ATOM 3404 N N . ARG B 1 154 ? -13.484 -7.047 -5.848 1 93.62 154 ARG B N 1
ATOM 3405 C CA . ARG B 1 154 ? -13.32 -8.484 -6.008 1 93.62 154 ARG B CA 1
ATOM 3406 C C . ARG B 1 154 ? -14.352 -9.25 -5.191 1 93.62 154 ARG B C 1
ATOM 3408 O O . ARG B 1 154 ? -14.648 -10.414 -5.484 1 93.62 154 ARG B O 1
ATOM 3415 N N . ILE B 1 155 ? -14.891 -8.594 -4.164 1 93.44 155 ILE B N 1
ATOM 3416 C CA . ILE B 1 155 ? -15.883 -9.297 -3.359 1 93.44 155 ILE B CA 1
ATOM 3417 C C . ILE B 1 155 ? -17.281 -8.805 -3.727 1 93.44 155 ILE B C 1
ATOM 3419 O O . ILE B 1 155 ? -18.234 -9.016 -2.977 1 93.44 155 ILE B O 1
ATOM 3423 N N . GLY B 1 156 ? -17.406 -8.039 -4.832 1 96.06 156 GLY B N 1
ATOM 3424 C CA . GLY B 1 156 ? -18.703 -7.746 -5.43 1 96.06 156 GLY B CA 1
ATOM 3425 C C . GLY B 1 156 ? -19.234 -6.375 -5.062 1 96.06 156 GLY B C 1
ATOM 3426 O O . GLY B 1 156 ? -20.359 -6.027 -5.402 1 96.06 156 GLY B O 1
ATOM 3427 N N . LYS B 1 157 ? -18.453 -5.578 -4.355 1 97.62 157 LYS B N 1
ATOM 3428 C CA . LYS B 1 157 ? -18.891 -4.219 -4.066 1 97.62 157 LYS B CA 1
ATOM 3429 C C . LYS B 1 157 ? -18.75 -3.322 -5.293 1 97.62 157 LYS B C 1
ATOM 3431 O O . LYS B 1 157 ? -17.812 -3.469 -6.074 1 97.62 157 LYS B O 1
ATOM 3436 N N . ASN B 1 158 ? -19.688 -2.461 -5.461 1 98.06 158 ASN B N 1
ATOM 3437 C CA . ASN B 1 158 ? -19.609 -1.437 -6.496 1 98.06 158 ASN B CA 1
ATOM 3438 C C . ASN B 1 158 ? -18.719 -0.278 -6.066 1 98.06 158 ASN B C 1
ATOM 3440 O O . ASN B 1 158 ? -19.141 0.605 -5.324 1 98.06 158 ASN B O 1
ATOM 3444 N N . CYS B 1 159 ? -17.516 -0.295 -6.578 1 98.62 159 CYS B N 1
ATOM 3445 C CA . CYS B 1 159 ? -16.516 0.656 -6.094 1 98.62 159 CYS B CA 1
ATOM 3446 C C . CYS B 1 159 ? -16.094 1.607 -7.203 1 98.62 159 CYS B C 1
ATOM 3448 O O . CYS B 1 159 ? -16.078 1.232 -8.375 1 98.62 159 CYS B O 1
ATOM 3450 N N . LEU B 1 160 ? -15.812 2.824 -6.863 1 98.56 160 LEU B N 1
ATOM 3451 C CA . LEU B 1 160 ? -15.188 3.84 -7.707 1 98.56 160 LEU B CA 1
ATOM 3452 C C . LEU B 1 160 ? -13.922 4.383 -7.051 1 98.56 160 LEU B C 1
ATOM 3454 O O . LEU B 1 160 ? -13.805 4.387 -5.824 1 98.56 160 LEU B O 1
ATOM 3458 N N . PHE B 1 161 ? -13.008 4.746 -7.898 1 98.44 161 PHE B N 1
ATOM 3459 C CA . PHE B 1 161 ? -11.773 5.379 -7.465 1 98.44 161 PHE B CA 1
ATOM 3460 C C . PHE B 1 161 ? -11.32 6.438 -8.469 1 98.44 161 PHE B C 1
ATOM 3462 O O . PHE B 1 161 ? -11.477 6.254 -9.68 1 98.44 161 PHE B O 1
ATOM 3469 N N . SER B 1 162 ? -10.852 7.543 -7.902 1 97.19 162 SER B N 1
ATOM 3470 C CA . SER B 1 162 ? -10.102 8.492 -8.719 1 97.19 162 SER B CA 1
ATOM 3471 C C . SER B 1 162 ? -9.117 9.289 -7.871 1 97.19 162 SER B C 1
ATOM 3473 O O . SER B 1 162 ? -9.391 9.594 -6.711 1 97.19 162 SER B O 1
ATOM 3475 N N . ASN B 1 163 ? -7.984 9.531 -8.445 1 95.94 163 ASN B N 1
ATOM 3476 C CA . ASN B 1 163 ? -7.062 10.484 -7.836 1 95.94 163 ASN B CA 1
ATOM 3477 C C . ASN B 1 163 ? -6.965 11.773 -8.648 1 95.94 163 ASN B C 1
ATOM 3479 O O . ASN B 1 163 ? -5.961 12.484 -8.586 1 95.94 163 ASN B O 1
ATOM 3483 N N . ASP B 1 164 ? -7.988 12.008 -9.508 1 96.88 164 ASP B N 1
ATOM 3484 C CA . ASP B 1 164 ? -8.188 13.242 -10.258 1 96.88 164 ASP B CA 1
ATOM 3485 C C . ASP B 1 164 ? -9.328 14.07 -9.664 1 96.88 164 ASP B C 1
ATOM 3487 O O . ASP B 1 164 ? -10.477 13.633 -9.672 1 96.88 164 ASP B O 1
ATOM 3491 N N . GLU B 1 165 ? -8.93 15.242 -9.242 1 97.19 165 GLU B N 1
ATOM 3492 C CA . GLU B 1 165 ? -9.883 16.078 -8.508 1 97.19 165 GLU B CA 1
ATOM 3493 C C . GLU B 1 165 ? -11.125 16.359 -9.352 1 97.19 165 GLU B C 1
ATOM 3495 O O . GLU B 1 165 ? -12.234 16.422 -8.828 1 97.19 165 GLU B O 1
ATOM 3500 N N . HIS B 1 166 ? -10.93 16.531 -10.672 1 96.94 166 HIS B N 1
ATOM 3501 C CA . HIS B 1 166 ? -12.055 16.828 -11.555 1 96.94 166 HIS B CA 1
ATOM 3502 C C . HIS B 1 166 ? -12.977 15.625 -11.695 1 96.94 166 HIS B C 1
ATOM 3504 O O . HIS B 1 166 ? -14.203 15.773 -11.727 1 96.94 166 HIS B O 1
ATOM 3510 N N . ILE B 1 167 ? -12.43 14.469 -11.75 1 97.81 167 ILE B N 1
ATOM 3511 C CA . ILE B 1 167 ? -13.219 13.242 -11.859 1 97.81 167 ILE B CA 1
ATOM 3512 C C . ILE B 1 167 ? -13.961 13 -10.547 1 97.81 167 ILE B C 1
ATOM 3514 O O . ILE B 1 167 ? -15.141 12.641 -10.555 1 97.81 167 ILE B O 1
ATOM 3518 N N . ILE B 1 168 ? -13.281 13.219 -9.398 1 98.12 168 ILE B N 1
ATOM 3519 C CA . ILE B 1 168 ? -13.914 13.039 -8.102 1 98.12 168 ILE B CA 1
ATOM 3520 C C . ILE B 1 168 ? -15.102 13.984 -7.965 1 98.12 168 ILE B C 1
ATOM 3522 O O . ILE B 1 168 ? -16.188 13.586 -7.516 1 98.12 168 ILE B O 1
ATOM 3526 N N . ALA B 1 169 ? -14.867 15.227 -8.406 1 97.5 169 ALA B N 1
ATOM 3527 C CA . ALA B 1 169 ? -15.945 16.203 -8.359 1 97.5 169 ALA B CA 1
ATOM 3528 C C . ALA B 1 169 ? -17.141 15.75 -9.18 1 97.5 169 ALA B C 1
ATOM 3530 O O . ALA B 1 169 ? -18.297 15.891 -8.758 1 97.5 169 ALA B O 1
ATOM 3531 N N . ALA B 1 170 ? -16.875 15.234 -10.367 1 97.19 170 ALA B N 1
ATOM 3532 C CA . ALA B 1 170 ? -17.938 14.742 -11.242 1 97.19 170 ALA B CA 1
ATOM 3533 C C . ALA B 1 170 ? -18.672 13.562 -10.617 1 97.19 170 ALA B C 1
ATOM 3535 O O . ALA B 1 170 ? -19.906 13.477 -10.688 1 97.19 170 ALA B O 1
ATOM 3536 N N . ILE B 1 171 ? -17.969 12.648 -9.984 1 97.56 171 ILE B N 1
ATOM 3537 C CA . ILE B 1 171 ? -18.547 11.492 -9.312 1 97.56 171 ILE B CA 1
ATOM 3538 C C . ILE B 1 171 ? -19.469 11.961 -8.18 1 97.56 171 ILE B C 1
ATOM 3540 O O . ILE B 1 171 ? -20.609 11.5 -8.062 1 97.56 171 ILE B O 1
ATOM 3544 N N . LEU B 1 172 ? -18.969 12.891 -7.395 1 96.94 172 LEU B N 1
ATOM 3545 C CA . LEU B 1 172 ? -19.719 13.352 -6.227 1 96.94 172 LEU B CA 1
ATOM 3546 C C . LEU B 1 172 ? -20.953 14.148 -6.648 1 96.94 172 LEU B C 1
ATOM 3548 O O . LEU B 1 172 ? -21.969 14.133 -5.953 1 96.94 172 LEU B O 1
ATOM 3552 N N . ALA B 1 173 ? -20.844 14.828 -7.805 1 95.56 173 ALA B N 1
ATOM 3553 C CA . ALA B 1 173 ? -21.953 15.625 -8.297 1 95.56 173 ALA B CA 1
ATOM 3554 C C . ALA B 1 173 ? -23.172 14.75 -8.586 1 95.56 173 ALA B C 1
ATOM 3556 O O . ALA B 1 173 ? -24.312 15.219 -8.547 1 95.56 173 ALA B O 1
ATOM 3557 N N . THR B 1 174 ? -23 13.492 -8.836 1 95.31 174 THR B N 1
ATOM 3558 C CA . THR B 1 174 ? -24.109 12.594 -9.172 1 95.31 174 THR B CA 1
ATOM 3559 C C . THR B 1 174 ? -24.297 11.547 -8.078 1 95.31 174 THR B C 1
ATOM 3561 O O . THR B 1 174 ? -24.984 10.539 -8.289 1 95.31 174 THR B O 1
ATOM 3564 N N . ALA B 1 175 ? -23.641 11.711 -6.957 1 96.06 175 ALA B N 1
ATOM 3565 C CA . ALA B 1 175 ? -23.75 10.766 -5.852 1 96.06 175 ALA B CA 1
ATOM 3566 C C . ALA B 1 175 ? -25.078 10.914 -5.113 1 96.06 175 ALA B C 1
ATOM 3568 O O . ALA B 1 175 ? -25.844 11.828 -5.402 1 96.06 175 ALA B O 1
ATOM 3569 N N . SER B 1 176 ? -25.438 9.938 -4.305 1 96.69 176 SER B N 1
ATOM 3570 C CA . SER B 1 176 ? -26.672 9.914 -3.521 1 96.69 176 SER B CA 1
ATOM 3571 C C . SER B 1 176 ? -26.391 9.531 -2.07 1 96.69 176 SER B C 1
ATOM 3573 O O . SER B 1 176 ? -25.297 9.078 -1.739 1 96.69 176 SER B O 1
ATOM 3575 N N . PRO B 1 177 ? -27.359 9.648 -1.198 1 97.75 177 PRO B N 1
ATOM 3576 C CA . PRO B 1 177 ? -27.188 9.312 0.217 1 97.75 177 PRO B CA 1
ATOM 3577 C C . PRO B 1 177 ? -26.938 7.82 0.442 1 97.75 177 PRO B C 1
ATOM 3579 O O . PRO B 1 177 ? -26.547 7.414 1.539 1 97.75 177 PRO B O 1
ATOM 3582 N N . SER B 1 178 ? -27.172 7.023 -0.59 1 98.19 178 SER B N 1
ATOM 3583 C CA . SER B 1 178 ? -26.969 5.582 -0.469 1 98.19 178 SER B CA 1
ATOM 3584 C C . SER B 1 178 ? -25.516 5.199 -0.773 1 98.19 178 SER B C 1
ATOM 3586 O O . SER B 1 178 ? -25.125 4.047 -0.592 1 98.19 178 SER B O 1
ATOM 3588 N N . ASP B 1 179 ? -24.734 6.18 -1.274 1 98.69 179 ASP B N 1
ATOM 3589 C CA . ASP B 1 179 ? -23.328 5.949 -1.54 1 98.69 179 ASP B CA 1
ATOM 3590 C C . ASP B 1 179 ? -22.484 6.156 -0.279 1 98.69 179 ASP B C 1
ATOM 3592 O O . ASP B 1 179 ? -22.984 6.664 0.726 1 98.69 179 ASP B O 1
ATOM 3596 N N . LEU B 1 180 ? -21.297 5.664 -0.271 1 98.88 180 LEU B N 1
ATOM 3597 C CA . LEU B 1 180 ? -20.328 5.82 0.82 1 98.88 180 LEU B CA 1
ATOM 3598 C C . LEU B 1 180 ? -19.031 6.453 0.322 1 98.88 180 LEU B C 1
ATOM 3600 O O . LEU B 1 180 ? -18.453 5.988 -0.66 1 98.88 180 LEU B O 1
ATOM 3604 N N . LEU B 1 181 ? -18.641 7.559 0.903 1 98.94 181 LEU B N 1
ATOM 3605 C CA . LEU B 1 181 ? -17.328 8.133 0.637 1 98.94 181 LEU B CA 1
ATOM 3606 C C . LEU B 1 181 ? -16.297 7.633 1.645 1 98.94 181 LEU B C 1
ATOM 3608 O O . LEU B 1 181 ? -16.5 7.746 2.855 1 98.94 181 LEU B O 1
ATOM 3612 N N . VAL B 1 182 ? -15.266 7.004 1.169 1 98.94 182 VAL B N 1
ATOM 3613 C CA . VAL B 1 182 ? -14.125 6.609 1.991 1 98.94 182 VAL B CA 1
ATOM 3614 C C . VAL B 1 182 ? -12.922 7.488 1.661 1 98.94 182 VAL B C 1
ATOM 3616 O O . VAL B 1 182 ? -12.305 7.336 0.602 1 98.94 182 VAL B O 1
ATOM 3619 N N . ALA B 1 183 ? -12.578 8.375 2.564 1 98.88 183 ALA B N 1
ATOM 3620 C CA . ALA B 1 183 ? -11.508 9.344 2.369 1 98.88 183 ALA B CA 1
ATOM 3621 C C . ALA B 1 183 ? -10.25 8.922 3.125 1 98.88 183 ALA B C 1
ATOM 3623 O O . ALA B 1 183 ? -10.289 8.711 4.34 1 98.88 183 ALA B O 1
ATOM 3624 N N . ILE B 1 184 ? -9.172 8.812 2.416 1 98.31 184 ILE B N 1
ATOM 3625 C CA . ILE B 1 184 ? -7.887 8.445 3.006 1 98.31 184 ILE B CA 1
ATOM 3626 C C . ILE B 1 184 ? -6.934 9.633 2.959 1 98.31 184 ILE B C 1
ATOM 3628 O O . ILE B 1 184 ? -6.648 10.172 1.885 1 98.31 184 ILE B O 1
ATOM 3632 N N . SER B 1 185 ? -6.492 10.078 4.066 1 95.06 185 SER B N 1
ATOM 3633 C CA . SER B 1 185 ? -5.582 11.211 4.199 1 95.06 185 SER B CA 1
ATOM 3634 C C . SER B 1 185 ? -4.809 11.148 5.512 1 95.06 185 SER B C 1
ATOM 3636 O O . SER B 1 185 ? -5.402 11.172 6.594 1 95.06 185 SER B O 1
ATOM 3638 N N . HIS B 1 186 ? -3.535 11.102 5.434 1 91.38 186 HIS B N 1
ATOM 3639 C CA . HIS B 1 186 ? -2.727 10.922 6.633 1 91.38 186 HIS B CA 1
ATOM 3640 C C . HIS B 1 186 ? -2.881 12.094 7.586 1 91.38 186 HIS B C 1
ATOM 3642 O O . HIS B 1 186 ? -3.197 11.906 8.766 1 91.38 186 HIS B O 1
ATOM 3648 N N . THR B 1 187 ? -2.727 13.305 7.094 1 88.12 187 THR B N 1
ATOM 3649 C CA . THR B 1 187 ? -2.791 14.469 7.965 1 88.12 187 THR B CA 1
ATOM 3650 C C . THR B 1 187 ? -4.238 14.867 8.234 1 88.12 187 THR B C 1
ATOM 3652 O O . THR B 1 187 ? -4.527 15.586 9.195 1 88.12 187 THR B O 1
ATOM 3655 N N . GLY B 1 188 ? -5.113 14.516 7.277 1 93.69 188 GLY B N 1
ATOM 3656 C CA . GLY B 1 188 ? -6.5 14.938 7.352 1 93.69 188 GLY B CA 1
ATOM 3657 C C . GLY B 1 188 ? -6.695 16.406 7.02 1 93.69 188 GLY B C 1
ATOM 3658 O O . GLY B 1 188 ? -7.727 17 7.352 1 93.69 188 GLY B O 1
ATOM 3659 N N . GLU B 1 189 ? -5.656 16.938 6.359 1 93.12 189 GLU B N 1
ATOM 3660 C CA . GLU B 1 189 ? -5.703 18.391 6.125 1 93.12 189 GLU B CA 1
ATOM 3661 C C . GLU B 1 189 ? -5.637 18.703 4.637 1 93.12 189 GLU B C 1
ATOM 3663 O O . GLU B 1 189 ? -5.531 19.875 4.25 1 93.12 189 GLU B O 1
ATOM 3668 N N . THR B 1 190 ? -5.652 17.688 3.771 1 95 190 THR B N 1
ATOM 3669 C CA . THR B 1 190 ? -5.637 17.938 2.334 1 95 190 THR B CA 1
ATOM 3670 C C . THR B 1 190 ? -6.902 18.656 1.896 1 95 190 THR B C 1
ATOM 3672 O O . THR B 1 190 ? -8.008 18.109 1.995 1 95 190 THR B O 1
ATOM 3675 N N . ILE B 1 191 ? -6.734 19.828 1.371 1 95.81 191 ILE B N 1
ATOM 3676 C CA . ILE B 1 191 ? -7.824 20.766 1.131 1 95.81 191 ILE B CA 1
ATOM 3677 C C . ILE B 1 191 ? -8.891 20.109 0.255 1 95.81 191 ILE B C 1
ATOM 3679 O O . ILE B 1 191 ? -10.078 20.125 0.593 1 95.81 191 ILE B O 1
ATOM 3683 N N . SER B 1 192 ? -8.492 19.516 -0.873 1 97.44 192 SER B N 1
ATOM 3684 C CA . SER B 1 192 ? -9.453 18.922 -1.798 1 97.44 192 SER B CA 1
ATOM 3685 C C . SER B 1 192 ? -10.219 17.781 -1.14 1 97.44 192 SER B C 1
ATOM 3687 O O . SER B 1 192 ? -11.438 17.656 -1.323 1 97.44 192 SER B O 1
ATOM 3689 N N . VAL B 1 193 ? -9.578 16.984 -0.358 1 98.31 193 VAL B N 1
ATOM 3690 C CA . VAL B 1 193 ? -10.227 15.852 0.301 1 98.31 193 VAL B CA 1
ATOM 3691 C C . VAL B 1 193 ? -11.25 16.359 1.31 1 98.31 193 VAL B C 1
ATOM 3693 O O . VAL B 1 193 ? -12.367 15.836 1.39 1 98.31 193 VAL B O 1
ATOM 3696 N N . VAL B 1 194 ? -10.828 17.375 2.08 1 97.88 194 VAL B N 1
ATOM 3697 C CA . VAL B 1 194 ? -11.727 17.984 3.051 1 97.88 194 VAL B CA 1
ATOM 3698 C C . VAL B 1 194 ? -12.953 18.562 2.334 1 97.88 194 VAL B C 1
ATOM 3700 O O . VAL B 1 194 ? -14.086 18.344 2.768 1 97.88 194 VAL B O 1
ATOM 3703 N N . ASN B 1 195 ? -12.695 19.219 1.239 1 98 195 ASN B N 1
ATOM 3704 C CA . ASN B 1 195 ? -13.789 19.812 0.476 1 98 195 ASN B CA 1
ATOM 3705 C C . ASN B 1 195 ? -14.742 18.734 -0.051 1 98 195 ASN B C 1
ATOM 3707 O O . ASN B 1 195 ? -15.961 18.938 -0.062 1 98 195 ASN B O 1
ATOM 3711 N N . PHE B 1 196 ? -14.211 17.625 -0.518 1 98.56 196 PHE B N 1
ATOM 3712 C CA . PHE B 1 196 ? -15.047 16.547 -1.006 1 98.56 196 PHE B CA 1
ATOM 3713 C C . PHE B 1 196 ? -15.867 15.938 0.128 1 98.56 196 PHE B C 1
ATOM 3715 O O . PHE B 1 196 ? -17.031 15.586 -0.061 1 98.56 196 PHE B O 1
ATOM 3722 N N . ALA B 1 197 ? -15.273 15.797 1.293 1 98.56 197 ALA B N 1
ATOM 3723 C CA . ALA B 1 197 ? -16 15.289 2.455 1 98.56 197 ALA B CA 1
ATOM 3724 C C . ALA B 1 197 ? -17.125 16.25 2.85 1 98.56 197 ALA B C 1
ATOM 3726 O O . ALA B 1 197 ? -18.234 15.805 3.195 1 98.56 197 ALA B O 1
ATOM 3727 N N . LYS B 1 198 ? -16.828 17.531 2.834 1 97.88 198 LYS B N 1
ATOM 3728 C CA . LYS B 1 198 ? -17.844 18.531 3.119 1 97.88 198 LYS B CA 1
ATOM 3729 C C . LYS B 1 198 ? -19.016 18.406 2.164 1 97.88 198 LYS B C 1
ATOM 3731 O O . LYS B 1 198 ? -20.172 18.438 2.594 1 97.88 198 LYS B O 1
ATOM 3736 N N . LYS B 1 199 ? -18.688 18.297 0.921 1 97.5 199 LYS B N 1
ATOM 3737 C CA . LYS B 1 199 ? -19.719 18.141 -0.094 1 97.5 199 LYS B CA 1
ATOM 3738 C C . LYS B 1 199 ? -20.547 16.891 0.159 1 97.5 199 LYS B C 1
ATOM 3740 O O . LYS B 1 199 ? -21.766 16.906 0.022 1 97.5 199 LYS B O 1
ATOM 3745 N N . ALA B 1 200 ? -19.922 15.789 0.47 1 98.25 200 ALA B N 1
ATOM 3746 C CA . ALA B 1 200 ? -20.625 14.539 0.774 1 98.25 200 ALA B CA 1
ATOM 3747 C C . ALA B 1 200 ? -21.609 14.727 1.926 1 98.25 200 ALA B C 1
ATOM 3749 O O . ALA B 1 200 ? -22.75 14.25 1.867 1 98.25 200 ALA B O 1
ATOM 3750 N N . LYS B 1 201 ? -21.203 15.43 2.928 1 96.88 201 LYS B N 1
ATOM 3751 C CA . LYS B 1 201 ? -22.062 15.68 4.086 1 96.88 201 LYS B CA 1
ATOM 3752 C C . LYS B 1 201 ? -23.281 16.5 3.695 1 96.88 201 LYS B C 1
ATOM 3754 O O . LYS B 1 201 ? -24.391 16.25 4.176 1 96.88 201 LYS B O 1
ATOM 3759 N N . GLU B 1 202 ? -23 17.438 2.859 1 95.75 202 GLU B N 1
ATOM 3760 C CA . GLU B 1 202 ? -24.109 18.266 2.371 1 95.75 202 GLU B CA 1
ATOM 3761 C C . GLU B 1 202 ? -25.156 17.406 1.655 1 95.75 202 GLU B C 1
ATOM 3763 O O . GLU B 1 202 ? -26.344 17.719 1.689 1 95.75 202 GLU B O 1
ATOM 3768 N N . MET B 1 203 ? -24.734 16.359 1.096 1 95.69 203 MET B N 1
ATOM 3769 C CA . MET B 1 203 ? -25.609 15.469 0.352 1 95.69 203 MET B CA 1
ATOM 3770 C C . MET B 1 203 ? -26.125 14.336 1.244 1 95.69 203 MET B C 1
ATOM 3772 O O . MET B 1 203 ? -26.766 13.406 0.765 1 95.69 203 MET B O 1
ATOM 3776 N N . LYS B 1 204 ? -25.734 14.344 2.5 1 97.38 204 LYS B N 1
ATOM 3777 C CA . LYS B 1 204 ? -26.125 13.352 3.498 1 97.38 204 LYS B CA 1
ATOM 3778 C C . LYS B 1 204 ? -25.531 11.984 3.178 1 97.38 204 LYS B C 1
ATOM 3780 O O . LYS B 1 204 ? -26.109 10.945 3.518 1 97.38 204 LYS B O 1
ATOM 3785 N N . MET B 1 205 ? -24.484 11.984 2.412 1 98.12 205 MET B N 1
ATOM 3786 C CA . MET B 1 205 ? -23.703 10.773 2.143 1 98.12 205 MET B CA 1
ATOM 3787 C C . MET B 1 205 ? -22.781 10.445 3.314 1 98.12 205 MET B C 1
ATOM 3789 O O . MET B 1 205 ? -22.062 11.32 3.807 1 98.12 205 MET B O 1
ATOM 3793 N N . PRO B 1 206 ? -22.812 9.188 3.809 1 98.75 206 PRO B N 1
ATOM 3794 C CA . PRO B 1 206 ? -21.891 8.859 4.898 1 98.75 206 PRO B CA 1
ATOM 3795 C C . PRO B 1 206 ? -20.422 8.945 4.48 1 98.75 206 PRO B C 1
ATOM 3797 O O . PRO B 1 206 ? -20.078 8.594 3.348 1 98.75 206 PRO B O 1
ATOM 3800 N N . VAL B 1 207 ? -19.625 9.398 5.406 1 98.88 207 VAL B N 1
ATOM 3801 C CA . VAL B 1 207 ? -18.188 9.555 5.172 1 98.88 207 VAL B CA 1
ATOM 3802 C C . VAL B 1 207 ? -17.406 8.758 6.207 1 98.88 207 VAL B C 1
ATOM 3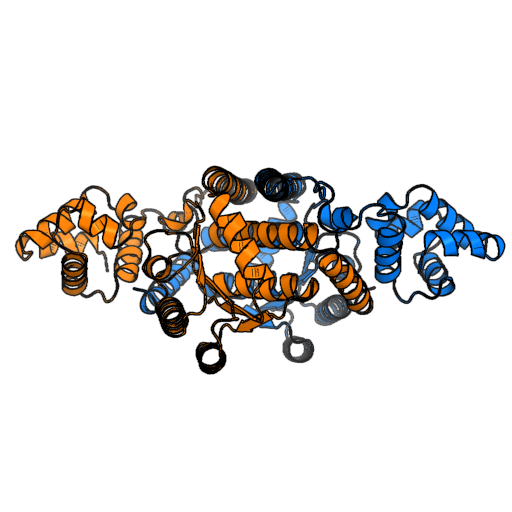804 O O . VAL B 1 207 ? -17.594 8.938 7.414 1 98.88 207 VAL B O 1
ATOM 3807 N N . VAL B 1 208 ? -16.578 7.824 5.734 1 98.88 208 VAL B N 1
ATOM 3808 C CA . VAL B 1 208 ? -15.57 7.156 6.555 1 98.88 208 VAL B CA 1
ATOM 3809 C C . VAL B 1 208 ? -14.188 7.707 6.227 1 98.88 208 VAL B C 1
ATOM 3811 O O . VAL B 1 208 ? -13.797 7.758 5.059 1 98.88 208 VAL B O 1
ATOM 3814 N N . THR B 1 209 ? -13.508 8.117 7.227 1 98.62 209 THR B N 1
ATOM 3815 C CA . THR B 1 209 ? -12.172 8.664 7.039 1 98.62 209 THR B CA 1
ATOM 3816 C C . THR B 1 209 ? -11.125 7.785 7.723 1 98.62 209 THR B C 1
ATOM 3818 O O . THR B 1 209 ? -11.32 7.352 8.859 1 98.62 209 THR B O 1
ATOM 3821 N N . ILE B 1 210 ? -10.094 7.496 7.016 1 98.12 210 ILE B N 1
ATOM 3822 C CA . ILE B 1 210 ? -8.883 6.902 7.586 1 98.12 210 ILE B CA 1
ATOM 3823 C C . ILE B 1 210 ? -7.766 7.938 7.625 1 98.12 210 ILE B C 1
ATOM 3825 O O . ILE B 1 210 ? -7.324 8.422 6.582 1 98.12 210 ILE B O 1
ATOM 3829 N N . THR B 1 211 ? -7.344 8.312 8.836 1 95.06 211 THR B N 1
ATOM 3830 C CA . THR B 1 211 ? -6.418 9.422 8.992 1 95.06 211 THR B CA 1
ATOM 3831 C C . THR B 1 211 ? -5.48 9.188 10.18 1 95.06 211 THR B C 1
ATOM 3833 O O . THR B 1 211 ? -5.703 8.281 10.977 1 95.06 211 THR B O 1
ATOM 3836 N N . GLY B 1 212 ? -4.383 9.922 10.133 1 90.81 212 GLY B N 1
ATOM 3837 C CA . GLY B 1 212 ? -3.463 9.859 11.258 1 90.81 212 GLY B CA 1
ATOM 3838 C C . GLY B 1 212 ? -3.814 10.82 12.367 1 90.81 212 GLY B C 1
ATOM 3839 O O . GLY B 1 212 ? -3.217 10.781 13.445 1 90.81 212 GLY B O 1
ATOM 3840 N N . ASN B 1 213 ? -4.836 11.68 12.172 1 88.38 213 ASN B N 1
ATOM 3841 C CA . ASN B 1 213 ? -5.191 12.711 13.141 1 88.38 213 ASN B CA 1
ATOM 3842 C C . ASN B 1 213 ? -6.703 12.797 13.336 1 88.38 213 ASN B C 1
ATOM 3844 O O . ASN B 1 213 ? -7.406 13.375 12.508 1 88.38 213 ASN B O 1
ATOM 3848 N N . ARG B 1 214 ? -7.172 12.359 14.453 1 90.88 214 ARG B N 1
ATOM 3849 C CA . ARG B 1 214 ? -8.602 12.32 14.758 1 90.88 214 ARG B CA 1
ATOM 3850 C C . ARG B 1 214 ? -9.164 13.727 14.93 1 90.88 214 ARG B C 1
ATOM 3852 O O . ARG B 1 214 ? -10.383 13.922 14.891 1 90.88 214 ARG B O 1
ATOM 3859 N N . LYS B 1 215 ? -8.305 14.672 15.141 1 88.81 215 LYS B N 1
ATOM 3860 C CA . LYS B 1 215 ? -8.75 16.047 15.359 1 88.81 215 LYS B CA 1
ATOM 3861 C C . LYS B 1 215 ? -8.562 16.891 14.109 1 88.81 215 LYS B C 1
ATOM 3863 O O . LYS B 1 215 ? -8.672 18.125 14.164 1 88.81 215 LYS B O 1
ATOM 3868 N N . SER B 1 216 ? -8.289 16.25 13.047 1 90.94 216 SER B N 1
ATOM 3869 C CA . SER B 1 216 ? -8.039 16.969 11.797 1 90.94 216 SER B CA 1
ATOM 3870 C C . SER B 1 216 ? -9.32 17.594 11.258 1 90.94 216 SER B C 1
ATOM 3872 O O . SER B 1 216 ? -10.422 17.281 11.719 1 90.94 216 SER B O 1
ATOM 3874 N N . THR B 1 217 ? -9.156 18.484 10.289 1 93.5 217 THR B N 1
ATOM 3875 C CA . THR B 1 217 ? -10.289 19.109 9.625 1 93.5 217 THR B CA 1
ATOM 3876 C C . THR B 1 217 ? -11.156 18.047 8.93 1 93.5 217 THR B C 1
ATOM 3878 O O . THR B 1 217 ? -12.391 18.094 9.023 1 93.5 217 THR B O 1
ATOM 3881 N N . LEU B 1 218 ? -10.555 17.109 8.289 1 96.81 218 LEU B N 1
ATOM 3882 C CA . LEU B 1 218 ? -11.273 16.047 7.59 1 96.81 218 LEU B CA 1
ATOM 3883 C C . LEU B 1 218 ? -12.133 15.242 8.555 1 96.81 218 LEU B C 1
ATOM 3885 O O . LEU B 1 218 ? -13.266 14.875 8.227 1 96.81 218 LEU B O 1
ATOM 3889 N N . ALA B 1 219 ? -11.586 15 9.727 1 96.19 219 ALA B N 1
ATOM 3890 C CA . ALA B 1 219 ? -12.281 14.203 10.734 1 96.19 219 ALA B CA 1
ATOM 3891 C C . ALA B 1 219 ? -13.586 14.875 11.148 1 96.19 219 ALA B C 1
ATOM 3893 O O . ALA B 1 219 ? -14.57 14.203 11.453 1 96.19 219 ALA B O 1
ATOM 3894 N N . LYS B 1 220 ? -13.586 16.188 11.133 1 95.06 220 LYS B N 1
ATOM 3895 C CA . LYS B 1 220 ? -14.766 16.953 11.547 1 95.06 220 LYS B CA 1
ATOM 3896 C C . LYS B 1 220 ? -15.93 16.719 10.586 1 95.06 220 LYS B C 1
ATOM 3898 O O . LYS B 1 220 ? -17.094 16.891 10.961 1 95.06 220 LYS B O 1
ATOM 3903 N N . TYR B 1 221 ? -15.664 16.297 9.414 1 97.69 221 TYR B N 1
ATOM 3904 C CA . TYR B 1 221 ? -16.703 16.094 8.406 1 97.69 221 TYR B CA 1
ATOM 3905 C C . TYR B 1 221 ? -16.922 14.602 8.148 1 97.69 221 TYR B C 1
ATOM 3907 O O . TYR B 1 221 ? -17.422 14.219 7.082 1 97.69 221 TYR B O 1
ATOM 3915 N N . SER B 1 222 ? -16.562 13.727 9.047 1 98.38 222 SER B N 1
ATOM 3916 C CA . SER B 1 222 ? -16.656 12.281 8.859 1 98.38 222 SER B CA 1
ATOM 3917 C C . SER B 1 222 ? -17.641 11.648 9.844 1 98.38 222 SER B C 1
ATOM 3919 O O . SER B 1 222 ? -17.75 12.102 10.992 1 98.38 222 SER B O 1
ATOM 3921 N N . ASP B 1 223 ? -18.344 10.656 9.453 1 98.5 223 ASP B N 1
ATOM 3922 C CA . ASP B 1 223 ? -19.234 9.906 10.328 1 98.5 223 ASP B CA 1
ATOM 3923 C C . ASP B 1 223 ? -18.453 8.898 11.172 1 98.5 223 ASP B C 1
ATOM 3925 O O . ASP B 1 223 ? -18.828 8.625 12.32 1 98.5 223 ASP B O 1
ATOM 3929 N N . VAL B 1 224 ? -17.484 8.273 10.617 1 98.62 224 VAL B N 1
ATOM 3930 C CA . VAL B 1 224 ? -16.562 7.371 11.32 1 98.62 224 VAL B CA 1
ATOM 3931 C C . VAL B 1 224 ? -15.125 7.75 11.008 1 98.62 224 VAL B C 1
ATOM 3933 O O . VAL B 1 224 ? -14.789 8.047 9.852 1 98.62 224 VAL B O 1
ATOM 3936 N N . VAL B 1 225 ? -14.336 7.859 12.008 1 97.94 225 VAL B N 1
ATOM 3937 C CA . VAL B 1 225 ? -12.914 8.117 11.859 1 97.94 225 VAL B CA 1
ATOM 3938 C C . VAL B 1 225 ? -12.117 6.898 12.32 1 97.94 225 VAL B C 1
ATOM 3940 O O . VAL B 1 225 ? -12.234 6.473 13.469 1 97.94 225 VAL B O 1
ATOM 3943 N N . LEU B 1 226 ? -11.445 6.289 11.414 1 98 226 LEU B N 1
ATOM 3944 C CA . LEU B 1 226 ? -10.461 5.262 11.727 1 98 226 LEU B CA 1
ATOM 3945 C C . LEU B 1 226 ? -9.055 5.852 11.781 1 98 226 LEU B C 1
ATOM 3947 O O . LEU B 1 226 ? -8.453 6.125 10.742 1 98 226 LEU B O 1
ATOM 3951 N N . ALA B 1 227 ? -8.547 5.996 12.961 1 93.69 227 ALA B N 1
ATOM 3952 C CA . ALA B 1 227 ? -7.289 6.707 13.156 1 93.69 227 ALA B CA 1
ATOM 3953 C C . ALA B 1 227 ? -6.117 5.73 13.25 1 93.69 227 ALA B C 1
ATOM 3955 O O . ALA B 1 227 ? -6.188 4.73 13.969 1 93.69 227 ALA B O 1
ATOM 3956 N N . THR B 1 228 ? -5.125 5.973 12.445 1 92.38 228 THR B N 1
ATOM 3957 C CA . THR B 1 228 ? -3.854 5.281 12.625 1 92.38 228 THR B CA 1
ATOM 3958 C C . THR B 1 228 ? -3.045 5.918 13.75 1 92.38 228 THR B C 1
ATOM 3960 O O . THR B 1 228 ? -3.285 7.066 14.125 1 92.38 228 THR B O 1
ATOM 3963 N N . ASN B 1 229 ? -2.227 5.152 14.344 1 83.94 229 ASN B N 1
ATOM 3964 C CA . ASN B 1 229 ? -1.316 5.645 15.375 1 83.94 229 ASN B CA 1
ATOM 3965 C C . ASN B 1 229 ? 0.143 5.438 14.977 1 83.94 229 ASN B C 1
ATOM 3967 O O . ASN B 1 229 ? 0.779 4.477 15.414 1 83.94 229 ASN B O 1
ATOM 3971 N N . THR B 1 230 ? 0.575 6.305 14.148 1 76.38 230 THR B N 1
ATOM 3972 C CA . THR B 1 230 ? 1.948 6.203 13.664 1 76.38 230 THR B CA 1
ATOM 3973 C C . THR B 1 230 ? 2.779 7.391 14.141 1 76.38 230 THR B C 1
ATOM 3975 O O . THR B 1 230 ? 2.254 8.492 14.32 1 76.38 230 THR B O 1
ATOM 3978 N N . LYS B 1 231 ? 3.926 7.059 14.594 1 62.19 231 LYS B N 1
ATOM 3979 C CA . LYS B 1 231 ? 4.84 8.125 14.992 1 62.19 231 LYS B CA 1
ATOM 3980 C C . LYS B 1 231 ? 5.145 9.055 13.828 1 62.19 231 LYS B C 1
ATOM 3982 O O . LYS B 1 231 ? 5.496 10.219 14.023 1 62.19 231 LYS B O 1
ATOM 3987 N N . GLU B 1 232 ? 5.145 8.414 12.562 1 55.5 232 GLU B N 1
ATOM 3988 C CA . GLU B 1 232 ? 5.391 9.219 11.367 1 55.5 232 GLU B CA 1
ATOM 3989 C C . GLU B 1 232 ? 4.516 10.469 11.352 1 55.5 232 GLU B C 1
ATOM 3991 O O . GLU B 1 232 ? 4.895 11.492 10.781 1 55.5 232 GLU B O 1
ATOM 3996 N N . THR B 1 233 ? 3.213 10.297 11.75 1 45.53 233 THR B N 1
ATOM 3997 C CA . THR B 1 233 ? 2.375 11.484 11.688 1 45.53 233 THR B CA 1
ATOM 3998 C C . THR B 1 233 ? 3.129 12.703 12.203 1 45.53 233 THR B C 1
ATOM 4000 O O . THR B 1 233 ? 2.891 13.828 11.75 1 45.53 233 THR B O 1
ATOM 4003 N N . LYS B 1 234 ? 3.979 12.453 13.164 1 41.91 234 LYS B N 1
ATOM 4004 C CA . LYS B 1 234 ? 4.41 13.625 13.922 1 41.91 234 LYS B CA 1
ATOM 4005 C C . LYS B 1 234 ? 5.457 14.422 13.156 1 41.91 234 LYS B C 1
ATOM 4007 O O . LYS B 1 234 ? 5.387 15.648 13.094 1 41.91 234 LYS B O 1
ATOM 4012 N N . ILE B 1 235 ? 6.48 13.914 12.797 1 42.38 235 ILE B N 1
ATOM 4013 C CA . ILE B 1 235 ? 7.539 14.766 12.273 1 42.38 235 ILE B CA 1
ATOM 4014 C C . ILE B 1 235 ? 7.672 14.547 10.766 1 42.38 235 ILE B C 1
ATOM 4016 O O . ILE B 1 235 ? 8.031 15.469 10.023 1 42.38 235 ILE B O 1
ATOM 4020 N N . ARG B 1 236 ? 7.426 13.156 10.305 1 47.75 236 ARG B N 1
ATOM 4021 C CA . ARG B 1 236 ? 7.969 12.664 9.047 1 47.75 236 ARG B CA 1
ATOM 4022 C C . ARG B 1 236 ? 6.859 12.453 8.016 1 47.75 236 ARG B C 1
ATOM 4024 O O . ARG B 1 236 ? 6.047 11.539 8.156 1 47.75 236 ARG B O 1
ATOM 4031 N N . THR B 1 237 ? 6.5 13.641 7.289 1 50.5 237 THR B N 1
ATOM 4032 C CA . THR B 1 237 ? 5.383 13.766 6.359 1 50.5 237 THR B CA 1
ATOM 4033 C C . THR B 1 237 ? 5.477 12.727 5.25 1 50.5 237 THR B C 1
ATOM 4035 O O . THR B 1 237 ? 4.719 12.773 4.281 1 50.5 237 THR B O 1
ATOM 4038 N N . ASP B 1 238 ? 6.52 11.781 5.254 1 60.34 238 ASP B N 1
ATOM 4039 C CA . ASP B 1 238 ? 6.594 10.977 4.035 1 60.34 238 ASP B CA 1
ATOM 4040 C C . ASP B 1 238 ? 5.688 9.75 4.121 1 60.34 238 ASP B C 1
ATOM 4042 O O . ASP B 1 238 ? 5.812 8.82 3.326 1 60.34 238 ASP B O 1
ATOM 4046 N N . ALA B 1 239 ? 4.613 9.891 4.551 1 68.75 239 ALA B N 1
ATOM 4047 C CA . ALA B 1 239 ? 3.631 8.82 4.711 1 68.75 239 ALA B CA 1
ATOM 4048 C C . ALA B 1 239 ? 4.242 7.457 4.387 1 68.75 239 ALA B C 1
ATOM 4050 O O . ALA B 1 239 ? 4.008 6.902 3.311 1 68.75 239 ALA B O 1
ATOM 4051 N N . MET B 1 240 ? 5.082 6.875 5.188 1 83.75 240 MET B N 1
ATOM 4052 C CA . MET B 1 240 ? 5.625 5.539 4.961 1 83.75 240 MET B CA 1
ATOM 4053 C C . MET B 1 240 ? 4.867 4.496 5.773 1 83.75 240 MET B C 1
ATOM 4055 O O . MET B 1 240 ? 4.035 3.766 5.23 1 83.75 240 MET B O 1
ATOM 4059 N N . THR B 1 241 ? 4.961 4.676 7.02 1 90.38 241 THR B N 1
ATOM 4060 C CA . THR B 1 241 ? 4.312 3.668 7.848 1 90.38 241 THR B CA 1
ATOM 4061 C C . THR B 1 241 ? 2.803 3.885 7.879 1 90.38 241 THR B C 1
ATOM 4063 O O . THR B 1 241 ? 2.033 2.924 7.953 1 90.38 241 THR B O 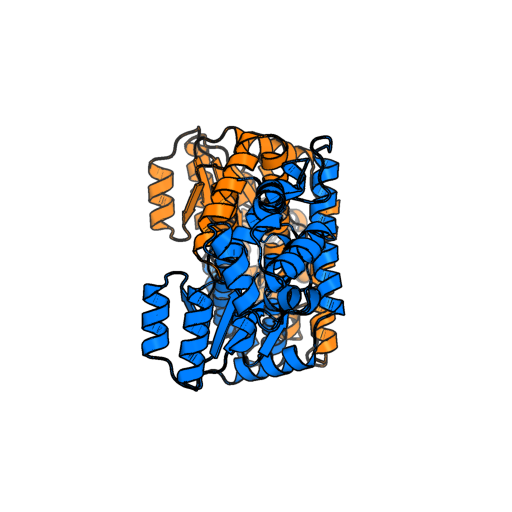1
ATOM 4066 N N . SER B 1 242 ? 2.418 5.137 7.699 1 91.12 242 SER B N 1
ATOM 4067 C CA . SER B 1 242 ? 0.999 5.469 7.789 1 91.12 242 SER B CA 1
ATOM 4068 C C . SER B 1 242 ? 0.186 4.711 6.746 1 91.12 242 SER B C 1
ATOM 4070 O O . SER B 1 242 ? -0.816 4.074 7.074 1 91.12 242 SER B O 1
ATOM 4072 N N . ARG B 1 243 ? 0.653 4.777 5.477 1 93.94 243 ARG B N 1
ATOM 4073 C CA . ARG B 1 243 ? -0.121 4.156 4.406 1 93.94 243 ARG B CA 1
ATOM 4074 C C . ARG B 1 243 ? -0.164 2.641 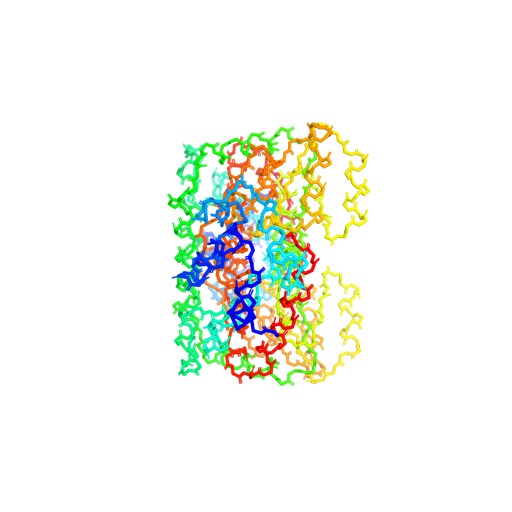4.57 1 93.94 243 ARG B C 1
ATOM 4076 O O . ARG B 1 243 ? -1.141 1.997 4.18 1 93.94 243 ARG B O 1
ATOM 4083 N N . ILE B 1 244 ? 0.872 2.039 5.199 1 95.94 244 ILE B N 1
ATOM 4084 C CA . ILE B 1 244 ? 0.883 0.605 5.473 1 95.94 244 ILE B CA 1
ATOM 4085 C C . ILE B 1 244 ? -0.209 0.264 6.484 1 95.94 244 ILE B C 1
ATOM 4087 O O . ILE B 1 244 ? -0.985 -0.672 6.277 1 95.94 244 ILE B O 1
ATOM 4091 N N . VAL B 1 245 ? -0.271 1.033 7.52 1 96.31 245 VAL B N 1
ATOM 4092 C CA . VAL B 1 245 ? -1.263 0.792 8.562 1 96.31 245 VAL B CA 1
ATOM 4093 C C . VAL B 1 245 ? -2.666 1.002 8 1 96.31 245 VAL B C 1
ATOM 4095 O O . VAL B 1 245 ? -3.598 0.271 8.344 1 96.31 245 VAL B O 1
ATOM 4098 N N . GLN B 1 246 ? -2.82 2.031 7.191 1 97.5 246 GLN B N 1
ATOM 4099 C CA . GLN B 1 246 ? -4.102 2.277 6.535 1 97.5 246 GLN B CA 1
ATOM 4100 C C . GLN B 1 246 ? -4.539 1.069 5.715 1 97.5 246 GLN B C 1
ATOM 4102 O O . GLN B 1 246 ? -5.711 0.693 5.73 1 97.5 246 GLN B O 1
ATOM 4107 N N . LEU B 1 247 ? -3.625 0.446 5.004 1 97.69 247 LEU B N 1
ATOM 4108 C CA . LEU B 1 247 ? -3.91 -0.758 4.234 1 97.69 247 LEU B CA 1
ATOM 4109 C C . LEU B 1 247 ? -4.367 -1.893 5.145 1 97.69 247 LEU B C 1
ATOM 4111 O O . LEU B 1 247 ? -5.289 -2.637 4.805 1 97.69 247 LEU B O 1
ATOM 4115 N N . VAL B 1 248 ? -3.75 -2.037 6.297 1 96.88 248 VAL B N 1
ATOM 4116 C CA . VAL B 1 248 ? -4.102 -3.104 7.23 1 96.88 248 VAL B CA 1
ATOM 4117 C C . VAL B 1 248 ? -5.523 -2.891 7.746 1 96.88 248 VAL B C 1
ATOM 4119 O O . VAL B 1 248 ? -6.289 -3.846 7.887 1 96.88 248 VAL B O 1
ATOM 4122 N N . ILE B 1 249 ? -5.863 -1.671 8.039 1 98.06 249 ILE B N 1
ATOM 4123 C CA . ILE B 1 249 ? -7.211 -1.339 8.484 1 98.06 249 ILE B CA 1
ATOM 4124 C C . ILE B 1 249 ? -8.219 -1.732 7.406 1 98.06 249 ILE B C 1
ATOM 4126 O O . ILE B 1 249 ? -9.234 -2.367 7.703 1 98.06 249 ILE B O 1
ATOM 4130 N N . LEU B 1 250 ? -7.938 -1.378 6.191 1 98.12 250 LEU B N 1
ATOM 4131 C CA . LEU B 1 250 ? -8.836 -1.693 5.086 1 98.12 250 LEU B CA 1
ATOM 4132 C C . LEU B 1 250 ? -8.914 -3.199 4.863 1 98.12 250 LEU B C 1
ATOM 4134 O O . LEU B 1 250 ? -9.977 -3.729 4.527 1 98.12 250 LEU B O 1
ATOM 4138 N N . ASP B 1 251 ? -7.758 -3.926 5.035 1 95.81 251 ASP B N 1
ATOM 4139 C CA . ASP B 1 251 ? -7.77 -5.383 4.961 1 95.81 251 ASP B CA 1
ATOM 4140 C C . ASP B 1 251 ? -8.695 -5.98 6.02 1 95.81 251 ASP B C 1
ATOM 4142 O O . ASP B 1 251 ? -9.328 -7.012 5.785 1 95.81 251 ASP B O 1
ATOM 4146 N N . THR B 1 252 ? -8.695 -5.379 7.172 1 96 252 THR B N 1
ATOM 4147 C CA . THR B 1 252 ? -9.562 -5.82 8.25 1 96 252 THR B CA 1
ATOM 4148 C C . THR B 1 252 ? -11.031 -5.684 7.855 1 96 252 THR B C 1
ATOM 4150 O O . THR B 1 252 ? -11.812 -6.629 8 1 96 252 THR B O 1
ATOM 4153 N N . ILE B 1 253 ? -11.422 -4.504 7.336 1 97.38 253 ILE B N 1
ATOM 4154 C CA . ILE B 1 253 ? -12.789 -4.262 6.906 1 97.38 253 ILE B CA 1
ATOM 4155 C C . ILE B 1 253 ? -13.164 -5.238 5.793 1 97.38 253 ILE B C 1
ATOM 4157 O O . ILE B 1 253 ? -14.25 -5.824 5.812 1 97.38 253 ILE B O 1
ATOM 4161 N N . TYR B 1 254 ? -12.258 -5.426 4.871 1 95.94 254 TYR B N 1
ATOM 4162 C CA . TYR B 1 254 ? -12.422 -6.344 3.75 1 95.94 254 TYR B CA 1
ATOM 4163 C C . TYR B 1 254 ? -12.711 -7.758 4.242 1 95.94 254 TYR B C 1
ATOM 4165 O O . TYR B 1 254 ? -13.656 -8.406 3.777 1 95.94 254 TYR B O 1
ATOM 4173 N N . THR B 1 255 ? -11.914 -8.211 5.164 1 92.81 255 THR B N 1
ATOM 4174 C CA . THR B 1 255 ? -12.016 -9.57 5.684 1 92.81 255 THR B CA 1
ATOM 4175 C C . THR B 1 255 ? -13.328 -9.75 6.453 1 92.81 255 THR B C 1
ATOM 4177 O O . THR B 1 255 ? -13.969 -10.797 6.344 1 92.81 255 THR B O 1
ATOM 4180 N N . LEU B 1 256 ? -13.703 -8.773 7.238 1 94.38 256 LEU B N 1
ATOM 4181 C CA . LEU B 1 256 ? -14.953 -8.836 7.988 1 94.38 256 LEU B CA 1
ATOM 4182 C C . LEU B 1 256 ? -16.141 -8.922 7.047 1 94.38 256 LEU B C 1
ATOM 4184 O O . LEU B 1 256 ? -17.078 -9.703 7.285 1 94.38 256 LEU B O 1
ATOM 4188 N N . LEU B 1 257 ? -16.156 -8.141 5.938 1 94.31 257 LEU B N 1
ATOM 4189 C CA . LEU B 1 257 ? -17.234 -8.188 4.953 1 94.31 257 LEU B CA 1
ATOM 4190 C C . LEU B 1 257 ? -17.312 -9.562 4.293 1 94.31 257 LEU B C 1
ATOM 4192 O O . LEU B 1 257 ? -18.391 -10.125 4.133 1 94.31 257 LEU B O 1
ATOM 4196 N N . ALA B 1 258 ? -16.141 -10.062 3.926 1 89.69 258 ALA B N 1
ATOM 4197 C CA . ALA B 1 258 ? -16.078 -11.367 3.271 1 89.69 258 ALA B CA 1
ATOM 4198 C C . ALA B 1 258 ? -16.562 -12.477 4.207 1 89.69 258 ALA B C 1
ATOM 4200 O O . ALA B 1 258 ? -17.25 -13.406 3.773 1 89.69 258 ALA B O 1
ATOM 4201 N N . ALA B 1 259 ? -16.203 -12.359 5.484 1 87.56 259 ALA B N 1
ATOM 4202 C CA . ALA B 1 259 ? -16.547 -13.375 6.473 1 87.56 259 ALA B CA 1
ATOM 4203 C C . ALA B 1 259 ? -18.047 -13.375 6.746 1 87.56 259 ALA B C 1
ATOM 4205 O O . ALA B 1 259 ? -18.625 -14.414 7.07 1 87.56 259 ALA B O 1
ATOM 4206 N N . ARG B 1 260 ? -18.641 -12.289 6.523 1 89.12 260 ARG B N 1
ATOM 4207 C CA . ARG B 1 260 ? -20.031 -12.141 6.949 1 89.12 260 ARG B CA 1
ATOM 4208 C C . ARG B 1 260 ? -20.984 -12.266 5.766 1 89.12 260 ARG B C 1
ATOM 4210 O O . ARG B 1 260 ? -22.203 -12.258 5.941 1 89.12 260 ARG B O 1
ATOM 4217 N N . ASP B 1 261 ? -20.5 -12.375 4.57 1 88.88 261 ASP B N 1
ATOM 4218 C CA . ASP B 1 261 ? -21.328 -12.445 3.375 1 88.88 261 ASP B CA 1
ATOM 4219 C C . ASP B 1 261 ? -20.875 -13.578 2.453 1 88.88 261 ASP B C 1
ATOM 4221 O O . ASP B 1 261 ? -19.938 -13.406 1.675 1 88.88 261 ASP B O 1
ATOM 4225 N N . PRO B 1 262 ? -21.625 -14.656 2.428 1 85.62 262 PRO B N 1
ATOM 4226 C CA . PRO B 1 262 ? -21.266 -15.773 1.553 1 85.62 262 PRO B CA 1
ATOM 4227 C C . PRO B 1 262 ? -21.141 -15.359 0.088 1 85.62 262 PRO B C 1
ATOM 4229 O O . PRO B 1 262 ? -20.344 -15.938 -0.655 1 85.62 262 PRO B O 1
ATOM 4232 N N . ARG B 1 263 ? -21.922 -14.453 -0.29 1 92.06 263 ARG B N 1
ATOM 4233 C CA . ARG B 1 263 ? -21.844 -13.977 -1.669 1 92.06 263 ARG B CA 1
ATOM 4234 C C . ARG B 1 263 ? -20.484 -13.352 -1.952 1 92.06 263 ARG B C 1
ATOM 4236 O O . ARG B 1 263 ? -20 -13.375 -3.088 1 92.06 263 ARG B O 1
ATOM 4243 N N . ALA B 1 264 ? -19.891 -12.734 -0.968 1 90.12 264 ALA B N 1
ATOM 4244 C CA . ALA B 1 264 ? -18.562 -12.141 -1.111 1 90.12 264 ALA B CA 1
ATOM 4245 C C . ALA B 1 264 ? -17.516 -13.195 -1.452 1 90.12 264 ALA B C 1
ATOM 4247 O O . ALA B 1 264 ? -16.672 -12.984 -2.32 1 90.12 264 ALA B O 1
ATOM 4248 N N . ILE B 1 265 ? -17.609 -14.281 -0.855 1 84.38 265 ILE B N 1
ATOM 4249 C CA . ILE B 1 265 ? -16.656 -15.367 -1.074 1 84.38 265 ILE B CA 1
ATOM 4250 C C . ILE B 1 265 ? -16.844 -15.938 -2.479 1 84.38 265 ILE B C 1
ATOM 4252 O O . ILE B 1 265 ? -15.859 -16.266 -3.158 1 84.38 265 ILE B O 1
ATOM 4256 N N . GLU B 1 266 ? -18.062 -16.094 -2.832 1 88.12 266 GLU B N 1
ATOM 4257 C CA . GLU B 1 266 ? -18.359 -16.562 -4.184 1 88.12 266 GLU B CA 1
ATOM 4258 C C . GLU B 1 266 ? -17.766 -15.617 -5.23 1 88.12 266 GLU B C 1
ATOM 4260 O O . GLU B 1 266 ? -17.156 -16.062 -6.203 1 88.12 266 GLU B O 1
ATOM 4265 N N . ASN B 1 267 ? -18.031 -14.375 -5.012 1 91.94 267 ASN B N 1
ATOM 4266 C CA . ASN B 1 267 ? -17.5 -13.375 -5.934 1 91.94 267 ASN B CA 1
ATOM 4267 C C . ASN B 1 267 ? -15.969 -13.391 -5.969 1 91.94 267 ASN B C 1
ATOM 4269 O O . ASN B 1 267 ? -15.367 -13.234 -7.031 1 91.94 267 ASN B O 1
ATOM 4273 N N . LEU B 1 268 ? -15.391 -13.539 -4.84 1 88.94 268 LEU B N 1
ATOM 4274 C CA . LEU B 1 268 ? -13.938 -13.609 -4.754 1 88.94 268 LEU B CA 1
ATOM 4275 C C . LEU B 1 268 ? -13.406 -14.789 -5.559 1 88.94 268 LEU B C 1
ATOM 4277 O O . LEU B 1 268 ? -12.406 -14.656 -6.266 1 88.94 268 LEU B O 1
ATOM 4281 N N . ASN B 1 269 ? -14.023 -15.875 -5.449 1 85.12 269 ASN B N 1
ATOM 4282 C CA . ASN B 1 269 ? -13.617 -17.062 -6.195 1 85.12 269 ASN B CA 1
ATOM 4283 C C . ASN B 1 269 ? -13.719 -16.844 -7.703 1 85.12 269 ASN B C 1
ATOM 4285 O O . ASN B 1 269 ? -12.836 -17.25 -8.461 1 85.12 269 ASN B O 1
ATOM 4289 N N . LYS B 1 270 ? -14.812 -16.266 -8.062 1 89.12 270 LYS B N 1
ATOM 4290 C CA . LYS B 1 270 ? -14.984 -15.93 -9.477 1 89.12 270 LYS B CA 1
ATOM 4291 C C . LYS B 1 270 ? -13.867 -15.016 -9.961 1 89.12 270 LYS B C 1
ATOM 4293 O O . LYS B 1 270 ? -13.328 -15.203 -11.047 1 89.12 270 LYS B O 1
ATOM 4298 N N . SER B 1 271 ? -13.586 -14.031 -9.133 1 90.19 271 SER B N 1
ATOM 4299 C CA . SER B 1 271 ? -12.547 -13.07 -9.484 1 90.19 271 SER B CA 1
ATOM 4300 C C . SER B 1 271 ? -11.18 -13.742 -9.578 1 90.19 271 SER B C 1
ATOM 4302 O O . SER B 1 271 ? -10.383 -13.43 -10.469 1 90.19 271 SER B O 1
ATOM 4304 N N . ARG B 1 272 ? -10.898 -14.641 -8.688 1 87.25 272 ARG B N 1
ATOM 4305 C CA . ARG B 1 272 ? -9.641 -15.383 -8.695 1 87.25 272 ARG B CA 1
ATOM 4306 C C . ARG B 1 272 ? -9.484 -16.188 -9.977 1 87.25 272 ARG B C 1
ATOM 4308 O O . ARG B 1 272 ? -8.414 -16.219 -10.578 1 87.25 272 ARG B O 1
ATOM 4315 N N . LEU B 1 273 ? -10.5 -16.812 -10.312 1 87.5 273 LEU B N 1
ATOM 4316 C CA . LEU B 1 273 ? -10.477 -17.625 -11.531 1 87.5 273 LEU B CA 1
ATOM 4317 C C . LEU B 1 273 ? -10.273 -16.75 -12.758 1 87.5 273 LEU B C 1
ATOM 4319 O O . LEU B 1 273 ? -9.5 -17.094 -13.656 1 87.5 273 LEU B O 1
ATOM 4323 N N . ALA B 1 274 ? -10.969 -15.633 -12.805 1 90.44 274 ALA B N 1
ATOM 4324 C CA . ALA B 1 274 ? -10.844 -14.711 -13.922 1 90.44 274 ALA B CA 1
ATOM 4325 C C . ALA B 1 274 ? -9.414 -14.195 -14.055 1 90.44 274 ALA B C 1
ATOM 4327 O O . ALA B 1 274 ? -8.867 -14.141 -15.156 1 90.44 274 ALA B O 1
ATOM 4328 N N . VAL B 1 275 ? -8.773 -13.859 -12.961 1 89.75 275 VAL B N 1
ATOM 4329 C CA . VAL B 1 275 ? -7.434 -13.281 -12.961 1 89.75 275 VAL B CA 1
ATOM 4330 C C . VAL B 1 275 ? -6.406 -14.352 -13.305 1 89.75 275 VAL B C 1
ATOM 4332 O O . VAL B 1 275 ? -5.367 -14.062 -13.906 1 89.75 275 VAL B O 1
ATOM 4335 N N . SER B 1 276 ? -6.715 -15.633 -12.945 1 87.88 276 SER B N 1
ATOM 4336 C CA . SER B 1 276 ? -5.793 -16.734 -13.211 1 87.88 276 SER B CA 1
ATOM 4337 C C . SER B 1 276 ? -5.559 -16.906 -14.703 1 87.88 276 SER B C 1
ATOM 4339 O O . SER B 1 276 ? -4.531 -17.453 -15.117 1 87.88 276 SER B O 1
ATOM 4341 N N . GLU B 1 277 ? -6.441 -16.438 -15.508 1 88.56 277 GLU B N 1
ATOM 4342 C CA . GLU B 1 277 ? -6.316 -16.531 -16.953 1 88.56 277 GLU B CA 1
ATOM 4343 C C . GLU B 1 277 ? -5.211 -15.617 -17.484 1 88.56 277 GLU B C 1
ATOM 4345 O O . GLU B 1 277 ? -4.742 -15.781 -18.609 1 88.56 277 GLU B O 1
ATOM 4350 N N . LEU B 1 278 ? -4.785 -14.688 -16.656 1 91 278 LEU B N 1
ATOM 4351 C CA . LEU B 1 278 ? -3.773 -13.703 -17.031 1 91 278 LEU B CA 1
ATOM 4352 C C . LEU B 1 278 ? -2.396 -14.117 -16.531 1 91 278 LEU B C 1
ATOM 4354 O O . LEU B 1 278 ? -1.433 -13.359 -16.641 1 91 278 LEU B O 1
ATOM 4358 N N . LYS B 1 279 ? -2.309 -15.359 -16.031 1 90.62 279 LYS B N 1
ATOM 4359 C CA . LYS B 1 279 ? -1.076 -15.836 -15.406 1 90.62 279 LYS B CA 1
ATOM 4360 C C . LYS B 1 279 ? -0.666 -17.188 -15.969 1 90.62 279 LYS B C 1
ATOM 4362 O O . LYS B 1 279 ? -1.495 -17.922 -16.531 1 90.62 279 LYS B O 1
ATOM 4367 N N . TYR B 1 280 ? 0.673 -17.484 -15.836 1 88.31 280 TYR B N 1
ATOM 4368 C CA . TYR B 1 280 ? 1.16 -18.812 -16.203 1 88.31 280 TYR B CA 1
ATOM 4369 C C . TYR B 1 280 ? 0.735 -19.859 -15.18 1 88.31 280 TYR B C 1
ATOM 4371 O O . TYR B 1 280 ? 0.558 -19.547 -14 1 88.31 280 TYR B O 1
#

Sequence (560 aa):
MDVIQRIKEKYDEFTNAEKKIADTILSDPKGIIESSISDLSEKAGVKSEASVVKFYKKLGLNSFQQFKVLLAQSISRAPLEIVYEDVSSEDDTKTITEKIFKATVRAILDTLNWLDIDSIERTVDLFKNAQRIIFIGFAASAAVAFDAFHKFTRIGKNCLFSNDEHIIAAILATASPSDLLVAISHTGETISVVNFAKKAKEMKMPVVTITGNRKSTLAKYSDVVLATNTKETKIRTDAMTSRIVQLVILDTIYTLLAARDPRAIENLNKSRLAVSELKYMDVIQRIKEKYDEFTNAEKKIADTILSDPKGIIESSISDLSEKAGVKSEASVVKFYKKLGLNSFQQFKVLLAQSISRAPLEIVYEDVSSEDDTKTITEKIFKATVRAILDTLNWLDIDSIERTVDLFKNAQRIIFIGFAASAAVAFDAFHKFTRIGKNCLFSNDEHIIAAILATASPSDLLVAISHTGETISVVNFAKKAKEMKMPVVTITGNRKSTLAKYSDVVLATNTKETKIRTDAMTSRIVQLVILDTIYTLLAARDPRAIENLNKSRLAVSELKY

Secondary structure (DSSP, 8-state):
--HHHHHHHHGGG--HHHHHHHHHHHH-HHHHHTS-HHHHHHHHT-S-HHHHHHHHHHTT-S-HHHHHHHHHHHH-SSGGGGT-TT--TT--HHHHHHHHHHHHHHHHHHHHHH--HHHHHHHHHHHHH-S-EEEE--THHHHHHHHHHHHHHHTT--EEEE--HHHHHHHHHT--TTSEEEEEESSS-BHHHHHHHHHHHHTT--EEEEES-TTSHHHHT-SEEEE---GGGTS--S-SHHHHHHHHHHHHHHHHHHHH-HHHHHHHHHHHHHHHTTB-/--HHHHHHHHGGG--HHHHHHHHHHHH-HHHHHTS-HHHHHHHHT-S-HHHHHHHHHHTT-S-HHHHHHHHHHHH-SSGGGGT-TT--TT--HHHHHHHHHHHHHHHHHHHHHH--HHHHHHHHHHHHH-S-EEEE--THHHHHHHHHHHHHHHTT--EEEE--HHHHHHHHHT--TTSEEEEEESSS-BHHHHHHHHHHHHTT--EEEEES-TTSHHHHT-SEEEE---THHHH--S-SHHHHHHHHHHHHHHHHHHHH-HHHHHHHHHHHHHHHTTB-

Organism: Thermotoga maritima (strain ATCC 43589 / DSM 3109 / JCM 10099 / NBRC 100826 / MSB8) (NCBI:txid243274)

Nearest PDB structures (foldseek):
  4ivn-assembly1_A  TM=9.418E-01  e=1.898E-16  Vibrio vulnificus YJ016
  4ivn-assembly1_B  TM=9.398E-01  e=2.534E-15  Vibrio vulnificus YJ016
  7en7-assembly1_A  TM=9.375E-01  e=3.153E-12  Escherichia coli K-12
  7en6-assembly1_C  TM=9.644E-01  e=7.355E-12  Escherichia coli
  7en6-assembly1_D  TM=9.204E-01  e=1.198E-10  Escherichia coli

Radius of gyration: 24.96 Å; Cα contacts (8 Å, |Δi|>4): 1003; chains: 2; bounding box: 53×87×52 Å